Protein AF-A0A0C4EZS3-F1 (afdb_monomer)

Solvent-accessible surface area (backbone atoms only — not comparable to full-atom values): 22812 Å² total; per-residue (Å²): 138,73,68,72,58,53,54,52,51,53,50,49,60,58,70,67,61,84,64,64,63,65,57,46,49,52,70,70,72,74,57,88,88,54,78,82,79,63,98,76,75,67,80,77,69,84,78,72,74,72,96,56,85,76,74,86,77,70,78,59,98,77,62,60,69,77,100,71,51,76,66,55,53,47,54,46,74,70,48,76,88,74,82,74,66,72,47,83,59,44,89,37,64,78,58,45,43,64,45,23,31,15,49,47,50,76,25,48,42,44,48,70,70,47,42,46,58,45,50,53,51,53,49,56,33,56,75,71,67,50,54,69,66,58,53,52,23,52,78,58,75,54,71,60,84,75,64,70,94,70,60,65,69,54,65,34,46,90,35,54,84,34,65,87,45,24,46,77,45,71,40,93,63,44,57,47,60,25,75,49,51,46,47,31,33,39,37,30,52,56,70,78,72,42,78,58,35,69,56,85,54,94,83,51,73,78,73,62,92,56,49,73,59,45,68,75,46,41,70,41,52,51,55,42,50,73,68,40,68,53,54,42,57,65,60,90,62,56,69,70,54,47,73,69,31,52,49,64,58,56,69,84,50,96,59,42,73,56,46,52,51,65,50,41,87,50,72,70,45,49,47,38,48,52,53,35,53,52,30,49,50,58,16,60,67,25,52,82,79,36,59,72,62,11,54,54,29,45,54,56,28,71,66,54,73,51,67,43,54,57,52,46,46,52,49,43,54,53,35,48,48,34,55,44,44,24,44,47,68,68,39,69,100,45,48,36,34,30,33,37,71,63,83,76,61,74,50,42,59,47,41,60,34,44,33,40,31,47,46,57,75,80,50,39,66,57,54,60,51,56,61,63,52,58,78,70,58,90,82,81,78,94,80,84,134

Nearest PDB structures (foldseek):
  5kci-assembly1_A  TM=5.342E-01  e=3.272E-02  Saccharomyces cerevisiae S288C
  4blw-assembly2_B  TM=2.872E-01  e=8.651E+00  Escherichia coli K-12

Mean predicted aligned error: 12.59 Å

Organism: Puccinia triticina (isolate 1-1 / race 1 (BBBD)) (NCBI:txid630390)

Sequence (385 aa):
MGFKLLSAFVALLFISNRSPEVQAAIAAADRADLGPLSPGARAVGHMRPPESPRPLRMFSDKLVVHDVSDDQIKQIRDAGFKQLHSIPPPENFDGLALPVIRGNGVYYQRHPDMQELWNDFQTLQADKKEPLEDYFAKDLEWDGDYPKNEEPKMTDEKYVNNKKWVQFKEAKYPIELPPGTKHVHCFIRGPVITPTCFDLLRADEPKPAEFDIWQKNLPAYIKFINAHDYFGTTVELTESARSKNFAADLREVNGSLDLQQDLTINDEEVQAANEYRKAIQVYLEKMQTYPNAAKKALAAAKAIKRPHLERAKRAMQWATRHINRLAEAKFPDQKVNWFTASPDIRSYHLAVVHMLVEENAEGVEAGLHAFDDADAGEHAILAVP

Structure (mmCIF, N/CA/C/O backbone):
data_AF-A0A0C4EZS3-F1
#
_entry.id   AF-A0A0C4EZS3-F1
#
loop_
_atom_site.group_PDB
_atom_site.id
_atom_site.type_symbol
_atom_site.label_atom_id
_atom_site.label_alt_id
_atom_site.label_comp_id
_atom_site.label_asym_id
_atom_site.label_entity_id
_atom_site.label_seq_id
_atom_site.pdbx_PDB_ins_code
_atom_site.Cartn_x
_atom_site.Cartn_y
_atom_site.Cartn_z
_atom_site.occupancy
_atom_site.B_iso_or_equiv
_atom_site.auth_seq_id
_atom_site.auth_comp_id
_atom_site.auth_asym_id
_atom_site.auth_atom_id
_atom_site.pdbx_PDB_model_num
ATOM 1 N N . MET A 1 1 ? 27.427 46.256 -15.685 1.00 43.00 1 MET A N 1
ATOM 2 C CA . MET A 1 1 ? 26.230 45.800 -14.936 1.00 43.00 1 MET A CA 1
ATOM 3 C C . MET A 1 1 ? 25.960 44.296 -15.161 1.00 43.00 1 MET A C 1
ATOM 5 O O . MET A 1 1 ? 24.842 43.927 -15.475 1.00 43.00 1 MET A O 1
ATOM 9 N N . GLY A 1 2 ? 26.959 43.408 -15.016 1.00 40.97 2 GLY A N 1
ATOM 10 C CA . GLY A 1 2 ? 26.831 42.001 -15.461 1.00 40.97 2 GLY A CA 1
ATOM 11 C C . GLY A 1 2 ? 26.403 40.971 -14.402 1.00 40.97 2 GLY A C 1
ATOM 12 O O . GLY A 1 2 ? 25.793 39.968 -14.742 1.00 40.97 2 GLY A O 1
ATOM 13 N N . PHE A 1 3 ? 26.683 41.209 -13.116 1.00 37.06 3 PHE A N 1
ATOM 14 C CA . PHE A 1 3 ? 26.554 40.167 -12.081 1.00 37.06 3 PHE A CA 1
ATOM 15 C C . PHE A 1 3 ? 25.192 40.086 -11.371 1.00 37.06 3 PHE A C 1
ATOM 17 O O . PHE A 1 3 ? 24.907 39.072 -10.746 1.00 37.06 3 PHE A O 1
ATOM 24 N N . LYS A 1 4 ? 24.329 41.109 -11.478 1.00 36.88 4 LYS A N 1
ATOM 25 C CA . LYS A 1 4 ? 22.992 41.101 -10.840 1.00 36.88 4 LYS A CA 1
ATOM 26 C C . LYS A 1 4 ? 21.924 40.337 -11.638 1.00 36.88 4 LYS A C 1
ATOM 28 O O . LYS A 1 4 ? 20.932 39.914 -11.060 1.00 36.88 4 LYS A O 1
ATOM 33 N N . LEU A 1 5 ? 22.127 40.143 -12.944 1.00 34.72 5 LEU A N 1
ATOM 34 C CA . LEU A 1 5 ? 21.243 39.325 -13.786 1.00 34.72 5 LEU A CA 1
ATOM 35 C C . LEU A 1 5 ? 21.558 37.828 -13.673 1.00 34.72 5 LEU A C 1
ATOM 37 O O . LEU A 1 5 ? 20.637 37.018 -13.696 1.00 34.72 5 LEU A O 1
ATOM 41 N N . LEU A 1 6 ? 22.829 37.456 -13.480 1.00 33.16 6 LEU A N 1
ATOM 42 C CA . LEU A 1 6 ? 23.221 36.055 -13.313 1.00 33.16 6 LEU A CA 1
ATOM 43 C C . LEU A 1 6 ? 22.685 35.464 -11.999 1.00 33.16 6 LEU A C 1
ATOM 45 O O . LEU A 1 6 ? 22.176 34.349 -11.996 1.00 33.16 6 LEU A O 1
ATOM 49 N N . SER A 1 7 ? 22.721 36.224 -10.899 1.00 34.19 7 SER A N 1
ATOM 50 C CA . SER A 1 7 ? 22.128 35.798 -9.625 1.00 34.19 7 SER A CA 1
ATOM 51 C C . SER A 1 7 ? 20.598 35.722 -9.671 1.00 34.19 7 SER A C 1
ATOM 53 O O . SER A 1 7 ? 20.033 34.815 -9.068 1.00 34.19 7 SER A O 1
ATOM 55 N N . ALA A 1 8 ? 19.925 36.589 -10.437 1.00 32.69 8 ALA A N 1
ATOM 56 C CA . ALA A 1 8 ? 18.487 36.466 -10.694 1.00 32.69 8 ALA A CA 1
ATOM 57 C C . ALA A 1 8 ? 18.145 35.220 -11.538 1.00 32.69 8 ALA A C 1
ATOM 59 O O . ALA A 1 8 ? 17.168 34.537 -11.245 1.00 32.69 8 ALA A O 1
ATOM 60 N N . PHE A 1 9 ? 18.970 34.874 -12.534 1.00 36.84 9 PHE A N 1
ATOM 61 C CA . PHE A 1 9 ? 18.796 33.650 -13.326 1.00 36.84 9 PHE A CA 1
ATOM 62 C C . PHE A 1 9 ? 19.064 32.374 -12.519 1.00 36.84 9 PHE A C 1
ATOM 64 O O . PHE A 1 9 ? 18.308 31.416 -12.637 1.00 36.84 9 PHE A O 1
ATOM 71 N N . VAL A 1 10 ? 20.088 32.358 -11.658 1.00 35.16 10 VAL A N 1
ATOM 72 C CA . VAL A 1 10 ? 20.350 31.223 -10.753 1.00 35.16 10 VAL A CA 1
ATOM 73 C C . VAL A 1 10 ? 19.246 31.092 -9.696 1.00 35.16 10 VAL A C 1
ATOM 75 O O . VAL A 1 10 ? 18.826 29.977 -9.403 1.00 35.16 10 VAL A O 1
ATOM 78 N N . ALA A 1 11 ? 18.704 32.202 -9.181 1.00 29.30 11 ALA A N 1
ATOM 79 C CA . ALA A 1 11 ? 17.542 32.171 -8.291 1.00 29.30 11 ALA A CA 1
ATOM 80 C C . ALA A 1 11 ? 16.283 31.633 -8.997 1.00 29.30 11 ALA A C 1
ATOM 82 O O . ALA A 1 11 ? 15.589 30.791 -8.435 1.00 29.30 11 ALA A O 1
ATOM 83 N N . LEU A 1 12 ? 16.018 32.041 -10.244 1.00 29.36 12 LEU A N 1
ATOM 84 C CA . LEU A 1 12 ? 14.909 31.498 -11.039 1.00 29.36 12 LEU A CA 1
ATOM 85 C C . LEU A 1 12 ? 15.098 30.008 -11.362 1.00 29.36 12 LEU A C 1
ATOM 87 O O . LEU A 1 12 ? 14.144 29.249 -11.244 1.00 29.36 12 LEU A O 1
ATOM 91 N N . LEU A 1 13 ? 16.323 29.555 -11.650 1.00 28.75 13 LEU A N 1
ATOM 92 C CA . LEU A 1 13 ? 16.638 28.129 -11.822 1.00 28.75 13 LEU A CA 1
ATOM 93 C C . LEU A 1 13 ? 16.443 27.302 -10.535 1.00 28.75 13 LEU A C 1
ATOM 95 O O . LEU A 1 13 ? 16.158 26.109 -10.624 1.00 28.75 13 LEU A O 1
ATOM 99 N N . PHE A 1 14 ? 16.541 27.918 -9.352 1.00 28.55 14 PHE A N 1
ATOM 100 C CA . PHE A 1 14 ? 16.179 27.279 -8.080 1.00 28.55 14 PHE A CA 1
ATOM 101 C C . PHE A 1 14 ? 14.670 27.326 -7.783 1.00 28.55 14 PHE A C 1
ATOM 103 O O . PHE A 1 14 ? 14.142 26.364 -7.233 1.00 28.55 14 PHE A O 1
ATOM 110 N N . ILE A 1 15 ? 13.963 28.385 -8.191 1.00 28.12 15 ILE A N 1
ATOM 111 C CA . ILE A 1 15 ? 12.494 28.493 -8.075 1.00 28.12 15 ILE A CA 1
ATOM 112 C C . ILE A 1 15 ? 11.781 27.522 -9.037 1.00 28.12 15 ILE A C 1
ATOM 114 O O . ILE A 1 15 ? 10.703 27.028 -8.724 1.00 28.12 15 ILE A O 1
ATOM 118 N N . SER A 1 16 ? 12.381 27.194 -10.185 1.00 24.58 16 SER A N 1
ATOM 119 C CA . SER A 1 16 ? 11.818 26.255 -11.171 1.00 24.58 16 SER A CA 1
ATOM 120 C C . SER A 1 16 ? 12.048 24.767 -10.859 1.00 24.58 16 SER A C 1
ATOM 122 O O . SER A 1 16 ? 11.683 23.916 -11.674 1.00 24.58 16 SER A O 1
ATOM 124 N N . ASN A 1 17 ? 12.656 24.412 -9.721 1.00 26.66 17 ASN A N 1
ATOM 125 C CA . ASN A 1 17 ? 12.946 23.015 -9.405 1.00 26.66 17 ASN A CA 1
ATOM 126 C C . ASN A 1 17 ? 11.833 22.382 -8.550 1.00 26.66 17 ASN A C 1
ATOM 128 O O . ASN A 1 17 ? 11.636 22.758 -7.399 1.00 26.66 17 ASN A O 1
ATOM 132 N N . ARG A 1 18 ? 11.182 21.351 -9.113 1.00 29.88 18 ARG A N 1
ATOM 133 C CA . ARG A 1 18 ? 10.042 20.575 -8.572 1.00 29.88 18 ARG A CA 1
ATOM 134 C C . ARG A 1 18 ? 8.684 21.291 -8.606 1.00 29.88 18 ARG A C 1
ATOM 136 O O . ARG A 1 18 ? 8.196 21.773 -7.593 1.00 29.88 18 ARG A O 1
ATOM 143 N N . SER A 1 19 ? 8.000 21.187 -9.746 1.00 29.44 19 SER A N 1
ATOM 144 C CA . SER A 1 19 ? 6.533 21.246 -9.790 1.00 29.44 19 SER A CA 1
ATOM 145 C C . SER A 1 19 ? 5.945 19.822 -9.743 1.00 29.44 19 SER A C 1
ATOM 147 O O . SER A 1 19 ? 6.167 19.038 -10.668 1.00 29.44 19 SER A O 1
ATOM 149 N N . PRO A 1 20 ? 5.183 19.456 -8.695 1.00 37.72 20 PRO A N 1
ATOM 150 C CA . PRO A 1 20 ? 4.306 18.284 -8.693 1.00 37.72 20 PRO A CA 1
ATOM 151 C C . PRO A 1 20 ? 3.045 18.456 -9.556 1.00 37.72 20 PRO A C 1
ATOM 153 O O . PRO A 1 20 ? 2.385 17.464 -9.850 1.00 37.72 20 PRO A O 1
ATOM 156 N N . GLU A 1 21 ? 2.717 19.673 -10.001 1.00 32.81 21 GLU A N 1
ATOM 157 C CA . GLU A 1 21 ? 1.599 19.945 -10.926 1.00 32.81 21 GLU A CA 1
ATOM 158 C C . GLU A 1 21 ? 1.839 19.217 -12.254 1.00 32.81 21 GLU A C 1
ATOM 160 O O . GLU A 1 21 ? 0.924 18.684 -12.873 1.00 32.81 21 GLU A O 1
ATOM 165 N N . VAL A 1 22 ? 3.114 19.101 -12.625 1.00 33.62 22 VAL A N 1
ATOM 166 C CA . VAL A 1 22 ? 3.608 18.301 -13.739 1.00 33.62 22 VAL A CA 1
ATOM 167 C C . VAL A 1 22 ? 3.363 16.793 -13.530 1.00 33.62 22 VAL A C 1
ATOM 169 O O . VAL A 1 22 ? 3.134 16.099 -14.513 1.00 33.62 22 VAL A O 1
ATOM 172 N N . GLN A 1 23 ? 3.325 16.283 -12.285 1.00 36.06 23 GLN A N 1
ATOM 173 C CA . GLN A 1 23 ? 2.893 14.906 -11.965 1.00 36.06 23 GLN A CA 1
ATOM 174 C C . GLN A 1 23 ? 1.358 14.748 -11.924 1.00 36.06 23 GLN A C 1
ATOM 176 O O . GLN A 1 23 ? 0.835 13.735 -12.388 1.00 36.06 23 GLN A O 1
ATOM 181 N N . ALA A 1 24 ? 0.621 15.750 -11.436 1.00 36.38 24 ALA A N 1
ATOM 182 C CA . ALA A 1 24 ? -0.846 15.753 -11.455 1.00 36.38 24 ALA A CA 1
ATOM 183 C C . ALA A 1 24 ? -1.405 15.836 -12.892 1.00 36.38 24 ALA A C 1
ATOM 185 O O . ALA A 1 24 ? -2.362 15.142 -13.240 1.00 36.38 24 ALA A O 1
ATOM 186 N N . ALA A 1 25 ? -0.747 16.604 -13.765 1.00 33.06 25 ALA A N 1
ATOM 187 C CA . ALA A 1 25 ? -1.060 16.684 -15.188 1.00 33.06 25 ALA A CA 1
ATOM 188 C C . ALA A 1 25 ? -0.881 15.341 -15.918 1.00 33.06 25 ALA A C 1
ATOM 190 O O . ALA A 1 25 ? -1.590 15.094 -16.890 1.00 33.06 25 ALA A O 1
ATOM 191 N N . ILE A 1 26 ? 0.007 14.448 -15.455 1.00 36.94 26 ILE A N 1
ATOM 192 C CA . ILE A 1 26 ? 0.135 13.086 -16.012 1.00 36.94 26 ILE A CA 1
ATOM 193 C C . ILE A 1 26 ? -1.168 12.323 -15.818 1.00 36.94 26 ILE A C 1
ATOM 195 O O . ILE A 1 26 ? -1.698 11.742 -16.760 1.00 36.94 26 ILE A O 1
ATOM 199 N N . ALA A 1 27 ? -1.685 12.340 -14.591 1.00 40.41 27 ALA A N 1
ATOM 200 C CA . ALA A 1 27 ? -2.848 11.555 -14.223 1.00 40.41 27 ALA A CA 1
ATOM 201 C C . ALA A 1 27 ? -4.146 12.118 -14.821 1.00 40.41 27 ALA A C 1
ATOM 203 O O . ALA A 1 27 ? -5.011 11.352 -15.246 1.00 40.41 27 ALA A O 1
ATOM 204 N N . ALA A 1 28 ? -4.248 13.446 -14.931 1.00 37.16 28 ALA A N 1
ATOM 205 C CA . ALA A 1 28 ? -5.383 14.119 -15.558 1.00 37.16 28 ALA A CA 1
ATOM 206 C C . ALA A 1 28 ? -5.412 13.988 -17.096 1.00 37.16 28 ALA A C 1
ATOM 208 O O . ALA A 1 28 ? -6.481 14.064 -17.695 1.00 37.16 28 ALA A O 1
ATOM 209 N N . ALA A 1 29 ? -4.263 13.812 -17.761 1.00 36.25 29 ALA A N 1
ATOM 210 C CA . ALA A 1 29 ? -4.171 13.934 -19.220 1.00 36.25 29 ALA A CA 1
ATOM 211 C C . ALA A 1 29 ? -4.161 12.602 -20.002 1.00 36.25 29 ALA A C 1
ATOM 213 O O . ALA A 1 29 ? -4.016 12.648 -21.229 1.00 36.25 29 ALA A O 1
ATOM 214 N N . ASP A 1 30 ? -4.290 11.450 -19.334 1.00 41.03 30 ASP A N 1
ATOM 215 C CA . ASP A 1 30 ? -4.092 10.103 -19.919 1.00 41.03 30 ASP A CA 1
ATOM 216 C C . ASP A 1 30 ? -5.368 9.225 -19.908 1.00 41.03 30 ASP A C 1
ATOM 218 O O . ASP A 1 30 ? -5.289 8.017 -20.112 1.00 41.03 30 ASP A O 1
ATOM 222 N N . ARG A 1 31 ? -6.554 9.798 -19.632 1.00 45.84 31 ARG A N 1
ATOM 223 C CA . ARG A 1 31 ? -7.802 9.038 -19.395 1.00 45.84 31 ARG A CA 1
ATOM 224 C C . ARG A 1 31 ? -8.967 9.504 -20.273 1.00 45.84 31 ARG A C 1
ATOM 226 O O . ARG A 1 31 ? -9.779 10.319 -19.860 1.00 45.84 31 ARG A O 1
ATOM 233 N N . ALA A 1 32 ? -9.041 8.938 -21.479 1.00 36.22 32 ALA A N 1
ATOM 234 C CA . ALA A 1 32 ? -10.243 8.965 -22.323 1.00 36.22 32 ALA A CA 1
ATOM 235 C C . ALA A 1 32 ? -11.236 7.826 -21.989 1.00 36.22 32 ALA A C 1
ATOM 237 O O . ALA A 1 32 ? -12.391 7.894 -22.395 1.00 36.22 32 ALA A O 1
ATOM 238 N N . ASP A 1 33 ? -10.786 6.811 -21.237 1.00 35.69 33 ASP A N 1
ATOM 239 C CA . ASP A 1 33 ? -11.557 5.603 -20.892 1.00 35.69 33 ASP A CA 1
ATOM 240 C C . ASP A 1 33 ? -12.188 5.639 -19.485 1.00 35.69 33 ASP A C 1
ATOM 242 O O . ASP A 1 33 ? -12.870 4.695 -19.092 1.00 35.69 33 ASP A O 1
ATOM 246 N N . LEU A 1 34 ? -11.962 6.704 -18.705 1.00 37.00 34 LEU A N 1
ATOM 247 C CA . LEU A 1 34 ? -12.769 6.994 -17.516 1.00 37.00 34 LEU A CA 1
ATOM 248 C C . LEU A 1 34 ? -13.751 8.110 -17.877 1.00 37.00 34 LEU A C 1
ATOM 250 O O . LEU A 1 34 ? -13.381 9.039 -18.593 1.00 37.00 34 LEU A O 1
ATOM 254 N N . GLY A 1 35 ? -14.996 7.982 -17.411 1.00 34.44 35 GLY A N 1
ATOM 255 C CA . GLY A 1 35 ? -16.113 8.852 -17.788 1.00 34.44 35 GLY A CA 1
ATOM 256 C C . GLY A 1 35 ? -15.902 10.344 -17.483 1.00 34.44 35 GLY A C 1
ATOM 257 O O . GLY A 1 35 ? -14.920 10.724 -16.841 1.00 34.44 35 GLY A O 1
ATOM 258 N N . PRO A 1 36 ? -16.823 11.210 -17.950 1.00 32.78 36 PRO A N 1
ATOM 259 C CA . PRO A 1 36 ? -16.684 12.656 -17.818 1.00 32.78 36 PRO A CA 1
ATOM 260 C C . PRO A 1 36 ? -16.439 13.079 -16.365 1.00 32.78 36 PRO A C 1
ATOM 262 O O . PRO A 1 36 ? -17.090 12.589 -15.444 1.00 32.78 36 PRO A O 1
ATOM 265 N N . LEU A 1 37 ? -15.512 14.026 -16.182 1.00 36.91 37 LEU A N 1
ATOM 266 C CA . LEU A 1 37 ? -15.279 14.693 -14.901 1.00 36.91 37 LEU A CA 1
ATOM 267 C C . LEU A 1 37 ? -16.614 15.203 -14.346 1.00 36.91 37 LEU A C 1
ATOM 269 O O . LEU A 1 37 ? -17.358 15.872 -15.066 1.00 36.91 37 LEU A O 1
ATOM 273 N N . SER A 1 38 ? -16.905 14.886 -13.080 1.00 34.81 38 SER A N 1
ATOM 274 C CA . SER A 1 38 ? -18.203 15.192 -12.472 1.00 34.81 38 SER A CA 1
ATOM 275 C C . SER A 1 38 ? -18.539 16.692 -12.601 1.00 34.81 38 SER A C 1
ATOM 277 O O . SER A 1 38 ? -17.694 17.523 -12.232 1.00 34.81 38 SER A O 1
ATOM 279 N N . PRO A 1 39 ? -19.738 17.072 -13.101 1.00 25.92 39 PRO A N 1
ATOM 280 C CA . PRO A 1 39 ? -20.175 18.464 -13.190 1.00 25.92 39 PRO A CA 1
ATOM 281 C C . PRO A 1 39 ? -20.477 19.011 -11.785 1.00 25.92 39 PRO A C 1
ATOM 283 O O . PRO A 1 39 ? -21.617 19.100 -11.344 1.00 25.92 39 PRO A O 1
ATOM 286 N N . GLY A 1 40 ? -19.411 19.346 -11.066 1.00 31.12 40 GLY A N 1
ATOM 287 C CA . GLY A 1 40 ? -19.431 19.637 -9.633 1.00 31.12 40 GLY A CA 1
ATOM 288 C C . GLY A 1 40 ? -18.039 19.656 -8.996 1.00 31.12 40 GLY A C 1
ATOM 289 O O . GLY A 1 40 ? -17.884 20.208 -7.909 1.00 31.12 40 GLY A O 1
ATOM 290 N N . ALA A 1 41 ? -17.012 19.140 -9.687 1.00 31.23 41 ALA A N 1
ATOM 291 C CA . ALA A 1 41 ? -15.613 19.193 -9.266 1.00 31.23 41 ALA A CA 1
ATOM 292 C C . ALA A 1 41 ? -15.079 20.640 -9.170 1.00 31.23 41 ALA A C 1
ATOM 294 O O . ALA A 1 41 ? -14.380 21.141 -10.055 1.00 31.23 41 ALA A O 1
ATOM 295 N N . ARG A 1 42 ? -15.391 21.324 -8.064 1.00 29.22 42 ARG A N 1
ATOM 296 C CA . ARG A 1 42 ? -14.689 22.541 -7.653 1.00 29.22 42 ARG A CA 1
ATOM 297 C C . ARG A 1 42 ? -13.235 22.176 -7.370 1.00 29.22 42 ARG A C 1
ATOM 299 O O . ARG A 1 42 ? -12.959 21.197 -6.680 1.00 29.22 42 ARG A O 1
ATOM 306 N N . ALA A 1 43 ? -12.310 23.006 -7.842 1.00 31.00 43 ALA A N 1
ATOM 307 C CA . ALA A 1 43 ? -10.952 23.001 -7.320 1.00 31.00 43 ALA A CA 1
ATOM 308 C C . ALA A 1 43 ? -11.019 23.445 -5.850 1.00 31.00 43 ALA A C 1
ATOM 310 O O . ALA A 1 43 ? -11.055 24.642 -5.562 1.00 31.00 43 ALA A O 1
ATOM 311 N N . VAL A 1 44 ? -11.114 22.476 -4.931 1.00 31.17 44 VAL A N 1
ATOM 312 C CA . VAL A 1 44 ? -11.037 22.726 -3.488 1.00 31.17 44 VAL A CA 1
ATOM 313 C C . VAL A 1 44 ? -9.713 23.444 -3.246 1.00 31.17 44 VAL A C 1
ATOM 315 O O . VAL A 1 44 ? -8.671 22.980 -3.713 1.00 31.17 44 VAL A O 1
ATOM 318 N N . GLY A 1 45 ? -9.800 24.636 -2.651 1.00 27.16 45 GLY A N 1
ATOM 319 C CA . GLY A 1 45 ? -8.791 25.680 -2.815 1.00 27.16 45 GLY A CA 1
ATOM 320 C C . GLY A 1 45 ? -7.380 25.252 -2.420 1.00 27.16 45 GLY A C 1
ATOM 321 O O . GLY A 1 45 ? -7.193 24.412 -1.542 1.00 27.16 45 GLY A O 1
ATOM 322 N N . HIS A 1 46 ? -6.379 25.877 -3.048 1.00 28.05 46 HIS A N 1
ATOM 323 C CA . HIS A 1 46 ? -4.978 25.680 -2.686 1.00 28.05 46 HIS A CA 1
ATOM 324 C C . HIS A 1 46 ? -4.790 25.805 -1.167 1.00 28.05 46 HIS A C 1
ATOM 326 O O . HIS A 1 46 ? -4.925 26.903 -0.619 1.00 28.05 46 HIS A O 1
ATOM 332 N N . MET A 1 47 ? -4.382 24.718 -0.500 1.00 30.06 47 MET A N 1
ATOM 333 C CA . MET A 1 47 ? -3.685 24.863 0.775 1.00 30.06 47 MET A CA 1
ATOM 334 C C . MET A 1 47 ? -2.472 25.750 0.507 1.00 30.06 47 MET A C 1
ATOM 336 O O . MET A 1 47 ? -1.546 25.339 -0.199 1.00 30.06 47 MET A O 1
ATOM 340 N N . ARG A 1 48 ? -2.463 26.968 1.059 1.00 27.73 48 ARG A N 1
ATOM 341 C CA . ARG A 1 48 ? -1.226 27.745 1.106 1.00 27.73 48 ARG A CA 1
ATOM 342 C C . ARG A 1 48 ? -0.190 26.894 1.845 1.00 27.73 48 ARG A C 1
ATOM 344 O O . ARG A 1 48 ? -0.488 26.445 2.956 1.00 27.73 48 ARG A O 1
ATOM 351 N N . PRO A 1 49 ? 1.012 26.667 1.285 1.00 31.75 49 PRO A N 1
ATOM 352 C CA . PRO A 1 49 ? 2.095 26.139 2.096 1.00 31.75 49 PRO A CA 1
ATOM 353 C C . PRO A 1 49 ? 2.305 27.112 3.269 1.00 31.75 49 PRO A C 1
ATOM 355 O O . PRO A 1 49 ? 2.256 28.326 3.049 1.00 31.75 49 PRO A O 1
ATOM 358 N N . PRO A 1 50 ? 2.489 26.625 4.509 1.00 32.72 50 PRO A N 1
ATOM 359 C CA . PRO A 1 50 ? 2.722 27.512 5.640 1.00 32.72 50 PRO A CA 1
ATOM 360 C C . PRO A 1 50 ? 3.957 28.375 5.357 1.00 32.72 50 PRO A C 1
ATOM 362 O O . PRO A 1 50 ? 5.016 27.854 5.014 1.00 32.72 50 PRO A O 1
ATOM 365 N N . GLU A 1 51 ? 3.811 29.695 5.495 1.00 32.31 51 GLU A N 1
ATOM 366 C CA . GLU A 1 51 ? 4.855 30.687 5.175 1.00 32.31 51 GLU A CA 1
ATOM 367 C C . GLU A 1 51 ? 6.072 30.611 6.122 1.00 32.31 51 GLU A C 1
ATOM 369 O O . GLU A 1 51 ? 7.078 31.290 5.922 1.00 32.31 51 GLU A O 1
ATOM 374 N N . SER A 1 52 ? 5.996 29.764 7.148 1.00 31.77 52 SER A N 1
ATOM 375 C CA . SER A 1 52 ? 7.055 29.469 8.103 1.00 31.77 52 SER A CA 1
ATOM 376 C C . SER A 1 52 ? 7.472 27.993 8.025 1.00 31.77 52 SER A C 1
ATOM 378 O O . SER A 1 52 ? 6.616 27.111 7.888 1.00 31.77 52 SER A O 1
ATOM 380 N N . PRO A 1 53 ? 8.781 27.681 8.148 1.00 36.84 53 PRO A N 1
ATOM 381 C CA . PRO A 1 53 ? 9.218 26.301 8.314 1.00 36.84 53 PRO A CA 1
ATOM 382 C C . PRO A 1 53 ? 8.536 25.734 9.559 1.00 36.84 53 PRO A C 1
ATOM 384 O O . PRO A 1 53 ? 8.638 26.313 10.646 1.00 36.84 53 PRO A O 1
ATOM 387 N N . ARG A 1 54 ? 7.818 24.614 9.400 1.00 38.69 54 ARG A N 1
ATOM 388 C CA . ARG A 1 54 ? 7.168 23.939 10.529 1.00 38.69 54 ARG A CA 1
ATOM 389 C C . ARG A 1 54 ? 8.243 23.682 11.595 1.00 38.69 54 ARG A C 1
ATOM 391 O O . ARG A 1 54 ? 9.300 23.155 11.238 1.00 38.69 54 ARG A O 1
ATOM 398 N N . PRO A 1 55 ? 8.023 24.058 12.870 1.00 35.72 55 PRO A N 1
ATOM 399 C CA . PRO A 1 55 ? 9.006 23.801 13.915 1.00 35.72 55 PRO A CA 1
ATOM 400 C C . PRO A 1 55 ? 9.319 22.306 13.948 1.00 35.72 55 PRO A C 1
ATOM 402 O O . PRO A 1 55 ? 8.430 21.495 13.682 1.00 35.72 55 PRO A O 1
ATOM 405 N N . LEU A 1 56 ? 10.574 21.961 14.260 1.00 34.47 56 LEU A N 1
ATOM 406 C CA . LEU A 1 56 ? 11.067 20.585 14.345 1.00 34.47 56 LEU A CA 1
ATOM 407 C C . LEU A 1 56 ? 10.101 19.707 15.154 1.00 34.47 56 LEU A C 1
ATOM 409 O O . LEU A 1 56 ? 10.182 19.641 16.379 1.00 34.47 56 LEU A O 1
ATOM 413 N N . ARG A 1 57 ? 9.216 18.989 14.452 1.00 42.66 57 ARG A N 1
ATOM 414 C CA . ARG A 1 57 ? 8.575 17.790 14.980 1.00 42.66 57 ARG A CA 1
ATOM 415 C C . ARG A 1 57 ? 9.678 16.745 15.048 1.00 42.66 57 ARG A C 1
ATOM 417 O O . ARG A 1 57 ? 9.963 16.067 14.061 1.00 42.66 57 ARG A O 1
ATOM 424 N N . MET A 1 58 ? 10.359 16.697 16.190 1.00 36.31 58 MET A N 1
ATOM 425 C CA . MET A 1 58 ? 11.040 15.476 16.584 1.00 36.31 58 MET A CA 1
ATOM 426 C C . MET A 1 58 ? 9.942 14.428 16.751 1.00 36.31 58 MET A C 1
ATOM 428 O O . MET A 1 58 ? 8.964 14.667 17.462 1.00 36.31 58 MET A O 1
ATOM 432 N N . PHE A 1 59 ? 10.082 13.297 16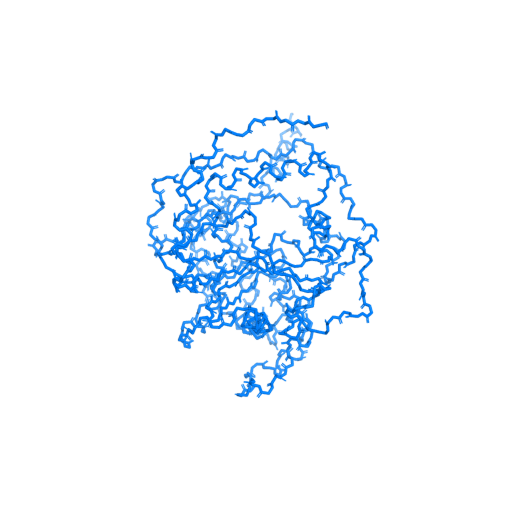.067 1.00 41.88 59 PHE A N 1
ATOM 433 C CA . PHE A 1 59 ? 9.397 12.083 16.488 1.00 41.88 59 PHE A CA 1
ATOM 434 C C . PHE A 1 59 ? 9.802 11.837 17.944 1.00 41.88 59 PHE A C 1
ATOM 436 O O . PHE A 1 59 ? 10.974 12.024 18.274 1.00 41.88 59 PHE A O 1
ATOM 443 N N . SER A 1 60 ? 8.848 11.530 18.827 1.00 40.88 60 SER A N 1
ATOM 444 C CA . SER A 1 60 ? 9.190 11.349 20.240 1.00 40.88 60 SER A CA 1
ATOM 445 C C . SER A 1 60 ? 10.189 10.200 20.400 1.00 40.88 60 SER A C 1
ATOM 447 O O . SER A 1 60 ? 10.144 9.234 19.637 1.00 40.88 60 SER A O 1
ATOM 449 N N . ASP A 1 61 ? 11.045 10.265 21.425 1.00 42.47 61 ASP A N 1
ATOM 450 C CA . ASP A 1 61 ? 12.087 9.258 21.716 1.00 42.47 61 ASP A CA 1
ATOM 451 C C . ASP A 1 61 ? 11.541 7.826 21.939 1.00 42.47 61 ASP A C 1
ATOM 453 O O . ASP A 1 61 ? 12.298 6.881 22.148 1.00 42.47 61 ASP A O 1
ATOM 457 N N . LYS A 1 62 ? 10.213 7.664 21.924 1.00 42.41 62 LYS A N 1
ATOM 458 C CA . LYS A 1 62 ? 9.480 6.405 22.075 1.00 42.41 62 LYS A CA 1
ATOM 459 C C . LYS A 1 62 ? 9.225 5.676 20.755 1.00 42.41 62 LYS A C 1
ATOM 461 O O . LYS A 1 62 ? 8.799 4.528 20.790 1.00 42.41 62 LYS A O 1
ATOM 466 N N . LEU A 1 63 ? 9.409 6.337 19.615 1.00 42.75 63 LEU A N 1
ATOM 467 C CA . LEU A 1 63 ? 9.040 5.839 18.294 1.00 42.75 63 LEU A CA 1
ATOM 468 C C . LEU A 1 63 ? 10.209 5.049 17.666 1.00 42.75 63 LEU A C 1
ATOM 470 O O . LEU A 1 63 ? 11.299 5.590 17.496 1.00 42.75 63 LEU A O 1
ATOM 474 N N . VAL A 1 64 ? 9.999 3.782 17.271 1.00 48.75 64 VAL A N 1
ATOM 475 C CA . VAL A 1 64 ? 11.027 2.928 16.618 1.00 48.75 64 VAL A CA 1
ATOM 476 C C . VAL A 1 64 ? 10.592 2.466 15.214 1.00 48.75 64 VAL A C 1
ATOM 478 O O . VAL A 1 64 ? 9.708 1.633 15.103 1.00 48.75 64 VAL A O 1
ATOM 481 N N . VAL A 1 65 ? 11.205 2.988 14.139 1.00 46.47 65 VAL A N 1
ATOM 482 C CA . VAL A 1 65 ? 10.847 2.666 12.736 1.00 46.47 65 VAL A CA 1
ATOM 483 C C . VAL A 1 65 ? 11.424 1.321 12.271 1.00 46.47 65 VAL A C 1
ATOM 485 O O . VAL A 1 65 ? 12.427 0.840 12.804 1.00 46.47 65 VAL A O 1
ATOM 488 N N . HIS A 1 66 ? 10.851 0.781 11.190 1.00 48.75 66 HIS A N 1
ATOM 489 C CA . HIS A 1 66 ? 11.415 -0.318 10.406 1.00 48.75 66 HIS A CA 1
ATOM 490 C C . HIS A 1 66 ? 11.740 0.170 8.980 1.00 48.75 66 HIS A C 1
ATOM 492 O O . HIS A 1 66 ? 10.946 0.885 8.372 1.00 48.75 66 HIS A O 1
ATOM 498 N N . ASP A 1 67 ? 12.898 -0.231 8.451 1.00 49.91 67 ASP A N 1
ATOM 499 C CA . ASP A 1 67 ? 13.303 -0.137 7.033 1.00 49.91 67 ASP A CA 1
ATOM 500 C C . ASP A 1 67 ? 13.532 1.260 6.406 1.00 49.91 67 ASP A C 1
ATOM 502 O O . ASP A 1 67 ? 13.691 1.358 5.187 1.00 49.91 67 ASP A O 1
ATOM 506 N N . VAL A 1 68 ? 13.609 2.338 7.197 1.00 51.16 68 VAL A N 1
ATOM 507 C CA . VAL A 1 68 ? 13.818 3.715 6.697 1.00 51.16 68 VAL A CA 1
ATOM 508 C C . VAL A 1 68 ? 14.896 4.435 7.519 1.00 51.16 68 VAL A C 1
ATOM 510 O O . VAL A 1 68 ? 14.931 4.299 8.739 1.00 51.16 68 VAL A O 1
ATOM 513 N N . SER A 1 69 ? 15.791 5.198 6.879 1.00 56.34 69 SER A N 1
ATOM 514 C CA . SER A 1 69 ? 16.809 5.990 7.594 1.00 56.34 69 SER A CA 1
ATOM 515 C C . SER A 1 69 ? 16.264 7.324 8.121 1.00 56.34 69 SER A C 1
ATOM 517 O O . SER A 1 69 ? 15.347 7.902 7.535 1.00 56.34 69 SER A O 1
ATOM 519 N N . ASP A 1 70 ? 16.890 7.882 9.164 1.00 60.19 70 ASP A N 1
ATOM 520 C CA . ASP A 1 70 ? 16.558 9.217 9.697 1.00 60.19 70 ASP A CA 1
ATOM 521 C C . ASP A 1 70 ? 16.545 10.311 8.617 1.00 60.19 70 ASP A C 1
ATOM 523 O O . ASP A 1 70 ? 15.767 11.262 8.687 1.00 60.19 70 ASP A O 1
ATOM 527 N N . ASP A 1 71 ? 17.413 10.200 7.608 1.00 62.22 71 ASP A N 1
ATOM 528 C CA . ASP A 1 71 ? 17.494 11.169 6.514 1.00 62.22 71 ASP A CA 1
ATOM 529 C C . ASP A 1 71 ? 16.379 10.989 5.484 1.00 62.22 71 ASP A C 1
ATOM 531 O O . ASP A 1 71 ? 15.866 11.985 4.973 1.00 62.22 71 ASP A O 1
ATOM 535 N N . GLN A 1 72 ? 15.943 9.754 5.219 1.00 58.66 72 GLN A N 1
ATOM 536 C CA . GLN A 1 72 ? 14.719 9.516 4.454 1.00 58.66 72 GLN A CA 1
ATOM 537 C C . GLN A 1 72 ? 13.507 10.063 5.220 1.00 58.66 72 GLN A C 1
ATOM 539 O O . GLN A 1 72 ? 12.733 10.826 4.656 1.00 58.66 72 GLN A O 1
ATOM 544 N N . ILE A 1 73 ? 13.395 9.797 6.524 1.00 56.38 73 ILE A N 1
ATOM 545 C CA . ILE A 1 73 ? 12.315 10.324 7.374 1.00 56.38 73 ILE A CA 1
ATOM 546 C C . ILE A 1 73 ? 12.260 11.862 7.341 1.00 56.38 73 ILE A C 1
ATOM 548 O O . ILE A 1 73 ? 11.177 12.437 7.215 1.00 56.38 73 ILE A O 1
ATOM 552 N N . LYS A 1 74 ? 13.413 12.548 7.372 1.00 60.16 74 LYS A N 1
ATOM 553 C CA . LYS A 1 74 ? 13.489 14.009 7.166 1.00 60.16 74 LYS A CA 1
ATOM 554 C C . LYS A 1 74 ? 13.003 14.417 5.772 1.00 60.16 74 LYS A C 1
ATOM 556 O O . LYS A 1 74 ? 12.143 15.286 5.681 1.00 60.16 74 LYS A O 1
ATOM 561 N N . GLN A 1 75 ? 13.500 13.787 4.701 1.00 59.66 75 GLN A N 1
ATOM 562 C CA . GLN A 1 75 ? 13.084 14.092 3.318 1.00 59.66 75 GLN A CA 1
ATOM 563 C C . GLN A 1 75 ? 11.573 13.957 3.113 1.00 59.66 75 GLN A C 1
ATOM 565 O O . GLN A 1 75 ? 10.977 14.729 2.368 1.00 59.66 75 GLN A O 1
ATOM 570 N N . ILE A 1 76 ? 10.978 12.975 3.783 1.00 55.19 76 ILE A N 1
ATOM 571 C CA . ILE A 1 76 ? 9.562 12.638 3.730 1.00 55.19 76 ILE A CA 1
ATOM 572 C C . ILE A 1 76 ? 8.729 13.668 4.501 1.00 55.19 76 ILE A C 1
ATOM 574 O O . ILE A 1 76 ? 7.786 14.234 3.955 1.00 55.19 76 ILE A O 1
ATOM 578 N N . ARG A 1 77 ? 9.126 13.992 5.739 1.00 55.38 77 ARG A N 1
ATOM 579 C CA . ARG A 1 77 ? 8.534 15.076 6.544 1.00 55.38 77 ARG A CA 1
ATOM 580 C C . ARG A 1 77 ? 8.579 16.427 5.818 1.00 55.38 77 ARG A C 1
ATOM 582 O O . ARG A 1 77 ? 7.650 17.224 5.941 1.00 55.38 77 ARG A O 1
ATOM 589 N N . ASP A 1 78 ? 9.667 16.679 5.095 1.00 52.91 78 ASP A N 1
ATOM 590 C CA . ASP A 1 78 ? 9.925 17.933 4.384 1.00 52.91 78 ASP A CA 1
ATOM 591 C C . ASP A 1 78 ? 9.349 17.930 2.950 1.00 52.91 78 ASP A C 1
ATOM 593 O O . ASP A 1 78 ? 9.436 18.935 2.238 1.00 52.91 78 ASP A O 1
ATOM 597 N N . ALA A 1 79 ? 8.720 16.831 2.515 1.00 51.09 79 ALA A N 1
ATOM 598 C CA . ALA A 1 79 ? 7.978 16.780 1.264 1.00 51.09 79 ALA A CA 1
ATOM 599 C C . ALA A 1 79 ? 6.646 17.537 1.401 1.00 51.09 79 ALA A C 1
ATOM 601 O O . ALA A 1 79 ? 5.824 17.261 2.272 1.00 51.09 79 ALA A O 1
ATOM 602 N N . GLY A 1 80 ? 6.406 18.497 0.504 1.00 45.00 80 GLY A N 1
ATOM 603 C CA . GLY A 1 80 ? 5.133 19.214 0.456 1.00 45.00 80 GLY A CA 1
ATOM 604 C C . GLY A 1 80 ? 3.957 18.272 0.172 1.00 45.00 80 GLY A C 1
ATOM 605 O O . GLY A 1 80 ? 4.054 17.397 -0.692 1.00 45.00 80 GLY A O 1
ATOM 606 N N . PHE A 1 81 ? 2.836 18.483 0.869 1.00 45.41 81 PHE A N 1
ATOM 607 C CA . PHE A 1 81 ? 1.592 17.742 0.649 1.00 45.41 81 PHE A CA 1
ATOM 608 C C . PHE A 1 81 ? 1.154 17.878 -0.814 1.00 45.41 81 PHE A C 1
ATOM 610 O O . PHE A 1 81 ? 0.901 18.980 -1.301 1.00 45.41 81 PHE A O 1
ATOM 617 N N . LYS A 1 82 ? 1.075 16.748 -1.521 1.00 53.22 82 LYS A N 1
ATOM 618 C CA . LYS A 1 82 ? 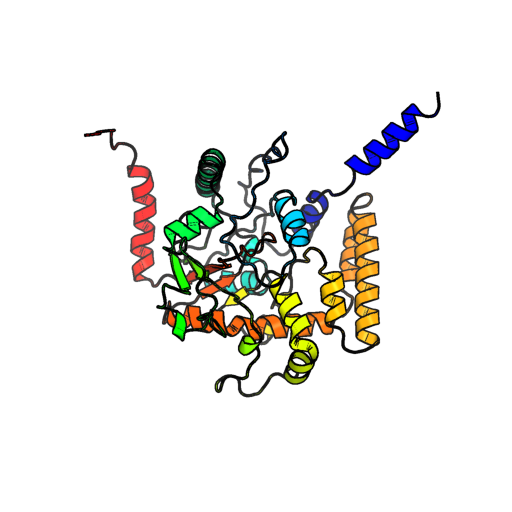0.628 16.688 -2.916 1.00 53.22 82 LYS A CA 1
ATOM 619 C C . LYS A 1 82 ? -0.867 16.390 -2.936 1.00 53.22 82 LYS A C 1
ATOM 621 O O . LYS A 1 82 ? -1.265 15.293 -2.553 1.00 53.22 82 LYS A O 1
ATOM 626 N N . GLN A 1 83 ? -1.680 17.330 -3.414 1.00 53.66 83 GLN A N 1
ATOM 627 C CA . GLN A 1 83 ? -3.070 17.035 -3.754 1.00 53.66 83 GLN A CA 1
ATOM 628 C C . GLN A 1 83 ? -3.077 16.041 -4.922 1.00 53.66 83 GLN A C 1
ATOM 630 O O . GLN A 1 83 ? -2.477 16.299 -5.968 1.00 53.66 83 GLN A O 1
ATOM 635 N N . LEU A 1 84 ? -3.702 14.883 -4.722 1.00 61.94 84 LEU A N 1
ATOM 636 C CA . LEU A 1 84 ? -3.950 13.921 -5.792 1.00 61.94 84 LEU A CA 1
ATOM 637 C C . LEU A 1 84 ? -5.226 14.320 -6.539 1.00 61.94 84 LEU A C 1
ATOM 639 O O . LEU A 1 84 ? -6.105 14.974 -5.976 1.00 61.94 84 LEU A O 1
ATOM 643 N N . HIS A 1 85 ? -5.334 13.928 -7.808 1.00 66.50 85 HIS A N 1
ATOM 644 C CA . HIS A 1 85 ? -6.606 14.022 -8.517 1.00 66.50 85 HIS A CA 1
ATOM 645 C C . HIS A 1 85 ? -7.598 13.015 -7.919 1.00 66.50 85 HIS A C 1
ATOM 647 O O . HIS A 1 85 ? -7.203 11.939 -7.462 1.00 66.50 85 HIS A O 1
ATOM 653 N N . SER A 1 86 ? -8.884 13.354 -7.943 1.00 75.69 86 SER A N 1
ATOM 654 C CA . SER A 1 86 ? -9.946 12.408 -7.616 1.00 75.69 86 SER A CA 1
ATOM 655 C C . SER A 1 86 ? -10.306 11.541 -8.822 1.00 75.69 86 SER A C 1
ATOM 657 O O . SER A 1 86 ? -10.200 11.963 -9.978 1.00 75.69 86 SER A O 1
ATOM 659 N N . ILE A 1 87 ? -10.777 10.329 -8.547 1.00 80.69 87 ILE A N 1
ATOM 660 C CA . ILE A 1 87 ? -11.648 9.576 -9.454 1.00 80.69 87 ILE A CA 1
ATOM 661 C C . ILE A 1 87 ? -13.001 9.377 -8.760 1.00 80.69 87 ILE A C 1
ATOM 663 O O . ILE A 1 87 ? -13.012 9.219 -7.536 1.00 80.69 87 ILE A O 1
ATOM 667 N N . PRO A 1 88 ? -14.127 9.389 -9.495 1.00 85.06 88 PRO A N 1
ATOM 668 C CA . PRO A 1 88 ? -15.415 9.062 -8.901 1.00 85.06 88 PRO A CA 1
ATOM 669 C C . PRO A 1 88 ? -15.421 7.601 -8.417 1.00 85.06 88 PRO A C 1
ATOM 671 O O . PRO A 1 88 ? -14.756 6.753 -9.034 1.00 85.06 88 PRO A O 1
ATOM 674 N N . PRO A 1 89 ? -16.162 7.280 -7.343 1.00 87.25 89 PRO A N 1
ATOM 675 C CA . PRO A 1 89 ? -16.453 5.895 -7.011 1.00 87.25 89 PRO A CA 1
ATOM 676 C C . PRO A 1 89 ? -17.234 5.215 -8.159 1.00 87.25 89 PRO A C 1
ATOM 678 O O . PRO A 1 89 ? -17.953 5.882 -8.907 1.00 87.25 89 PRO A O 1
ATOM 681 N N . PRO A 1 90 ? -17.102 3.889 -8.331 1.00 90.88 90 PRO A N 1
ATOM 682 C CA . PRO A 1 90 ? -17.986 3.098 -9.186 1.00 90.88 90 PRO A CA 1
ATOM 683 C C . PRO A 1 90 ? -19.428 3.107 -8.659 1.00 90.88 90 PRO A C 1
ATOM 685 O O . PRO A 1 90 ? -19.662 3.422 -7.499 1.00 90.88 90 PRO A O 1
ATOM 688 N N . GLU A 1 91 ? -20.388 2.683 -9.484 1.00 90.56 91 GLU A N 1
ATOM 689 C CA . GLU A 1 91 ? -21.816 2.631 -9.112 1.00 90.56 91 GLU A CA 1
ATOM 690 C C . GLU A 1 91 ? -22.147 1.578 -8.035 1.00 90.56 91 GLU A C 1
ATOM 692 O O . GLU A 1 91 ? -23.175 1.675 -7.372 1.00 90.56 91 GLU A O 1
ATOM 697 N N . ASN A 1 92 ? -21.304 0.553 -7.872 1.00 92.88 92 ASN A N 1
ATOM 698 C CA . ASN A 1 92 ? -21.515 -0.558 -6.944 1.00 92.88 92 ASN A CA 1
ATOM 699 C C . ASN A 1 92 ? -20.188 -1.108 -6.396 1.00 92.88 92 ASN A C 1
ATOM 701 O O . ASN A 1 92 ? -19.109 -0.812 -6.919 1.00 92.88 92 ASN A O 1
ATOM 705 N N . PHE A 1 93 ? -20.289 -1.938 -5.354 1.00 94.00 93 PHE A N 1
ATOM 706 C CA . PHE A 1 93 ? -19.145 -2.515 -4.652 1.00 94.00 93 PHE A CA 1
ATOM 707 C C . PHE A 1 93 ? -18.187 -3.303 -5.564 1.00 94.00 93 PHE A C 1
ATOM 709 O O . PHE A 1 93 ? -16.975 -3.087 -5.518 1.00 94.00 93 PHE A O 1
ATOM 716 N N . ASP A 1 94 ? -18.699 -4.194 -6.420 1.00 91.25 94 ASP A N 1
ATOM 717 C CA . ASP A 1 94 ? -17.860 -5.044 -7.282 1.00 91.25 94 ASP A CA 1
ATOM 718 C C . ASP A 1 94 ? -17.020 -4.214 -8.270 1.00 91.25 94 ASP 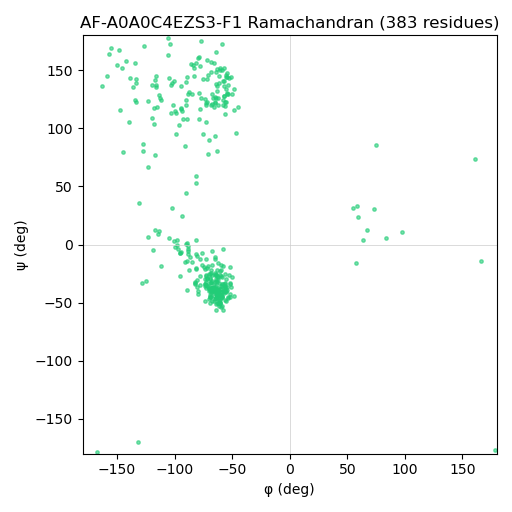A C 1
ATOM 720 O O . ASP A 1 94 ? -15.883 -4.571 -8.598 1.00 91.25 94 ASP A O 1
ATOM 724 N N . GLY A 1 95 ? -17.526 -3.042 -8.669 1.00 92.38 95 GLY A N 1
ATOM 725 C CA . GLY A 1 95 ? -16.791 -2.062 -9.463 1.00 92.38 95 GLY A CA 1
ATOM 726 C C . GLY A 1 95 ? -15.511 -1.529 -8.802 1.00 92.38 95 GLY A C 1
ATOM 727 O O . GLY A 1 95 ? -14.621 -1.072 -9.522 1.00 92.38 95 GLY A O 1
ATOM 728 N N . LEU A 1 96 ? -15.373 -1.595 -7.468 1.00 93.25 96 LEU A N 1
ATOM 729 C CA . LEU A 1 96 ? -14.184 -1.126 -6.731 1.00 93.25 96 LEU A CA 1
ATOM 730 C C . LEU A 1 96 ? -12.966 -2.036 -6.934 1.00 93.25 96 LEU A C 1
ATOM 732 O O . LEU A 1 96 ? -11.828 -1.562 -6.871 1.00 93.25 96 LEU A O 1
ATOM 736 N N . ALA A 1 97 ? -13.178 -3.330 -7.191 1.00 93.44 97 ALA A N 1
ATOM 737 C CA . ALA A 1 97 ? -12.101 -4.316 -7.170 1.00 93.44 97 ALA A CA 1
ATOM 738 C C . ALA A 1 97 ? -11.025 -4.039 -8.225 1.00 93.44 97 ALA A C 1
ATOM 740 O O . ALA A 1 97 ? -9.831 -4.039 -7.918 1.00 93.44 97 ALA A O 1
ATOM 741 N N . LEU A 1 98 ? -11.431 -3.748 -9.466 1.00 91.50 98 LEU A N 1
ATOM 742 C CA . LEU A 1 98 ? -10.495 -3.529 -10.569 1.00 91.50 98 LEU A CA 1
ATOM 743 C C . LEU A 1 98 ? -9.671 -2.228 -10.424 1.00 91.50 98 LEU A C 1
ATOM 745 O O . LEU A 1 98 ? -8.454 -2.294 -10.611 1.00 91.50 98 LEU A O 1
ATOM 749 N N . PRO A 1 99 ? -10.244 -1.059 -10.070 1.00 91.25 99 PRO A N 1
ATOM 750 C CA . PRO A 1 99 ? -9.459 0.121 -9.715 1.00 91.25 99 PRO A CA 1
ATOM 751 C C . PRO A 1 99 ? -8.513 -0.117 -8.533 1.00 91.25 99 PRO A C 1
ATOM 753 O O . PRO A 1 99 ? -7.340 0.250 -8.633 1.00 91.25 99 PRO A O 1
ATOM 756 N N . VAL A 1 100 ? -8.975 -0.762 -7.454 1.00 91.56 100 VAL A N 1
ATOM 757 C CA . VAL A 1 100 ? -8.144 -1.032 -6.268 1.00 91.56 100 VAL A CA 1
ATOM 758 C C . VAL A 1 100 ? -6.948 -1.911 -6.629 1.00 91.56 100 VAL A C 1
ATOM 760 O O . VAL A 1 100 ? -5.818 -1.484 -6.400 1.00 91.56 100 VAL A O 1
ATOM 763 N N . ILE A 1 101 ? -7.145 -3.057 -7.299 1.00 92.25 101 ILE A N 1
ATOM 764 C CA . ILE A 1 101 ? -6.012 -3.922 -7.678 1.00 92.25 101 ILE A CA 1
ATOM 765 C C . ILE A 1 101 ? -5.081 -3.304 -8.729 1.00 92.25 101 ILE A C 1
ATOM 767 O O . ILE A 1 101 ? -3.946 -3.753 -8.858 1.00 92.25 101 ILE A O 1
ATOM 771 N N . ARG A 1 102 ? -5.508 -2.271 -9.468 1.00 91.19 102 ARG A N 1
ATOM 772 C CA . ARG A 1 102 ? -4.615 -1.498 -10.352 1.00 91.19 102 ARG A CA 1
ATOM 773 C C . ARG A 1 102 ? -3.676 -0.561 -9.594 1.00 91.19 102 ARG A C 1
ATOM 775 O O . ARG A 1 102 ? -2.672 -0.161 -10.176 1.00 91.19 102 ARG A O 1
ATOM 782 N N . GLY A 1 103 ? -3.985 -0.230 -8.339 1.00 87.25 103 GLY A N 1
ATOM 783 C CA . GLY A 1 103 ? -3.326 0.821 -7.560 1.00 87.25 103 GLY A CA 1
ATOM 784 C C . GLY A 1 103 ? -4.069 2.161 -7.555 1.00 87.25 103 GLY A C 1
ATOM 785 O O . GLY A 1 103 ? -3.530 3.153 -7.081 1.00 87.25 103 GLY A O 1
ATOM 786 N N . ASN A 1 104 ? -5.313 2.215 -8.050 1.00 87.31 104 ASN A N 1
ATOM 787 C CA . ASN A 1 104 ? -6.092 3.456 -8.116 1.00 87.31 104 ASN A CA 1
ATOM 788 C C . ASN A 1 104 ? -6.928 3.759 -6.862 1.00 87.31 104 ASN A C 1
ATOM 790 O O . ASN A 1 104 ? -7.532 4.827 -6.807 1.00 87.31 104 ASN A O 1
ATOM 794 N N . GLY A 1 105 ? -6.964 2.868 -5.862 1.00 83.88 105 GLY A N 1
ATOM 795 C CA . GLY A 1 105 ? -7.754 3.074 -4.637 1.00 83.88 105 GLY A CA 1
ATOM 796 C C . GLY A 1 105 ? -7.417 4.381 -3.905 1.00 83.88 105 GLY A C 1
ATOM 797 O O . GLY A 1 105 ? -8.309 5.066 -3.416 1.00 83.88 105 GLY A O 1
ATOM 798 N N . VAL A 1 106 ? -6.147 4.798 -3.948 1.00 82.19 106 VAL A N 1
ATOM 799 C CA . VAL A 1 106 ? -5.649 6.061 -3.367 1.00 82.19 106 VAL A CA 1
ATOM 800 C C . VAL A 1 106 ? -6.216 7.336 -4.014 1.00 82.19 106 VAL A C 1
ATOM 802 O O . VAL A 1 106 ? -6.004 8.430 -3.491 1.00 82.19 106 VAL A O 1
ATOM 805 N N . TYR A 1 107 ? -6.914 7.224 -5.151 1.00 83.94 107 TYR A N 1
ATOM 806 C CA . TYR A 1 107 ? -7.548 8.352 -5.844 1.00 83.94 107 TYR A CA 1
ATOM 807 C C . TYR A 1 107 ? -9.025 8.541 -5.487 1.00 83.94 107 TYR A C 1
ATOM 809 O O . TYR A 1 107 ? -9.604 9.559 -5.867 1.00 83.94 107 TYR A O 1
ATOM 817 N N . TYR A 1 108 ? -9.635 7.623 -4.735 1.00 85.56 108 TYR A N 1
ATOM 818 C CA . TYR A 1 108 ? -10.928 7.888 -4.112 1.00 85.56 108 TYR A CA 1
ATOM 819 C C . TYR A 1 108 ? -10.746 8.964 -3.036 1.00 85.56 108 TYR A C 1
ATOM 821 O O . TYR A 1 108 ? -9.928 8.824 -2.127 1.00 85.56 108 TYR A O 1
ATOM 829 N N . GLN A 1 109 ? -11.465 10.075 -3.183 1.00 84.31 109 GLN A N 1
ATOM 830 C CA . GLN A 1 109 ? -11.426 11.201 -2.249 1.00 84.31 109 GLN A CA 1
ATOM 831 C C . GLN A 1 109 ? -12.680 11.207 -1.377 1.00 84.31 109 GLN A C 1
ATOM 833 O O . GLN A 1 109 ? -13.595 10.418 -1.581 1.00 84.31 109 GLN A O 1
ATOM 838 N N . ARG A 1 110 ? -12.712 12.082 -0.374 1.00 83.56 110 ARG A N 1
ATOM 839 C CA . ARG A 1 110 ? -13.911 12.325 0.436 1.00 83.56 110 ARG A CA 1
ATOM 840 C C . ARG A 1 110 ? -14.887 13.218 -0.326 1.00 83.56 110 ARG A C 1
ATOM 842 O O . ARG A 1 110 ? -14.444 14.063 -1.107 1.00 83.56 110 ARG A O 1
ATOM 849 N N . HIS A 1 111 ? -16.178 13.103 -0.013 1.00 86.12 111 HIS A N 1
ATOM 850 C CA . HIS A 1 111 ? -17.147 14.144 -0.362 1.00 86.12 111 HIS A CA 1
ATOM 851 C C . HIS A 1 111 ? -16.663 15.503 0.197 1.00 86.12 111 HIS A C 1
ATOM 853 O O . HIS A 1 111 ? -16.073 15.500 1.284 1.00 86.12 111 HIS A O 1
ATOM 859 N N . PRO A 1 112 ? -16.869 16.648 -0.488 1.00 83.19 112 PRO A N 1
ATOM 860 C CA . PRO A 1 112 ? -16.343 17.946 -0.058 1.00 83.19 112 PRO A CA 1
ATOM 861 C C . PRO A 1 112 ? -16.588 18.293 1.417 1.00 83.19 112 PRO A C 1
ATOM 863 O O . PRO A 1 112 ? -15.644 18.685 2.097 1.00 83.19 112 PRO A O 1
ATOM 866 N N . ASP A 1 113 ? -17.790 18.054 1.940 1.00 83.88 113 ASP A N 1
ATOM 867 C CA . ASP A 1 113 ? -18.137 18.379 3.335 1.00 83.88 113 ASP A CA 1
ATOM 868 C C . ASP A 1 113 ? -17.368 17.488 4.330 1.00 83.88 113 ASP A C 1
ATOM 870 O O . ASP A 1 113 ? -16.851 17.941 5.351 1.00 83.88 113 ASP A O 1
ATOM 874 N N . MET A 1 114 ? -17.177 16.209 3.990 1.00 86.00 114 MET A N 1
ATOM 875 C CA . MET A 1 114 ? -16.360 15.286 4.784 1.00 86.00 114 MET A CA 1
ATOM 876 C C . MET A 1 114 ? -14.854 15.586 4.660 1.00 86.00 114 MET A C 1
ATOM 878 O O . MET A 1 114 ? -14.073 15.295 5.571 1.00 86.00 114 MET A O 1
ATOM 882 N N . GLN A 1 115 ? -14.425 16.197 3.550 1.00 83.38 115 GLN A N 1
ATOM 883 C CA . GLN A 1 115 ? -13.074 16.735 3.400 1.00 83.38 115 GLN A CA 1
ATOM 884 C C . GLN A 1 115 ? -12.868 17.992 4.260 1.00 83.38 115 GLN A C 1
ATOM 886 O O . GLN A 1 115 ? -11.778 18.159 4.806 1.00 83.38 115 GLN A O 1
ATOM 891 N N . GLU A 1 116 ? -13.885 18.842 4.419 1.00 80.94 116 GLU A N 1
ATOM 892 C CA . GLU A 1 116 ? -13.863 20.003 5.319 1.00 80.94 116 GLU A CA 1
ATOM 893 C C . GLU A 1 116 ? -13.728 19.563 6.784 1.00 80.94 116 GLU A C 1
ATOM 895 O O . GLU A 1 116 ? -12.749 19.930 7.435 1.00 80.94 116 GLU A O 1
ATOM 900 N N . LEU A 1 117 ? -14.575 18.636 7.251 1.00 85.56 117 LEU A N 1
ATOM 901 C CA . LEU A 1 117 ? -14.472 18.043 8.596 1.00 85.56 117 LEU A CA 1
ATOM 902 C C . LEU A 1 117 ? -13.101 17.397 8.877 1.00 85.56 117 LEU A C 1
ATOM 904 O O . LEU A 1 117 ? -12.590 17.449 10.002 1.00 85.56 117 LEU A O 1
ATOM 908 N N . TRP A 1 118 ? -12.486 16.784 7.862 1.00 84.50 118 TRP A N 1
ATOM 909 C CA . TRP A 1 118 ? -11.122 16.261 7.959 1.00 84.50 118 TRP A CA 1
ATOM 910 C C . TRP A 1 118 ? -10.072 17.380 8.057 1.00 84.50 118 TRP A C 1
ATOM 912 O O . TRP A 1 118 ? -9.161 17.282 8.880 1.00 84.50 118 TRP A O 1
ATOM 922 N N . ASN A 1 119 ? -10.191 18.445 7.258 1.00 80.56 119 ASN A N 1
ATOM 923 C CA . ASN A 1 119 ? -9.275 19.589 7.293 1.00 80.56 119 ASN A CA 1
ATOM 924 C C . ASN A 1 119 ? -9.338 20.324 8.648 1.00 80.56 119 ASN A C 1
ATOM 926 O O . ASN A 1 119 ? -8.293 20.673 9.207 1.00 80.56 119 ASN A O 1
ATOM 930 N N . ASP A 1 120 ? -10.535 20.500 9.211 1.00 85.62 120 ASP A N 1
ATOM 931 C CA . ASP A 1 120 ? -10.747 21.095 10.536 1.00 85.62 120 ASP A CA 1
ATOM 932 C C . ASP A 1 120 ? -10.111 20.247 11.636 1.00 85.62 120 ASP A C 1
ATOM 934 O O . ASP A 1 120 ? -9.389 20.754 12.498 1.00 85.62 120 ASP A O 1
ATOM 938 N N . PHE A 1 121 ? -10.292 18.926 11.566 1.00 84.50 121 PHE A N 1
ATOM 939 C CA . PHE A 1 121 ? -9.612 17.994 12.456 1.00 84.50 121 PHE A CA 1
ATOM 940 C C . PHE A 1 121 ? -8.084 18.090 12.333 1.00 84.50 121 PHE A C 1
ATOM 942 O O . PHE A 1 121 ? -7.399 18.180 13.353 1.00 84.50 121 PHE A O 1
ATOM 949 N N . GLN A 1 122 ? -7.528 18.125 11.116 1.00 79.38 122 GLN A N 1
ATOM 950 C CA . GLN A 1 122 ? -6.084 18.298 10.921 1.00 79.38 122 GLN A CA 1
ATOM 951 C C . GLN A 1 122 ? -5.575 19.627 11.501 1.00 79.38 122 GLN A C 1
ATOM 953 O O . GLN A 1 122 ? -4.494 19.656 12.095 1.00 79.38 122 GLN A O 1
ATOM 958 N N . THR A 1 123 ? -6.356 20.700 11.369 1.00 79.94 123 THR A N 1
ATOM 959 C CA . THR A 1 123 ? -6.041 22.030 11.913 1.00 79.94 123 THR A CA 1
ATOM 960 C C . THR A 1 123 ? -6.040 22.008 13.441 1.00 79.94 123 THR A C 1
ATOM 962 O O . THR A 1 123 ? -5.039 22.369 14.059 1.00 79.94 123 THR A O 1
ATOM 965 N N . LEU A 1 124 ? -7.081 21.444 14.061 1.00 84.81 124 LEU A N 1
ATOM 966 C CA . LEU A 1 124 ? -7.181 21.282 15.514 1.00 84.81 124 LEU A CA 1
ATOM 967 C C . LEU A 1 124 ? -5.999 20.488 16.106 1.00 84.81 124 LEU A C 1
ATOM 969 O O . LEU A 1 124 ? -5.505 20.824 17.184 1.00 84.81 124 LEU A O 1
ATOM 973 N N . GLN A 1 125 ? -5.525 19.443 15.418 1.00 80.06 125 GLN A N 1
ATOM 974 C CA . GLN A 1 125 ? -4.349 18.681 15.864 1.00 80.06 125 GLN A CA 1
ATOM 975 C C . GLN A 1 125 ? -3.035 19.449 15.656 1.00 80.06 125 GLN A C 1
ATOM 977 O O . GLN A 1 125 ? -2.121 19.357 16.481 1.00 80.06 125 GLN A O 1
ATOM 982 N N . ALA A 1 126 ? -2.934 20.255 14.593 1.00 75.06 126 ALA A N 1
ATOM 983 C CA . ALA A 1 126 ? -1.797 21.146 14.384 1.00 75.06 126 ALA A CA 1
ATOM 984 C C . ALA A 1 126 ? -1.691 22.210 15.494 1.00 75.06 126 ALA A C 1
ATOM 986 O O . ALA A 1 126 ? -0.591 22.416 16.014 1.00 75.06 126 ALA A O 1
ATOM 987 N N . ASP A 1 127 ? -2.816 22.796 15.915 1.00 82.50 127 ASP A N 1
ATOM 988 C CA . ASP A 1 127 ? -2.889 23.798 16.989 1.00 82.50 127 ASP A CA 1
ATOM 989 C C . ASP A 1 127 ? -2.531 23.217 18.364 1.00 82.50 127 ASP A C 1
ATOM 991 O O . ASP A 1 127 ? -1.766 23.820 19.123 1.00 82.50 127 ASP A O 1
ATOM 995 N N . LYS A 1 128 ? -2.987 21.989 18.653 1.00 85.31 128 LYS A N 1
ATOM 996 C CA . LYS A 1 128 ? -2.546 21.203 19.823 1.00 85.31 128 LYS A CA 1
ATOM 997 C C . LYS A 1 128 ? -1.066 20.813 19.778 1.00 85.31 128 LYS A C 1
ATOM 999 O O . LYS A 1 128 ? -0.525 20.369 20.788 1.00 85.31 128 LYS A O 1
ATOM 1004 N N . LYS A 1 129 ? -0.410 20.975 18.621 1.00 82.44 129 LYS A N 1
ATOM 1005 C CA . LYS A 1 129 ? 0.960 20.523 18.317 1.00 82.44 129 LYS A CA 1
ATOM 1006 C C . LYS A 1 129 ? 1.143 19.007 18.457 1.00 82.44 129 LYS A C 1
ATOM 1008 O O . LYS A 1 129 ? 2.267 18.536 18.604 1.00 82.44 129 LYS A O 1
ATOM 1013 N N . GLU A 1 130 ? 0.053 18.254 18.347 1.00 77.12 130 GLU A N 1
ATOM 1014 C CA . GLU A 1 130 ? 0.033 16.798 18.441 1.00 77.12 130 GLU A CA 1
ATOM 1015 C C . GLU A 1 130 ? 0.302 16.176 17.048 1.00 77.12 130 GLU A C 1
ATOM 1017 O O . GLU A 1 130 ? -0.266 16.615 16.036 1.00 77.12 130 GLU A O 1
ATOM 1022 N N . PRO A 1 131 ? 1.218 15.198 16.932 1.00 73.56 131 PRO A N 1
ATOM 1023 C CA . PRO A 1 131 ? 1.314 14.328 15.762 1.00 73.56 131 PRO A CA 1
ATOM 1024 C C . PRO A 1 131 ? 0.024 13.521 15.559 1.00 73.56 131 PRO A C 1
ATOM 1026 O O . PRO A 1 131 ? -0.610 13.103 16.527 1.00 73.56 131 PRO A O 1
ATOM 1029 N N . LEU A 1 132 ? -0.363 13.262 14.305 1.00 75.31 132 LEU A N 1
ATOM 1030 C CA . LEU A 1 132 ? -1.535 12.413 14.032 1.00 75.31 132 LEU A CA 1
ATOM 1031 C C . LEU A 1 132 ? -1.275 10.977 14.505 1.00 75.31 132 LEU A C 1
ATOM 1033 O O . LEU A 1 132 ? -2.178 10.299 14.979 1.00 75.31 132 LEU A O 1
ATOM 1037 N N . GLU A 1 133 ? -0.017 10.562 14.419 1.00 73.94 133 GLU A N 1
ATOM 1038 C CA . GLU A 1 133 ? 0.551 9.329 14.935 1.00 73.94 133 GLU A CA 1
ATOM 1039 C C . GLU A 1 133 ? 0.293 9.164 16.439 1.00 73.94 133 GLU A C 1
ATOM 1041 O O . GLU A 1 133 ? -0.206 8.122 16.852 1.00 73.94 133 GLU A O 1
ATOM 1046 N N . ASP A 1 134 ? 0.571 10.198 17.240 1.00 76.31 134 ASP A N 1
ATOM 1047 C CA . ASP A 1 134 ? 0.377 10.180 18.695 1.00 76.31 134 ASP A CA 1
ATOM 1048 C C . ASP A 1 134 ? -1.117 10.183 19.054 1.00 76.31 134 ASP A C 1
ATOM 1050 O O . ASP A 1 134 ? -1.536 9.473 19.970 1.00 76.31 134 ASP A O 1
ATOM 1054 N N . TYR A 1 135 ? -1.937 10.929 18.300 1.00 83.75 135 TYR A N 1
ATOM 1055 C CA . TYR A 1 135 ? -3.394 10.899 18.443 1.00 83.75 135 TYR A CA 1
ATOM 1056 C C . TYR A 1 135 ? -3.962 9.496 18.178 1.00 83.75 135 TYR A C 1
ATOM 1058 O O . TYR A 1 135 ? -4.714 8.976 19.003 1.00 83.75 135 TYR A O 1
ATOM 1066 N N . PHE A 1 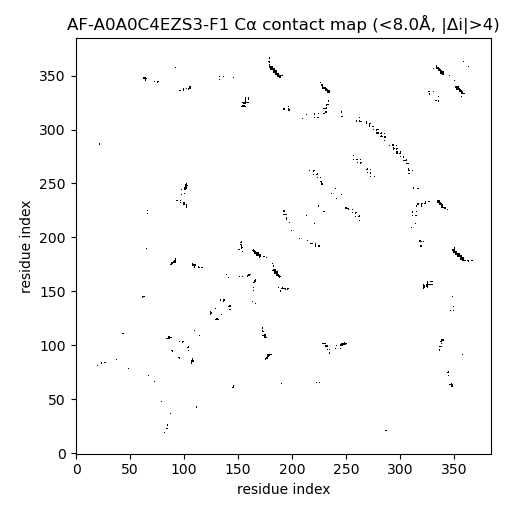136 ? -3.583 8.861 17.061 1.00 84.25 136 PHE A N 1
ATOM 1067 C CA . PHE A 1 136 ? -4.025 7.501 16.751 1.00 84.25 136 PHE A CA 1
ATOM 1068 C C . PHE A 1 136 ? -3.453 6.479 17.735 1.00 84.25 136 PHE A C 1
ATOM 1070 O O . PHE A 1 136 ? -4.174 5.572 18.132 1.00 84.25 136 PHE A O 1
ATOM 1077 N N . ALA A 1 137 ? -2.205 6.632 18.188 1.00 83.19 137 ALA A N 1
ATOM 1078 C CA . ALA A 1 137 ? -1.636 5.759 19.210 1.00 83.19 137 ALA A CA 1
ATOM 1079 C C . ALA A 1 137 ? -2.461 5.803 20.506 1.00 83.19 137 ALA A C 1
ATOM 1081 O O . ALA A 1 137 ? -2.802 4.748 21.027 1.00 83.19 137 ALA A O 1
ATOM 1082 N N . LYS A 1 138 ? -2.862 6.987 20.985 1.00 88.25 138 LYS A N 1
ATOM 1083 C CA . LYS A 1 138 ? -3.739 7.123 22.165 1.00 88.25 138 LYS A CA 1
ATOM 1084 C C . LYS A 1 138 ? -5.132 6.545 21.932 1.00 88.25 138 LYS A C 1
ATOM 1086 O O . LYS A 1 138 ? -5.622 5.789 22.763 1.00 88.25 138 LYS A O 1
ATOM 1091 N N . ASP A 1 139 ? -5.753 6.861 20.796 1.00 88.69 139 ASP A N 1
ATOM 1092 C CA . ASP A 1 139 ? -7.066 6.327 20.407 1.00 88.69 139 ASP A CA 1
ATOM 1093 C C . ASP A 1 139 ? -7.063 4.784 20.292 1.00 88.69 139 ASP A C 1
ATOM 1095 O O . ASP A 1 139 ? -8.091 4.138 20.498 1.00 88.69 139 ASP A O 1
ATOM 1099 N N . LEU A 1 140 ? -5.909 4.178 20.003 1.00 90.19 140 LEU A N 1
ATOM 1100 C CA . LEU A 1 140 ? -5.708 2.730 19.906 1.00 90.19 140 LEU A CA 1
ATOM 1101 C C . LEU A 1 140 ? -5.127 2.090 21.185 1.00 90.19 140 LEU A C 1
ATOM 1103 O O . LEU A 1 140 ? -4.861 0.892 21.167 1.00 90.19 140 LEU A O 1
ATOM 1107 N N . GLU A 1 141 ? -4.932 2.830 22.284 1.00 92.81 141 GLU A N 1
ATOM 1108 C CA . GLU A 1 141 ? -4.280 2.332 23.519 1.00 92.81 141 GLU A CA 1
ATOM 1109 C C . GLU A 1 141 ? -2.837 1.803 23.273 1.00 92.81 141 GLU A C 1
ATOM 1111 O O . GLU A 1 141 ? -2.358 0.846 23.889 1.00 92.81 141 GLU A O 1
ATOM 1116 N N . TRP A 1 142 ? -2.134 2.417 22.315 1.00 89.50 142 TRP A N 1
ATOM 1117 C CA . TRP A 1 142 ? -0.802 2.067 21.796 1.00 89.50 142 TRP A CA 1
ATOM 1118 C C . TRP A 1 142 ? 0.283 3.121 22.102 1.00 89.50 142 TRP A C 1
ATOM 1120 O O . TRP A 1 142 ? 1.389 3.036 21.561 1.00 89.50 142 TRP A O 1
ATOM 1130 N N . ASP A 1 143 ? -0.003 4.091 22.973 1.00 85.56 143 ASP A N 1
ATOM 1131 C CA . ASP A 1 143 ? 0.890 5.185 23.395 1.00 85.56 143 ASP A CA 1
ATOM 1132 C C . ASP A 1 143 ? 1.917 4.795 24.486 1.00 85.56 143 ASP A C 1
ATOM 1134 O O . ASP A 1 143 ? 2.841 5.559 24.793 1.00 85.56 143 ASP A O 1
ATOM 1138 N N . GLY A 1 144 ? 1.789 3.586 25.042 1.00 84.38 144 GLY A N 1
ATOM 1139 C CA . GLY A 1 144 ? 2.822 2.922 25.844 1.00 84.38 144 GLY A CA 1
ATOM 1140 C C . GLY A 1 144 ? 3.961 2.318 25.007 1.00 84.38 144 GLY A C 1
ATOM 1141 O O . GLY A 1 144 ? 3.908 2.294 23.776 1.00 84.38 144 GLY A O 1
ATOM 1142 N N . ASP A 1 145 ? 4.982 1.787 25.685 1.00 83.38 145 ASP A N 1
ATOM 1143 C CA . ASP A 1 145 ? 6.204 1.258 25.059 1.00 83.38 145 ASP A CA 1
ATOM 1144 C C . ASP A 1 145 ? 5.929 0.221 23.953 1.00 83.38 145 ASP A C 1
ATOM 1146 O O . ASP A 1 145 ? 5.012 -0.606 24.048 1.00 83.38 145 ASP A O 1
ATOM 1150 N N . TYR A 1 146 ? 6.746 0.248 22.894 1.00 81.75 146 TYR A N 1
ATOM 1151 C CA . TYR A 1 146 ? 6.630 -0.701 21.788 1.00 81.75 146 TYR A CA 1
ATOM 1152 C C . TYR A 1 146 ? 7.119 -2.101 22.208 1.00 81.75 146 TYR A C 1
ATOM 1154 O O . TYR A 1 146 ? 8.284 -2.259 22.592 1.00 81.75 146 TYR A O 1
ATOM 1162 N N . PRO A 1 147 ? 6.278 -3.147 22.116 1.00 85.06 147 PRO A N 1
ATOM 1163 C CA . PRO A 1 147 ? 6.583 -4.485 22.625 1.00 85.06 147 PRO A CA 1
ATOM 1164 C C . PRO A 1 147 ? 7.464 -5.296 21.653 1.00 85.06 147 PRO A C 1
ATOM 1166 O O . PRO A 1 147 ? 7.100 -6.385 21.215 1.00 85.06 147 PRO A O 1
ATOM 1169 N N . LYS A 1 148 ? 8.656 -4.773 21.333 1.00 84.00 148 LYS A N 1
ATOM 1170 C CA . LYS A 1 148 ? 9.583 -5.286 20.303 1.00 84.00 148 LYS A CA 1
ATOM 1171 C C . LYS A 1 148 ? 9.906 -6.782 20.411 1.00 84.00 148 LYS A C 1
ATOM 1173 O O . LYS A 1 148 ? 10.055 -7.458 19.401 1.00 84.00 148 LYS A O 1
ATOM 1178 N N . ASN A 1 149 ? 10.012 -7.310 21.630 1.00 86.56 149 ASN A N 1
ATOM 1179 C CA . ASN A 1 149 ? 10.351 -8.720 21.867 1.00 86.56 149 ASN A CA 1
ATOM 1180 C C . ASN A 1 149 ? 9.177 -9.688 21.613 1.00 86.56 149 ASN A C 1
ATOM 1182 O O . ASN A 1 149 ? 9.366 -10.901 21.659 1.00 86.56 149 ASN A O 1
ATOM 1186 N N . GLU A 1 150 ? 7.977 -9.164 21.362 1.00 90.25 150 GLU A N 1
ATOM 1187 C CA . GLU A 1 150 ? 6.753 -9.924 21.084 1.00 90.25 150 GLU A CA 1
ATOM 1188 C C . GLU A 1 150 ? 6.243 -9.706 19.647 1.00 90.25 150 GLU A C 1
ATOM 1190 O O . GLU A 1 150 ? 5.127 -10.115 19.324 1.00 90.25 150 GLU A O 1
ATOM 1195 N N . GLU A 1 151 ? 7.039 -9.038 18.803 1.00 87.94 151 GLU A N 1
ATOM 1196 C CA . GLU A 1 151 ? 6.670 -8.646 17.442 1.00 87.94 151 GLU A CA 1
ATOM 1197 C C . GLU A 1 151 ? 6.200 -9.848 16.601 1.00 87.94 151 GLU A C 1
ATOM 1199 O O . GLU A 1 151 ? 6.874 -10.888 16.563 1.00 87.94 151 GLU A O 1
ATOM 1204 N N . PRO A 1 152 ? 5.040 -9.748 15.924 1.00 89.50 152 PRO A N 1
ATOM 1205 C CA . PRO A 1 152 ? 4.554 -10.813 15.071 1.00 89.50 152 PRO A CA 1
ATOM 1206 C C . PRO A 1 152 ? 5.528 -11.015 13.912 1.00 89.50 152 PRO A C 1
ATOM 1208 O O . PRO A 1 152 ? 5.792 -10.101 13.137 1.00 89.50 152 PRO A O 1
ATOM 1211 N N . LYS A 1 153 ? 5.993 -12.256 13.721 1.00 89.19 153 LYS A N 1
ATOM 1212 C CA . LYS A 1 153 ? 6.765 -12.621 12.518 1.00 89.19 153 LYS A CA 1
ATOM 1213 C C . LYS A 1 153 ? 6.004 -12.315 11.226 1.00 89.19 153 LYS A C 1
ATOM 1215 O O . LYS A 1 153 ? 6.625 -12.150 10.184 1.00 89.19 153 LYS A O 1
ATOM 1220 N N . MET A 1 154 ? 4.676 -12.289 11.296 1.00 89.94 154 MET A N 1
ATOM 1221 C CA . MET A 1 154 ? 3.750 -11.981 10.216 1.00 89.94 154 MET A CA 1
ATOM 1222 C C . MET A 1 154 ? 2.391 -11.648 10.829 1.00 89.94 154 MET A C 1
ATOM 1224 O O . MET A 1 154 ? 1.939 -12.363 11.726 1.00 89.94 154 MET A O 1
ATOM 1228 N N . THR A 1 155 ? 1.732 -10.604 10.333 1.00 89.81 155 THR A N 1
ATOM 1229 C CA . THR A 1 155 ? 0.357 -10.275 10.730 1.00 89.81 155 THR A CA 1
ATOM 1230 C C . THR A 1 155 ? -0.614 -11.006 9.799 1.00 89.81 155 THR A C 1
ATOM 1232 O O . THR A 1 155 ? -0.712 -10.669 8.622 1.00 89.81 155 THR A O 1
ATOM 1235 N N . ASP A 1 156 ? -1.293 -12.033 10.313 1.00 91.56 156 ASP A N 1
ATOM 1236 C CA . ASP A 1 156 ? -2.306 -12.835 9.606 1.00 91.56 156 ASP A CA 1
ATOM 1237 C C . ASP A 1 156 ? -3.588 -12.997 10.452 1.00 91.56 156 ASP A C 1
ATOM 1239 O O . ASP A 1 156 ? -3.740 -12.335 11.483 1.00 91.56 156 ASP A O 1
ATOM 1243 N N . GLU A 1 157 ? -4.520 -13.870 10.046 1.00 94.56 157 GLU A N 1
ATOM 1244 C CA . GLU A 1 157 ? -5.816 -14.070 10.715 1.00 94.56 157 GLU A CA 1
ATOM 1245 C C . GLU A 1 157 ? -5.717 -14.348 12.221 1.00 94.56 157 GLU A C 1
ATOM 1247 O O . GLU A 1 157 ? -6.626 -14.002 12.975 1.00 94.56 157 GLU A O 1
ATOM 1252 N N . LYS A 1 158 ? -4.598 -14.908 12.700 1.00 94.62 158 LYS A N 1
ATOM 1253 C CA . LYS A 1 158 ? -4.388 -15.199 14.129 1.00 94.62 158 LYS A CA 1
ATOM 1254 C C . LYS A 1 158 ? -4.369 -13.933 14.986 1.00 94.62 158 LYS A C 1
ATOM 1256 O O . LYS A 1 158 ? -4.609 -14.000 16.191 1.00 94.62 158 LYS A O 1
ATOM 1261 N N . TYR A 1 159 ? -4.087 -12.786 14.372 1.00 95.12 159 TYR A N 1
ATOM 1262 C CA . TYR A 1 159 ? -4.015 -11.489 15.031 1.00 95.12 159 TYR A CA 1
ATOM 1263 C C . TYR A 1 159 ? -5.303 -10.666 14.897 1.00 95.12 159 TYR A C 1
ATOM 1265 O O . TYR A 1 159 ? -5.374 -9.598 15.495 1.00 95.12 159 TYR A O 1
ATOM 1273 N N . VAL A 1 160 ? -6.348 -11.162 14.217 1.00 95.62 160 VAL A N 1
ATOM 1274 C CA . VAL A 1 160 ? -7.588 -10.405 13.936 1.00 95.62 160 VAL A CA 1
ATOM 1275 C C . VAL A 1 160 ? -8.289 -9.849 15.186 1.00 95.62 160 VAL A C 1
ATOM 1277 O O . VAL A 1 160 ? -8.849 -8.756 15.155 1.00 95.62 160 VAL A O 1
ATOM 1280 N N . ASN A 1 161 ? -8.207 -10.571 16.307 1.00 95.25 161 ASN A N 1
ATOM 1281 C CA . ASN A 1 161 ? -8.760 -10.168 17.606 1.00 95.25 161 ASN A CA 1
ATOM 1282 C C . ASN A 1 161 ? -7.682 -9.687 18.598 1.00 95.25 161 ASN A C 1
ATOM 1284 O O . ASN A 1 161 ? -7.972 -9.426 19.766 1.00 95.25 161 ASN A O 1
ATOM 1288 N N . ASN A 1 162 ? -6.424 -9.582 18.163 1.00 96.25 162 ASN A N 1
ATOM 1289 C CA . ASN A 1 162 ? -5.302 -9.223 19.018 1.00 96.25 162 ASN A CA 1
ATOM 1290 C C . ASN A 1 162 ? -5.082 -7.705 19.019 1.00 96.25 162 ASN A C 1
ATOM 1292 O O . ASN A 1 162 ? -4.220 -7.191 18.305 1.00 96.25 162 ASN A O 1
ATOM 1296 N N . LYS A 1 163 ? -5.823 -7.003 19.889 1.00 95.12 163 LYS A N 1
ATOM 1297 C CA . LYS A 1 163 ? -5.772 -5.537 20.051 1.00 95.12 163 LYS A CA 1
ATOM 1298 C C . LYS A 1 163 ? -4.371 -4.948 20.263 1.00 95.12 163 LYS A C 1
ATOM 1300 O O . LYS A 1 163 ? -4.197 -3.755 20.052 1.00 95.12 163 LYS A O 1
ATOM 1305 N N . LYS A 1 164 ? -3.372 -5.742 20.671 1.00 92.81 164 LYS A N 1
ATOM 1306 C CA . LYS A 1 164 ? -1.972 -5.300 20.807 1.00 92.81 164 LYS A CA 1
ATOM 1307 C C . LYS A 1 164 ? -1.302 -5.013 19.458 1.00 92.81 164 LYS A C 1
ATOM 1309 O O . LYS A 1 164 ? -0.399 -4.183 19.410 1.00 92.81 164 LYS A O 1
ATOM 1314 N N . TRP A 1 165 ? -1.741 -5.704 18.403 1.00 92.94 165 T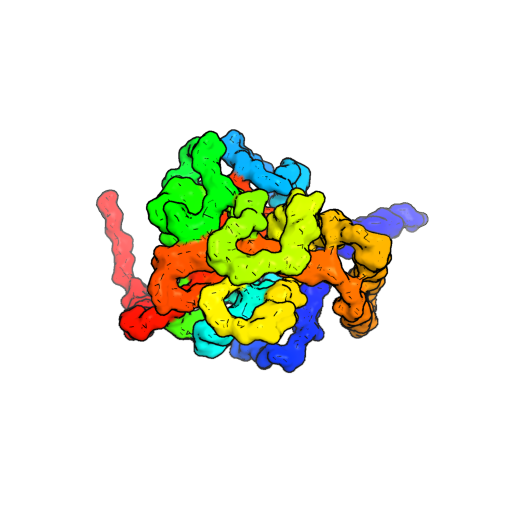RP A N 1
ATOM 1315 C CA . TRP A 1 165 ? -1.099 -5.730 17.086 1.00 92.94 165 TRP A CA 1
ATOM 1316 C C . TRP A 1 165 ? -2.027 -5.334 15.938 1.00 92.94 165 TRP A C 1
ATOM 1318 O O . TRP A 1 165 ? -1.546 -4.760 14.967 1.00 92.94 165 TRP A O 1
ATOM 1328 N N . VAL A 1 166 ? -3.330 -5.614 16.034 1.00 95.31 166 VAL A N 1
ATOM 1329 C CA . VAL A 1 166 ? -4.323 -5.254 15.014 1.00 95.31 166 VAL A CA 1
ATOM 1330 C C . VAL A 1 166 ? -5.575 -4.694 15.670 1.00 95.31 166 VAL A C 1
ATOM 1332 O O . VAL A 1 166 ? -6.094 -5.264 16.632 1.00 95.31 166 VAL A O 1
ATOM 1335 N N . GLN A 1 167 ? -6.094 -3.598 15.120 1.00 95.94 167 GLN A N 1
ATOM 1336 C CA . GLN A 1 167 ? -7.412 -3.069 15.461 1.00 95.94 167 GLN A CA 1
ATOM 1337 C C . GLN A 1 167 ? -8.148 -2.600 14.209 1.00 95.94 167 GLN A C 1
ATOM 1339 O O . GLN A 1 167 ? -7.557 -2.032 13.297 1.00 95.94 167 GLN A O 1
ATOM 1344 N N . PHE A 1 168 ? -9.461 -2.809 14.190 1.00 96.38 168 PHE A N 1
ATOM 1345 C CA . PHE A 1 168 ? -10.345 -2.347 13.125 1.00 96.38 168 PHE A CA 1
ATOM 1346 C C . PHE A 1 168 ? -11.270 -1.283 13.698 1.00 96.38 168 PHE A C 1
ATOM 1348 O O . PHE A 1 168 ? -11.959 -1.549 14.685 1.00 96.38 168 PHE A O 1
ATOM 1355 N N . LYS A 1 169 ? -11.304 -0.105 13.076 1.00 95.19 169 LYS A N 1
ATOM 1356 C CA . LYS A 1 169 ? -12.257 0.959 13.402 1.00 95.19 169 LYS A CA 1
ATOM 1357 C C . LYS A 1 169 ? -12.850 1.520 12.122 1.00 95.19 169 LYS A C 1
ATOM 1359 O O . LYS A 1 169 ? -12.147 1.664 11.126 1.00 95.19 169 LYS A O 1
ATOM 1364 N N . GLU A 1 170 ? -14.131 1.849 12.157 1.00 95.69 170 GLU A N 1
ATOM 1365 C CA . GLU A 1 170 ? -14.772 2.586 11.072 1.00 95.69 170 GLU A CA 1
ATOM 1366 C C . GLU A 1 170 ? -14.062 3.929 10.851 1.00 95.69 170 GLU A C 1
ATOM 1368 O O . GLU A 1 170 ? -13.587 4.575 11.793 1.00 95.69 170 GLU A O 1
ATOM 1373 N N . ALA A 1 171 ? -13.904 4.322 9.590 1.00 90.88 171 ALA A N 1
ATOM 1374 C CA . ALA A 1 171 ? -13.169 5.520 9.238 1.00 90.88 171 ALA A CA 1
ATOM 1375 C C . ALA A 1 171 ? -13.992 6.757 9.615 1.00 90.88 171 ALA A C 1
ATOM 1377 O O . ALA A 1 171 ? -14.918 7.120 8.902 1.00 90.88 171 ALA A O 1
ATOM 1378 N N . LYS A 1 172 ? -13.601 7.451 10.693 1.00 90.12 172 LYS A N 1
ATOM 1379 C CA . LYS A 1 172 ? -14.257 8.686 11.175 1.00 90.12 172 LYS A CA 1
ATOM 1380 C C . LYS A 1 172 ? -14.466 9.760 10.090 1.00 90.12 172 LYS A C 1
ATOM 1382 O O . LYS A 1 172 ? -15.385 10.560 10.191 1.00 90.12 172 LYS A O 1
ATOM 1387 N N . TYR A 1 173 ? -13.600 9.776 9.078 1.00 88.31 173 TYR A N 1
ATOM 1388 C CA . TYR A 1 173 ? -13.697 10.651 7.912 1.00 88.31 173 TYR A CA 1
ATOM 1389 C C . TYR A 1 173 ? -13.622 9.777 6.652 1.00 88.31 173 TYR A C 1
ATOM 1391 O O . TYR A 1 173 ? -12.517 9.604 6.107 1.00 88.31 173 TYR A O 1
ATOM 1399 N N . PRO A 1 174 ? -14.735 9.141 6.239 1.00 90.69 174 PRO A N 1
ATOM 1400 C CA . PRO A 1 174 ? -14.728 8.173 5.154 1.00 90.69 174 PRO A CA 1
ATOM 1401 C C . PRO A 1 174 ? -14.444 8.838 3.801 1.00 90.69 174 PRO A C 1
ATOM 1403 O O . PRO A 1 174 ? -14.637 10.041 3.625 1.00 90.69 174 PRO A O 1
ATOM 1406 N N . ILE A 1 175 ? -13.946 8.043 2.853 1.00 89.12 175 ILE A N 1
ATOM 1407 C CA . ILE A 1 175 ? -13.903 8.425 1.437 1.00 89.12 175 ILE A CA 1
ATOM 1408 C C . ILE A 1 175 ? -15.284 8.201 0.812 1.00 89.12 175 ILE A C 1
ATOM 1410 O O . ILE A 1 175 ? -16.096 7.457 1.357 1.00 89.12 175 ILE A O 1
ATOM 1414 N N . GLU A 1 176 ? -15.547 8.848 -0.317 1.00 89.62 176 GLU A N 1
ATOM 1415 C CA . GLU A 1 176 ? -16.756 8.645 -1.112 1.00 89.62 176 GLU A CA 1
ATOM 1416 C C . GLU A 1 176 ? -16.736 7.238 -1.731 1.00 89.62 176 GLU A C 1
ATOM 1418 O O . GLU A 1 176 ? -15.731 6.818 -2.313 1.00 89.62 176 GLU A O 1
ATOM 1423 N N . LEU A 1 177 ? -17.828 6.489 -1.563 1.00 92.19 177 LEU A N 1
ATOM 1424 C CA . LEU A 1 177 ? -17.944 5.073 -1.916 1.00 92.19 177 LEU A CA 1
ATOM 1425 C C . LEU A 1 177 ? -19.335 4.769 -2.487 1.00 92.19 177 LEU A C 1
ATOM 1427 O O . LEU A 1 177 ? -20.274 5.517 -2.208 1.00 92.19 177 LEU A O 1
ATOM 1431 N N . PRO A 1 178 ? -19.490 3.682 -3.268 1.00 93.69 178 PRO A N 1
ATOM 1432 C CA . PRO A 1 178 ? -20.806 3.241 -3.710 1.00 93.69 178 PRO A CA 1
ATOM 1433 C C . PRO A 1 178 ? -21.733 2.923 -2.523 1.00 93.69 178 PRO A C 1
ATOM 1435 O O . PRO A 1 178 ? -21.246 2.453 -1.488 1.00 93.69 178 PRO A O 1
ATOM 1438 N N . PRO A 1 179 ? -23.061 3.096 -2.679 1.00 91.06 179 PRO A N 1
ATOM 1439 C CA . PRO A 1 179 ? -24.043 2.675 -1.681 1.00 91.06 179 PRO A CA 1
ATOM 1440 C C . PRO A 1 179 ? -23.841 1.215 -1.256 1.00 91.06 179 PRO A C 1
ATOM 1442 O O . PRO A 1 179 ? -23.472 0.372 -2.076 1.00 91.06 179 PRO A O 1
ATOM 1445 N N . GLY A 1 180 ? -24.083 0.914 0.022 1.00 92.44 180 GLY A N 1
ATOM 1446 C CA . GLY A 1 180 ? -23.827 -0.419 0.571 1.00 92.44 180 GLY A CA 1
ATOM 1447 C C . GLY A 1 180 ? -22.340 -0.732 0.771 1.00 92.44 180 GLY A C 1
ATOM 1448 O O . GLY A 1 180 ? -21.939 -1.886 0.628 1.00 92.44 180 GLY A O 1
ATOM 1449 N N . THR A 1 181 ? -21.499 0.273 1.050 1.00 95.38 181 THR A N 1
ATOM 1450 C CA . THR A 1 181 ? -20.059 0.081 1.298 1.00 95.38 181 THR A CA 1
ATOM 1451 C C . THR A 1 181 ? -19.588 0.841 2.535 1.00 95.38 181 THR A C 1
ATOM 1453 O O . THR A 1 181 ? -19.643 2.070 2.573 1.00 95.38 181 THR A O 1
ATOM 1456 N N . LYS A 1 182 ? -19.004 0.132 3.508 1.00 95.69 182 LYS A N 1
ATOM 1457 C CA . LYS A 1 182 ? -18.331 0.747 4.665 1.00 95.69 182 LYS A CA 1
ATOM 1458 C C . LYS A 1 182 ? -16.860 1.010 4.392 1.00 95.69 182 LYS A C 1
ATOM 1460 O O . LYS A 1 182 ? -16.169 0.180 3.802 1.00 95.69 182 LYS A O 1
ATOM 1465 N N . HIS A 1 183 ? -16.350 2.120 4.924 1.00 95.56 183 HIS A N 1
ATOM 1466 C CA . HIS A 1 183 ? -14.916 2.380 5.003 1.00 95.56 183 HIS A CA 1
ATOM 1467 C C . HIS A 1 183 ? -14.397 2.055 6.408 1.00 95.56 183 HIS A C 1
ATOM 1469 O O . HIS A 1 183 ? -14.736 2.724 7.382 1.00 95.56 183 HIS A O 1
ATOM 1475 N N . VAL A 1 184 ? -13.537 1.046 6.517 1.00 96.38 184 VAL A N 1
ATOM 1476 C CA . VAL A 1 1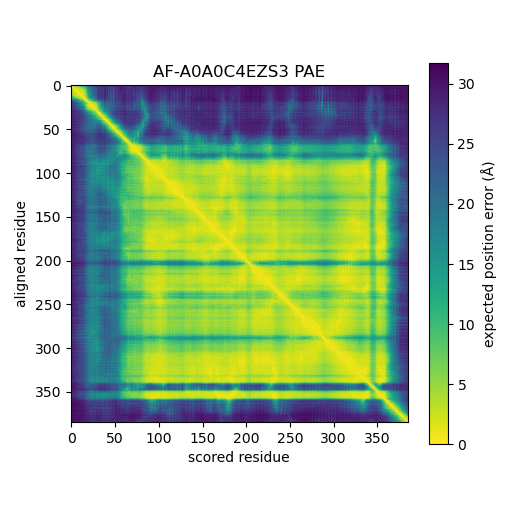84 ? -12.894 0.630 7.767 1.00 96.38 184 VAL A CA 1
ATOM 1477 C C . VAL A 1 184 ? -11.387 0.840 7.659 1.00 96.38 184 VAL A C 1
ATOM 1479 O O . VAL A 1 184 ? -10.760 0.473 6.670 1.00 96.38 184 VAL A O 1
ATOM 1482 N N . HIS A 1 185 ? -10.779 1.398 8.700 1.00 93.81 185 HIS A N 1
ATOM 1483 C CA . HIS A 1 185 ? -9.334 1.386 8.878 1.00 93.81 185 HIS A CA 1
ATOM 1484 C C . HIS A 1 185 ? -8.926 0.138 9.669 1.00 93.81 185 HIS A C 1
ATOM 1486 O O . HIS A 1 185 ? -9.341 -0.052 10.816 1.00 93.81 185 HIS A O 1
ATOM 1492 N N . CYS A 1 186 ? -8.085 -0.700 9.066 1.00 94.62 186 CYS A N 1
ATOM 1493 C CA . CYS A 1 186 ? -7.333 -1.732 9.768 1.00 94.62 186 CYS A CA 1
ATOM 1494 C C . CYS A 1 186 ? -5.966 -1.150 10.150 1.00 94.62 186 CYS A C 1
ATOM 1496 O O . CYS A 1 186 ? -5.111 -0.897 9.300 1.00 94.62 186 CYS A O 1
ATOM 1498 N N . PHE A 1 187 ? -5.792 -0.895 11.441 1.00 92.19 187 PHE A N 1
ATOM 1499 C CA . PHE A 1 187 ? -4.554 -0.424 12.039 1.00 92.19 187 PHE A CA 1
ATOM 1500 C C . PHE A 1 187 ? -3.685 -1.623 12.421 1.00 92.19 187 PHE A C 1
ATOM 1502 O O . PHE A 1 187 ? -4.164 -2.534 13.099 1.00 92.19 187 PHE A O 1
ATOM 1509 N N . ILE A 1 188 ? -2.413 -1.611 12.018 1.00 90.56 188 ILE A N 1
ATOM 1510 C CA . ILE A 1 188 ? -1.434 -2.667 12.312 1.00 90.56 188 ILE A CA 1
ATOM 1511 C C . ILE A 1 188 ? -0.234 -2.048 13.040 1.00 90.56 188 ILE A C 1
ATOM 1513 O O . ILE A 1 188 ? 0.405 -1.131 12.521 1.00 90.56 188 ILE A O 1
ATOM 1517 N N . ARG A 1 189 ? 0.081 -2.561 14.236 1.00 86.62 189 ARG A N 1
ATOM 1518 C CA . ARG A 1 189 ? 1.145 -2.066 15.127 1.00 86.62 189 ARG A CA 1
ATOM 1519 C C . ARG A 1 189 ? 2.499 -2.742 14.881 1.00 86.62 189 ARG A C 1
ATOM 1521 O O . ARG A 1 189 ? 3.133 -3.181 15.828 1.00 86.62 189 ARG A O 1
ATOM 1528 N N . GLY A 1 190 ? 2.929 -2.910 13.635 1.00 81.56 190 GLY A N 1
ATOM 1529 C CA . GLY A 1 190 ? 4.181 -3.618 13.336 1.00 81.56 190 GLY A CA 1
ATOM 1530 C C . GLY A 1 190 ? 4.480 -3.734 11.841 1.00 81.56 190 GLY A C 1
ATOM 1531 O O . GLY A 1 190 ? 3.725 -3.203 11.019 1.00 81.56 190 GLY A O 1
ATOM 1532 N N . PRO A 1 191 ? 5.570 -4.423 11.456 1.00 78.12 191 PRO A N 1
ATOM 1533 C CA . PRO A 1 191 ? 5.943 -4.581 10.055 1.00 78.12 191 PRO A CA 1
ATOM 1534 C C . PRO A 1 191 ? 4.906 -5.426 9.298 1.00 78.12 191 PRO A C 1
ATOM 1536 O O . PRO A 1 191 ? 4.688 -6.601 9.589 1.00 78.12 191 PRO A O 1
ATOM 1539 N N . VAL A 1 192 ? 4.268 -4.820 8.293 1.00 84.94 192 VAL A N 1
ATOM 1540 C CA . VAL A 1 192 ? 3.217 -5.473 7.489 1.00 84.94 192 VAL A CA 1
ATOM 1541 C C . VAL A 1 192 ? 3.791 -6.508 6.514 1.00 84.94 192 VAL A C 1
ATOM 1543 O O . VAL A 1 192 ? 3.166 -7.535 6.260 1.00 84.94 192 VAL A O 1
ATOM 1546 N N . ILE A 1 193 ? 4.991 -6.257 5.983 1.00 89.75 193 ILE A N 1
ATOM 1547 C CA . ILE A 1 193 ? 5.700 -7.160 5.071 1.00 89.75 193 ILE A CA 1
ATOM 1548 C C . ILE A 1 193 ? 7.008 -7.576 5.732 1.00 89.75 193 ILE A C 1
ATOM 1550 O O . ILE A 1 193 ? 7.874 -6.741 5.993 1.00 89.75 193 ILE A O 1
ATOM 1554 N N . THR A 1 194 ? 7.144 -8.872 5.978 1.00 90.75 194 THR A N 1
ATOM 1555 C CA . THR A 1 194 ? 8.310 -9.504 6.602 1.00 90.75 194 THR A CA 1
ATOM 1556 C C . THR A 1 194 ? 8.824 -10.639 5.705 1.00 90.75 194 THR A C 1
ATOM 1558 O O . THR A 1 194 ? 8.136 -11.028 4.755 1.00 90.75 194 THR A O 1
ATOM 1561 N N . PRO A 1 195 ? 9.995 -11.240 5.995 1.00 93.75 195 PRO A N 1
ATOM 1562 C CA . PRO A 1 195 ? 10.435 -12.454 5.307 1.00 93.75 195 PRO A CA 1
ATOM 1563 C C . PRO A 1 195 ? 9.409 -13.597 5.366 1.00 93.75 195 PRO A C 1
ATOM 1565 O O . PRO A 1 195 ? 9.213 -14.290 4.374 1.00 93.75 195 PRO A O 1
ATOM 1568 N N . THR A 1 196 ? 8.695 -13.746 6.486 1.00 93.94 196 THR A N 1
ATOM 1569 C CA . THR A 1 196 ? 7.674 -14.790 6.686 1.00 93.94 196 THR A CA 1
ATOM 1570 C C . THR A 1 196 ? 6.474 -14.637 5.745 1.00 93.94 196 THR A C 1
ATOM 1572 O O . THR A 1 196 ? 5.878 -15.640 5.362 1.00 93.94 196 THR A O 1
ATOM 1575 N N . CYS A 1 197 ? 6.163 -13.422 5.274 1.00 93.50 197 CYS A N 1
ATOM 1576 C CA . CYS A 1 197 ? 5.129 -13.212 4.250 1.00 93.50 197 CYS A CA 1
ATOM 1577 C C . CYS A 1 197 ? 5.457 -13.899 2.906 1.00 93.50 197 CYS A C 1
ATOM 1579 O O . CYS A 1 197 ? 4.585 -14.059 2.051 1.00 93.50 197 CYS A O 1
ATOM 1581 N N . PHE A 1 198 ? 6.713 -14.307 2.698 1.00 94.50 198 PHE A N 1
ATOM 1582 C CA . PHE A 1 198 ? 7.160 -15.028 1.509 1.00 94.50 198 PHE A CA 1
ATOM 1583 C C . PHE A 1 198 ? 7.229 -16.546 1.695 1.00 94.50 198 PHE A C 1
ATOM 1585 O O . PHE A 1 198 ? 7.484 -17.239 0.712 1.00 94.50 198 PHE A O 1
ATOM 1592 N N . ASP A 1 199 ? 6.974 -17.077 2.893 1.00 92.50 199 ASP A N 1
ATOM 1593 C CA . ASP A 1 199 ? 6.924 -18.523 3.128 1.00 92.50 199 ASP A CA 1
ATOM 1594 C C . ASP A 1 199 ? 5.750 -19.169 2.371 1.00 92.50 199 ASP A C 1
ATOM 1596 O O . ASP A 1 199 ? 4.753 -18.513 2.062 1.00 92.50 199 ASP A O 1
ATOM 1600 N N . LEU A 1 200 ? 5.854 -20.470 2.079 1.00 90.31 200 LEU A N 1
ATOM 1601 C CA . LEU A 1 200 ? 4.741 -21.257 1.539 1.00 90.31 200 LEU A CA 1
ATOM 1602 C C . LEU A 1 200 ? 3.746 -21.611 2.646 1.00 90.31 200 LEU A C 1
ATOM 1604 O O . LEU A 1 200 ? 4.109 -22.244 3.641 1.00 90.31 200 LEU A O 1
ATOM 1608 N N . LEU A 1 201 ? 2.474 -21.277 2.445 1.00 84.50 201 LEU A N 1
ATOM 1609 C CA . LEU A 1 201 ? 1.372 -21.833 3.222 1.00 84.50 201 LEU A CA 1
ATOM 1610 C C . LEU A 1 201 ? 0.929 -23.151 2.586 1.00 84.50 201 LEU A C 1
ATOM 1612 O O . LEU A 1 201 ? 1.034 -23.340 1.378 1.00 84.50 201 LEU A O 1
ATOM 1616 N N . ARG A 1 202 ? 0.323 -24.037 3.383 1.00 73.88 202 ARG A N 1
ATOM 1617 C CA . ARG A 1 202 ? -0.257 -25.300 2.880 1.00 73.88 202 ARG A CA 1
ATOM 1618 C C . ARG A 1 202 ? -1.354 -25.108 1.825 1.00 73.88 202 ARG A C 1
ATOM 1620 O O . ARG A 1 202 ? -1.647 -26.044 1.098 1.00 73.88 202 ARG A O 1
ATOM 1627 N N . ALA A 1 203 ? -1.979 -23.932 1.786 1.00 74.81 203 ALA A N 1
ATOM 1628 C CA . ALA A 1 203 ? -2.999 -23.581 0.803 1.00 74.81 203 ALA A CA 1
ATOM 1629 C C . ALA A 1 203 ? -2.414 -23.007 -0.502 1.00 74.81 203 ALA A C 1
ATOM 1631 O O . ALA A 1 203 ? -3.150 -22.874 -1.472 1.00 74.81 203 ALA A O 1
ATOM 1632 N N . ASP A 1 204 ? -1.115 -22.680 -0.547 1.00 71.69 204 ASP A N 1
ATOM 1633 C CA . ASP A 1 204 ? -0.488 -22.030 -1.704 1.00 71.69 204 ASP A CA 1
ATOM 1634 C C . ASP A 1 204 ? 0.150 -23.028 -2.700 1.00 71.69 204 ASP A C 1
ATOM 1636 O O . ASP A 1 204 ? 1.103 -22.685 -3.407 1.00 71.69 204 ASP A O 1
ATOM 1640 N N . GLU A 1 205 ? -0.308 -24.283 -2.748 1.00 67.69 205 GLU A N 1
ATOM 1641 C CA . GLU A 1 205 ? 0.147 -25.235 -3.768 1.00 67.69 205 GLU A CA 1
ATOM 1642 C C . GLU A 1 205 ? -0.678 -25.081 -5.064 1.00 67.69 205 GLU A C 1
ATOM 1644 O O . GLU A 1 205 ? -1.908 -25.117 -5.007 1.00 67.69 205 GLU A O 1
ATOM 1649 N N . PRO A 1 206 ? -0.043 -24.948 -6.249 1.00 78.62 206 PRO A N 1
ATOM 1650 C CA . PRO A 1 206 ? 1.396 -25.027 -6.504 1.00 78.62 206 PRO A CA 1
ATOM 1651 C C . PRO A 1 206 ? 2.162 -23.719 -6.230 1.00 78.62 206 PRO A C 1
ATOM 1653 O O . PRO A 1 206 ? 1.713 -22.621 -6.554 1.00 78.62 206 PRO A O 1
ATOM 1656 N N . LYS A 1 207 ? 3.401 -23.875 -5.743 1.00 85.81 207 LYS A N 1
ATOM 1657 C CA . LYS A 1 207 ? 4.392 -22.800 -5.564 1.00 85.81 207 LYS A CA 1
ATOM 1658 C C . LYS A 1 207 ? 4.525 -21.925 -6.832 1.00 85.81 207 LYS A C 1
ATOM 1660 O O . LYS A 1 207 ? 4.718 -22.488 -7.912 1.00 85.81 207 LYS A O 1
ATOM 1665 N N . PRO A 1 208 ? 4.542 -20.580 -6.721 1.00 88.75 208 PRO A N 1
ATOM 1666 C CA . PRO A 1 208 ? 4.795 -19.683 -7.850 1.00 88.75 208 PRO A CA 1
ATOM 1667 C C . PRO A 1 208 ? 6.113 -19.979 -8.571 1.00 88.75 208 PRO A C 1
ATOM 1669 O O . PRO A 1 208 ? 7.126 -20.294 -7.939 1.00 88.75 208 PRO A O 1
ATOM 1672 N N . ALA A 1 209 ? 6.126 -19.806 -9.894 1.00 91.31 209 ALA A N 1
ATOM 1673 C CA . ALA A 1 209 ? 7.301 -20.074 -10.725 1.00 91.31 209 ALA A CA 1
ATOM 1674 C C . ALA A 1 209 ? 8.524 -19.229 -10.315 1.00 91.31 209 ALA A C 1
ATOM 1676 O O . ALA A 1 209 ? 9.659 -19.700 -10.370 1.00 91.31 209 ALA A O 1
ATOM 1677 N N . GLU A 1 210 ? 8.303 -17.994 -9.862 1.00 93.50 210 GLU A N 1
ATOM 1678 C CA . GLU A 1 210 ? 9.358 -17.067 -9.448 1.00 93.50 210 GLU A CA 1
ATOM 1679 C C . GLU A 1 210 ? 9.746 -17.169 -7.968 1.00 93.50 210 GLU A C 1
ATOM 1681 O O . GLU A 1 210 ? 10.634 -16.437 -7.534 1.00 93.50 210 GLU A O 1
ATOM 1686 N N . PHE A 1 211 ? 9.146 -18.078 -7.191 1.00 94.06 211 PHE A N 1
ATOM 1687 C CA . PHE A 1 211 ? 9.390 -18.190 -5.748 1.00 94.06 211 PHE A CA 1
ATOM 1688 C C . PHE A 1 211 ? 10.883 -18.320 -5.405 1.00 94.06 211 PHE A C 1
ATOM 1690 O O . PHE A 1 211 ? 11.395 -17.604 -4.547 1.00 94.06 211 PHE A O 1
ATOM 1697 N N . ASP A 1 212 ? 11.618 -19.170 -6.129 1.00 95.25 212 ASP A N 1
ATOM 1698 C CA . ASP A 1 212 ? 13.055 -19.377 -5.892 1.00 95.25 212 ASP A CA 1
ATOM 1699 C C . ASP A 1 212 ? 13.908 -18.167 -6.313 1.00 95.25 212 ASP A C 1
ATOM 1701 O O . ASP A 1 212 ? 15.056 -18.036 -5.888 1.00 95.25 212 ASP A O 1
ATOM 1705 N N . ILE A 1 213 ? 13.363 -17.275 -7.148 1.00 96.00 213 ILE A N 1
ATOM 1706 C CA . ILE A 1 213 ? 13.979 -15.993 -7.512 1.00 96.00 213 ILE A CA 1
ATOM 1707 C C . ILE A 1 213 ? 13.734 -14.973 -6.396 1.00 96.00 213 ILE A C 1
ATOM 1709 O O . ILE A 1 213 ? 14.658 -14.253 -6.017 1.00 96.00 213 ILE A O 1
ATOM 1713 N N . TRP A 1 214 ? 12.518 -14.934 -5.839 1.00 96.19 214 TRP A N 1
ATOM 1714 C CA . TRP A 1 214 ? 12.185 -14.078 -4.699 1.00 96.19 214 TRP A CA 1
ATOM 1715 C C . TRP A 1 214 ? 13.045 -14.419 -3.485 1.00 96.19 214 TRP A C 1
ATOM 1717 O O . TRP A 1 214 ? 13.702 -13.536 -2.948 1.00 96.19 214 TRP A O 1
ATOM 1727 N N . GLN A 1 215 ? 13.130 -15.701 -3.115 1.00 95.31 215 GLN A N 1
ATOM 1728 C CA . GLN A 1 215 ? 13.902 -16.158 -1.953 1.00 95.31 215 GLN A CA 1
ATOM 1729 C C . GLN A 1 215 ? 15.402 -15.820 -2.051 1.00 95.31 215 GLN A C 1
ATOM 1731 O O . GLN A 1 215 ? 16.019 -15.449 -1.055 1.00 95.31 215 GLN A O 1
ATOM 1736 N N . LYS A 1 216 ? 15.996 -15.869 -3.254 1.00 95.50 216 LYS A N 1
ATOM 1737 C CA . LYS A 1 216 ? 17.416 -15.521 -3.472 1.00 95.50 216 LYS A CA 1
ATOM 1738 C C . LYS A 1 216 ? 17.738 -14.034 -3.301 1.00 95.50 216 LYS A C 1
ATOM 1740 O O . LYS A 1 216 ? 18.886 -13.713 -3.015 1.00 95.50 216 LYS A O 1
ATOM 1745 N N . ASN A 1 217 ? 16.765 -13.141 -3.490 1.00 94.75 217 ASN A N 1
ATOM 1746 C CA . ASN A 1 217 ? 16.947 -11.688 -3.379 1.00 94.75 217 ASN A CA 1
ATOM 1747 C C . ASN A 1 217 ? 15.860 -11.047 -2.491 1.00 94.75 217 ASN A C 1
ATOM 1749 O O . ASN A 1 217 ? 15.374 -9.944 -2.745 1.00 94.75 217 ASN A O 1
ATOM 1753 N N . LEU A 1 218 ? 15.442 -11.773 -1.450 1.00 95.12 218 LEU A N 1
ATOM 1754 C CA . LEU A 1 218 ? 14.288 -11.432 -0.618 1.00 95.12 218 LEU A CA 1
ATOM 1755 C C . LEU A 1 218 ? 14.350 -10.016 -0.001 1.00 95.12 218 LEU A C 1
ATOM 1757 O O . LEU A 1 218 ? 13.331 -9.322 -0.048 1.00 95.12 218 LEU A O 1
ATOM 1761 N N . PRO A 1 219 ? 15.507 -9.515 0.491 1.00 93.00 219 PRO A N 1
ATOM 1762 C CA . PRO A 1 219 ? 15.604 -8.149 1.008 1.00 93.00 219 PRO A CA 1
ATOM 1763 C C . PRO A 1 219 ? 15.245 -7.067 -0.021 1.00 93.00 219 PRO A C 1
ATOM 1765 O O . PRO A 1 219 ? 14.613 -6.079 0.348 1.00 93.00 219 PRO A O 1
ATOM 1768 N N . ALA A 1 220 ? 15.584 -7.249 -1.305 1.00 93.31 220 ALA A N 1
ATOM 1769 C CA . ALA A 1 220 ? 15.242 -6.283 -2.350 1.00 93.31 220 ALA A CA 1
ATOM 1770 C C . ALA A 1 220 ? 13.732 -6.249 -2.627 1.00 93.31 220 ALA A C 1
ATOM 1772 O O . ALA A 1 220 ? 13.167 -5.167 -2.777 1.00 93.31 220 ALA A O 1
ATOM 1773 N N . TYR A 1 221 ? 13.053 -7.405 -2.625 1.00 95.19 221 TYR A N 1
ATOM 1774 C CA . TYR A 1 221 ? 11.591 -7.454 -2.766 1.00 95.19 221 TYR A CA 1
ATOM 1775 C C . TYR A 1 221 ? 10.879 -6.823 -1.568 1.00 95.19 221 TYR A C 1
ATOM 1777 O O . TYR A 1 221 ? 9.969 -6.026 -1.773 1.00 95.19 221 TYR A O 1
ATOM 1785 N N . ILE A 1 222 ? 11.311 -7.110 -0.333 1.00 91.75 222 ILE A N 1
ATOM 1786 C CA . ILE A 1 222 ? 10.737 -6.484 0.871 1.00 91.75 222 ILE A CA 1
ATOM 1787 C C . ILE A 1 222 ? 10.932 -4.964 0.822 1.00 91.75 222 ILE A C 1
ATOM 1789 O O . ILE A 1 222 ? 9.962 -4.230 0.978 1.00 91.75 222 ILE A O 1
ATOM 1793 N N . LYS A 1 223 ? 12.147 -4.484 0.518 1.00 87.56 223 LYS A N 1
ATOM 1794 C CA . LYS A 1 223 ? 12.463 -3.053 0.362 1.00 87.56 223 LYS A CA 1
ATOM 1795 C C . LYS A 1 223 ? 11.617 -2.390 -0.734 1.00 87.56 223 LYS A C 1
ATOM 1797 O O . LYS A 1 223 ? 11.081 -1.307 -0.516 1.00 87.56 223 LYS A O 1
ATOM 1802 N N . PHE A 1 224 ? 11.457 -3.042 -1.890 1.00 89.88 224 PHE A N 1
ATOM 1803 C CA . PHE A 1 224 ? 10.606 -2.552 -2.977 1.00 89.88 224 PHE A CA 1
ATOM 1804 C C . PHE A 1 224 ? 9.144 -2.438 -2.534 1.00 89.88 224 PHE A C 1
ATOM 1806 O O . PHE A 1 224 ? 8.562 -1.365 -2.659 1.00 89.88 224 PHE A O 1
ATOM 1813 N N . ILE A 1 225 ? 8.556 -3.504 -1.982 1.00 90.50 225 ILE A N 1
ATOM 1814 C CA . ILE A 1 225 ? 7.153 -3.499 -1.541 1.00 90.50 225 ILE A CA 1
ATOM 1815 C C . ILE A 1 225 ? 6.956 -2.488 -0.407 1.00 90.50 225 ILE A C 1
ATOM 1817 O O . ILE A 1 225 ? 5.958 -1.775 -0.398 1.00 90.50 225 ILE A O 1
ATOM 1821 N N . ASN A 1 226 ? 7.914 -2.373 0.520 1.00 84.62 226 ASN A N 1
ATOM 1822 C CA . ASN A 1 226 ? 7.787 -1.469 1.658 1.00 84.62 226 ASN A CA 1
ATOM 1823 C C . ASN A 1 226 ? 7.804 0.014 1.280 1.00 84.62 226 ASN A C 1
ATOM 1825 O O . ASN A 1 226 ? 7.179 0.807 1.984 1.00 84.62 226 ASN A O 1
ATOM 1829 N N . ALA A 1 227 ? 8.437 0.362 0.158 1.00 79.25 227 ALA A N 1
ATOM 1830 C CA . ALA A 1 227 ? 8.458 1.715 -0.381 1.00 79.25 227 ALA A CA 1
ATOM 1831 C C . ALA A 1 227 ? 7.203 2.101 -1.193 1.00 79.25 227 ALA A C 1
ATOM 1833 O O . ALA A 1 227 ? 6.959 3.290 -1.372 1.00 79.25 227 ALA A O 1
ATOM 1834 N N . HIS A 1 228 ? 6.418 1.143 -1.697 1.00 83.56 228 HIS A N 1
ATOM 1835 C CA . HIS A 1 228 ? 5.280 1.417 -2.588 1.00 83.56 228 HIS A CA 1
ATOM 1836 C C . HIS A 1 228 ? 3.924 1.251 -1.887 1.00 83.56 228 HIS A C 1
ATOM 1838 O O . HIS A 1 228 ? 3.808 0.594 -0.853 1.00 83.56 228 HIS A O 1
ATOM 1844 N N . ASP A 1 229 ? 2.878 1.813 -2.498 1.00 83.62 229 ASP A N 1
ATOM 1845 C CA . ASP A 1 229 ? 1.491 1.452 -2.203 1.00 83.62 229 ASP A CA 1
ATOM 1846 C C . ASP A 1 229 ? 1.233 -0.015 -2.583 1.00 83.62 229 ASP A C 1
ATOM 1848 O O . ASP A 1 229 ? 1.651 -0.469 -3.652 1.00 83.62 229 ASP A O 1
ATOM 1852 N N . TYR A 1 230 ? 0.512 -0.746 -1.733 1.00 88.56 230 TYR A N 1
ATOM 1853 C CA . TYR A 1 230 ? 0.065 -2.110 -2.003 1.00 88.56 230 TYR A CA 1
ATOM 1854 C C . TYR A 1 230 ? -1.409 -2.295 -1.634 1.00 88.56 230 TYR A C 1
ATOM 1856 O O . TYR A 1 230 ? -1.997 -1.536 -0.863 1.00 88.56 230 TYR A O 1
ATOM 1864 N N . PHE A 1 231 ? -2.032 -3.283 -2.264 1.00 92.50 231 PHE A N 1
ATOM 1865 C CA . PHE A 1 231 ? -3.484 -3.423 -2.348 1.00 92.50 231 PHE A CA 1
ATOM 1866 C C . PHE A 1 231 ? -3.869 -4.873 -2.622 1.00 92.50 231 PHE A C 1
ATOM 1868 O O . PHE A 1 231 ? -3.048 -5.692 -3.050 1.00 92.50 231 PHE A O 1
ATOM 1875 N N . GLY A 1 232 ? -5.140 -5.175 -2.395 1.00 94.19 232 GLY A N 1
ATOM 1876 C CA . GLY A 1 232 ? -5.713 -6.491 -2.599 1.00 94.19 232 GLY A CA 1
ATOM 1877 C C . GLY A 1 232 ? -7.233 -6.461 -2.557 1.00 94.19 232 GLY A C 1
ATOM 1878 O O . GLY A 1 232 ? -7.872 -5.415 -2.444 1.00 94.19 232 GLY A O 1
ATOM 1879 N N . THR A 1 233 ? -7.812 -7.641 -2.712 1.00 95.44 233 THR A N 1
ATOM 1880 C CA . THR A 1 233 ? -9.257 -7.841 -2.704 1.00 95.44 233 THR A CA 1
ATOM 1881 C C . THR A 1 233 ? -9.572 -9.296 -2.384 1.00 95.44 233 THR A C 1
ATOM 1883 O O . THR A 1 233 ? -8.818 -10.185 -2.796 1.00 95.44 233 THR A O 1
ATOM 1886 N N . THR A 1 234 ? -10.668 -9.534 -1.668 1.00 94.81 234 THR A N 1
ATOM 1887 C CA . THR A 1 234 ? -11.278 -10.863 -1.501 1.00 94.81 234 THR A CA 1
ATOM 1888 C C . THR A 1 234 ? -12.292 -11.171 -2.611 1.00 94.81 234 THR A C 1
ATOM 1890 O O . THR A 1 234 ? -12.736 -12.308 -2.734 1.00 94.81 234 THR A O 1
ATOM 1893 N N . VAL A 1 235 ? -12.620 -10.192 -3.469 1.00 92.38 235 VAL A N 1
ATOM 1894 C CA . VAL A 1 235 ? -13.487 -10.383 -4.640 1.00 92.38 235 VAL A CA 1
ATOM 1895 C C . VAL A 1 235 ? -12.829 -11.359 -5.618 1.00 92.38 235 VAL A C 1
ATOM 1897 O O . VAL A 1 235 ? -11.655 -11.214 -5.986 1.00 92.38 235 VAL A O 1
ATOM 1900 N N . GLU A 1 236 ? -13.590 -12.350 -6.083 1.00 89.25 236 GLU A N 1
ATOM 1901 C CA . GLU A 1 236 ? -13.122 -13.243 -7.137 1.00 89.25 236 GLU A CA 1
ATOM 1902 C C . GLU A 1 236 ? -12.924 -12.474 -8.448 1.00 89.25 236 GLU A C 1
ATOM 1904 O O . GLU A 1 236 ? -13.827 -11.844 -8.994 1.00 89.25 236 GLU A O 1
ATOM 1909 N N . LEU A 1 237 ? -11.702 -12.542 -8.974 1.00 87.00 237 LEU A N 1
ATOM 1910 C CA . LEU A 1 237 ? -11.316 -11.921 -10.233 1.00 87.00 237 LEU A CA 1
ATOM 1911 C C . LEU A 1 237 ? -10.851 -13.006 -11.190 1.00 87.00 237 LEU A C 1
ATOM 1913 O O . LEU A 1 237 ? -10.054 -13.866 -10.810 1.00 87.00 237 LEU A O 1
ATOM 1917 N N . THR A 1 238 ? -11.272 -12.914 -12.454 1.00 86.88 238 THR A N 1
ATOM 1918 C CA . THR A 1 238 ? -10.759 -13.799 -13.508 1.00 86.88 238 THR A CA 1
ATOM 1919 C C . THR A 1 238 ? -9.232 -13.737 -13.564 1.00 86.88 238 THR A C 1
ATOM 1921 O O . THR A 1 238 ? -8.631 -12.682 -13.335 1.00 86.88 238 THR A O 1
ATOM 1924 N N . GLU A 1 239 ? -8.582 -14.844 -13.925 1.00 82.25 239 GLU A N 1
ATOM 1925 C CA . GLU A 1 239 ? -7.118 -14.906 -14.019 1.00 82.25 239 GLU A CA 1
ATOM 1926 C C . GLU A 1 239 ? -6.558 -13.807 -14.938 1.00 82.25 239 GLU A C 1
ATOM 1928 O O . GLU A 1 239 ? -5.568 -13.156 -14.605 1.00 82.25 239 GLU A O 1
ATOM 1933 N N . SER A 1 240 ? -7.236 -13.513 -16.056 1.00 81.94 240 SER A N 1
ATOM 1934 C CA . SER A 1 240 ? -6.861 -12.410 -16.949 1.00 81.94 240 SER A CA 1
ATOM 1935 C C . SER A 1 240 ? -7.077 -11.024 -16.331 1.00 81.94 240 SER A C 1
ATOM 1937 O O . SER A 1 240 ? -6.337 -10.106 -16.685 1.00 81.94 240 SER A O 1
ATOM 1939 N N . ALA A 1 241 ? -8.078 -10.824 -15.468 1.00 80.62 241 ALA A N 1
ATOM 1940 C CA . ALA A 1 241 ? -8.240 -9.558 -14.754 1.00 80.62 241 ALA A CA 1
ATOM 1941 C C . ALA A 1 241 ? -7.110 -9.393 -13.730 1.00 80.62 241 ALA A C 1
ATOM 1943 O O . ALA A 1 241 ? -6.395 -8.393 -13.769 1.00 80.62 241 ALA A O 1
ATOM 1944 N N . ARG A 1 242 ? -6.883 -10.417 -12.902 1.00 79.44 242 ARG A N 1
ATOM 1945 C CA . ARG A 1 242 ? -5.846 -10.460 -11.866 1.00 79.44 242 ARG A CA 1
ATOM 1946 C C . ARG A 1 242 ? -4.441 -10.254 -12.455 1.00 79.44 242 ARG A C 1
ATOM 1948 O O . ARG A 1 242 ? -3.767 -9.299 -12.090 1.00 79.44 242 ARG A O 1
ATOM 1955 N N . SER A 1 243 ? -4.030 -11.076 -13.422 1.00 76.81 243 SER A N 1
ATOM 1956 C CA . SER A 1 243 ? -2.670 -11.054 -13.996 1.00 76.81 243 SER A CA 1
ATOM 1957 C C . SER A 1 243 ? -2.328 -9.797 -14.802 1.00 76.81 243 SER A C 1
ATOM 1959 O O . SER A 1 243 ? -1.192 -9.338 -14.739 1.00 76.81 243 SER A O 1
ATOM 1961 N N . LYS A 1 244 ? -3.277 -9.228 -15.562 1.00 82.19 244 LYS A N 1
ATOM 1962 C CA . LYS A 1 244 ? -3.007 -8.063 -16.431 1.00 82.19 244 LYS A CA 1
ATOM 1963 C C . LYS A 1 244 ? -3.169 -6.719 -15.732 1.00 82.19 244 LYS A C 1
ATOM 1965 O O . LYS A 1 244 ? -2.656 -5.725 -16.236 1.00 82.19 244 LYS A O 1
ATOM 1970 N N . ASN A 1 245 ? -3.929 -6.666 -14.637 1.00 86.12 245 ASN A N 1
ATOM 1971 C CA . ASN A 1 245 ? -4.284 -5.405 -13.989 1.00 86.12 245 ASN A CA 1
ATOM 1972 C C . ASN A 1 245 ? -3.638 -5.219 -12.618 1.00 86.12 245 ASN A C 1
ATOM 1974 O O . ASN A 1 245 ? -3.578 -4.074 -12.180 1.00 86.12 245 ASN A O 1
ATOM 1978 N N . PHE A 1 246 ? -3.150 -6.277 -11.954 1.00 89.19 246 PHE A N 1
ATOM 1979 C CA . PHE A 1 246 ? -2.507 -6.114 -10.651 1.00 89.19 246 PHE A CA 1
ATOM 1980 C C . PHE A 1 246 ? -1.321 -5.147 -10.755 1.00 89.19 246 PHE A C 1
ATOM 1982 O O . PHE A 1 246 ? -0.382 -5.374 -11.521 1.00 89.19 246 PHE A O 1
ATOM 1989 N N . ALA A 1 247 ? -1.384 -4.053 -9.996 1.00 87.38 247 ALA A N 1
ATOM 1990 C CA . ALA A 1 247 ? -0.380 -2.998 -9.975 1.00 87.38 247 ALA A CA 1
ATOM 1991 C C . ALA A 1 247 ? -0.072 -2.398 -11.369 1.00 87.38 247 ALA A C 1
ATOM 1993 O O . ALA A 1 247 ? 1.057 -1.987 -11.647 1.00 87.38 247 ALA A O 1
ATOM 1994 N N . ALA A 1 248 ? -1.055 -2.356 -12.279 1.00 86.81 248 ALA A N 1
ATOM 1995 C CA . ALA A 1 248 ? -0.882 -1.756 -13.607 1.00 86.81 248 ALA A CA 1
ATOM 1996 C C . ALA A 1 248 ? -0.558 -0.251 -13.540 1.00 86.81 248 ALA A C 1
ATOM 1998 O O . ALA A 1 248 ? 0.318 0.210 -14.271 1.00 86.81 248 ALA A O 1
ATOM 1999 N N . ASP A 1 249 ? -1.199 0.469 -12.615 1.00 84.12 249 ASP A N 1
ATOM 2000 C CA . ASP A 1 249 ? -0.995 1.895 -12.340 1.00 84.12 249 ASP A CA 1
ATOM 2001 C C . ASP A 1 249 ? -0.136 2.104 -11.071 1.00 84.12 249 ASP A C 1
ATOM 2003 O O . ASP A 1 249 ? -0.324 3.076 -10.340 1.00 84.12 249 ASP A O 1
ATOM 2007 N N . LEU A 1 250 ? 0.803 1.186 -10.780 1.00 84.38 250 LEU A N 1
ATOM 2008 C CA . LEU A 1 250 ? 1.683 1.290 -9.609 1.00 84.38 250 LEU A CA 1
ATOM 2009 C C . LEU A 1 250 ? 2.430 2.629 -9.603 1.00 84.38 250 LEU A C 1
ATOM 2011 O O . LEU A 1 250 ? 3.169 2.958 -10.534 1.00 84.38 250 LEU A O 1
ATOM 2015 N N . ARG A 1 251 ? 2.245 3.385 -8.524 1.00 78.44 251 ARG A N 1
ATOM 2016 C CA . ARG A 1 251 ? 2.799 4.723 -8.360 1.00 78.44 251 ARG A CA 1
ATOM 2017 C C . ARG A 1 251 ? 4.312 4.672 -8.142 1.00 78.44 251 ARG A C 1
ATOM 2019 O O . ARG A 1 251 ? 4.779 4.078 -7.179 1.00 78.44 251 ARG A O 1
ATOM 2026 N N . GLU A 1 252 ? 5.069 5.350 -9.001 1.00 76.75 252 GLU A N 1
ATOM 2027 C CA . GLU A 1 252 ? 6.504 5.582 -8.791 1.00 76.75 252 GLU A CA 1
ATOM 2028 C C . GLU A 1 252 ? 6.701 6.515 -7.570 1.00 76.75 252 GLU A C 1
ATOM 2030 O O . GLU A 1 252 ? 6.128 7.610 -7.510 1.00 76.75 252 GLU A O 1
ATOM 2035 N N . VAL A 1 253 ? 7.516 6.082 -6.604 1.00 72.38 253 VAL A N 1
ATOM 2036 C CA . VAL A 1 253 ? 7.908 6.815 -5.389 1.00 72.38 253 VAL A CA 1
ATOM 2037 C C . VAL A 1 253 ? 9.350 7.333 -5.492 1.00 72.38 253 VAL A C 1
ATOM 2039 O O . VAL A 1 253 ? 10.057 7.110 -6.482 1.00 72.38 253 VAL A O 1
ATOM 2042 N N . ASN A 1 254 ? 9.817 8.060 -4.473 1.0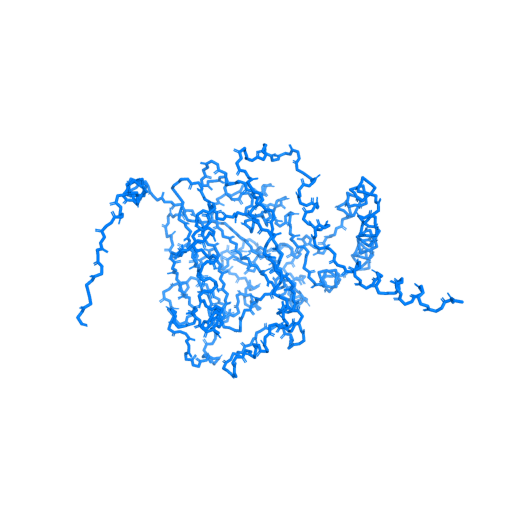0 67.12 254 ASN A N 1
ATOM 2043 C CA . ASN A 1 254 ? 11.198 8.540 -4.433 1.00 67.12 254 ASN A CA 1
ATOM 2044 C C . ASN A 1 254 ? 12.171 7.344 -4.418 1.00 67.12 254 ASN A C 1
ATOM 2046 O O . ASN A 1 254 ? 12.135 6.513 -3.517 1.00 67.12 254 ASN A O 1
ATOM 2050 N N . GLY A 1 255 ? 13.045 7.254 -5.425 1.00 77.25 255 GLY A N 1
ATOM 2051 C CA . GLY A 1 255 ? 13.994 6.144 -5.568 1.00 77.25 255 GLY A CA 1
ATOM 2052 C C . GLY A 1 255 ? 13.444 4.882 -6.249 1.00 77.25 255 GLY A C 1
ATOM 2053 O O . GLY A 1 255 ? 14.189 3.911 -6.362 1.00 77.25 255 GLY A O 1
ATOM 2054 N N . SER A 1 256 ? 12.205 4.863 -6.769 1.00 80.81 256 SER A N 1
ATOM 2055 C CA . SER A 1 256 ? 11.647 3.668 -7.438 1.00 80.81 256 SER A CA 1
ATOM 2056 C C . SER A 1 256 ? 12.492 3.128 -8.593 1.00 80.81 256 SER A C 1
ATOM 2058 O O . SER A 1 256 ? 12.495 1.921 -8.812 1.00 80.81 256 SER A O 1
ATOM 2060 N N . LEU A 1 257 ? 13.247 3.972 -9.304 1.00 86.12 257 LEU A N 1
ATOM 2061 C CA . LEU A 1 257 ? 14.159 3.525 -10.368 1.00 86.12 257 LEU A CA 1
ATOM 2062 C C . LEU A 1 257 ? 15.364 2.741 -9.823 1.00 86.12 257 LEU A C 1
ATOM 2064 O O . LEU A 1 257 ? 15.838 1.813 -10.474 1.00 86.12 257 LEU A O 1
ATOM 2068 N N . ASP A 1 258 ? 15.836 3.090 -8.628 1.00 88.00 258 ASP A N 1
ATOM 2069 C CA . ASP A 1 258 ? 16.952 2.412 -7.967 1.00 88.00 258 ASP A CA 1
ATOM 2070 C C . ASP A 1 258 ? 16.452 1.116 -7.310 1.00 88.00 258 ASP A C 1
ATOM 2072 O O . ASP A 1 258 ? 17.056 0.060 -7.479 1.00 88.00 258 ASP A O 1
ATOM 2076 N N . LEU A 1 259 ? 15.262 1.157 -6.696 1.00 87.69 259 LEU A N 1
ATOM 2077 C CA . LEU A 1 259 ? 14.553 -0.033 -6.214 1.00 87.69 259 LEU A CA 1
ATOM 2078 C C . LEU A 1 259 ? 14.237 -1.027 -7.347 1.00 87.69 259 LEU A C 1
ATOM 2080 O O . LEU A 1 259 ? 14.341 -2.231 -7.144 1.00 87.69 259 LEU A O 1
ATOM 2084 N N . GLN A 1 260 ? 13.875 -0.553 -8.546 1.00 90.50 260 GLN A N 1
ATOM 2085 C CA . GLN A 1 260 ? 13.693 -1.404 -9.732 1.00 90.50 260 GLN A CA 1
ATOM 2086 C C . GLN A 1 260 ? 15.012 -2.047 -10.184 1.00 90.50 260 GLN A C 1
ATOM 2088 O O . GLN A 1 260 ? 15.005 -3.197 -10.624 1.00 90.50 260 GLN A O 1
ATOM 2093 N N . GLN A 1 261 ? 16.142 -1.345 -10.048 1.00 90.56 261 GLN A N 1
ATOM 2094 C CA . GLN A 1 261 ? 17.460 -1.877 -10.396 1.00 90.56 261 GLN A CA 1
ATOM 2095 C C . GLN A 1 261 ? 17.921 -2.977 -9.421 1.00 90.56 261 GLN A C 1
ATOM 2097 O O . GLN A 1 261 ? 18.420 -4.006 -9.881 1.00 90.56 261 GLN A O 1
ATOM 2102 N N . ASP A 1 262 ? 17.669 -2.818 -8.114 1.00 93.06 262 ASP A N 1
ATOM 2103 C CA . ASP A 1 262 ? 17.958 -3.822 -7.066 1.00 93.06 262 ASP A CA 1
ATOM 2104 C C . ASP A 1 262 ? 17.251 -5.184 -7.304 1.00 93.06 262 ASP A C 1
ATOM 2106 O O . ASP A 1 262 ? 17.638 -6.202 -6.728 1.00 93.06 262 ASP A O 1
ATOM 2110 N N . LEU A 1 263 ? 16.209 -5.220 -8.148 1.00 95.94 263 LEU A N 1
ATOM 2111 C CA . LEU A 1 263 ? 15.383 -6.401 -8.451 1.00 95.94 263 LEU A CA 1
ATOM 2112 C C . LEU A 1 263 ? 15.807 -7.176 -9.711 1.00 95.94 263 LEU A C 1
ATOM 2114 O O . LEU A 1 263 ? 15.231 -8.233 -10.010 1.00 95.94 263 LEU A O 1
ATOM 2118 N N . THR A 1 264 ? 16.759 -6.641 -10.476 1.00 96.25 264 THR A N 1
ATOM 2119 C CA . THR A 1 264 ? 17.238 -7.239 -11.732 1.00 96.25 264 THR A CA 1
ATOM 2120 C C . THR A 1 264 ? 18.083 -8.491 -11.466 1.00 96.25 264 THR A C 1
ATOM 2122 O O . THR A 1 264 ? 18.820 -8.549 -10.484 1.00 96.25 264 THR A O 1
ATOM 2125 N N . ILE A 1 265 ? 17.955 -9.525 -12.311 1.00 95.75 265 ILE A N 1
ATOM 2126 C CA . ILE A 1 265 ? 18.666 -10.813 -12.123 1.00 95.75 265 ILE A CA 1
ATOM 2127 C C . ILE A 1 265 ? 19.620 -11.193 -13.264 1.00 95.75 265 ILE A C 1
ATOM 2129 O O . ILE A 1 265 ? 20.299 -12.215 -13.172 1.00 95.75 265 ILE A O 1
ATOM 2133 N N . ASN A 1 266 ? 19.658 -10.412 -14.345 1.00 95.25 266 ASN A N 1
ATOM 2134 C CA . ASN A 1 266 ? 20.539 -10.619 -15.495 1.00 95.25 266 ASN A CA 1
ATOM 2135 C C . ASN A 1 266 ? 20.799 -9.297 -16.245 1.00 95.25 266 ASN A C 1
ATOM 2137 O O . ASN A 1 266 ? 20.126 -8.290 -16.009 1.00 95.25 266 ASN A O 1
ATOM 2141 N N . ASP A 1 267 ? 21.760 -9.312 -17.171 1.00 96.75 267 ASP A N 1
ATOM 2142 C CA . ASP A 1 267 ? 22.175 -8.121 -17.924 1.00 96.75 267 ASP A CA 1
ATOM 2143 C C . ASP A 1 267 ? 21.052 -7.539 -18.802 1.00 96.75 267 ASP A C 1
ATOM 2145 O O . ASP A 1 267 ? 20.958 -6.322 -18.955 1.00 96.75 267 ASP A O 1
ATOM 2149 N N . GLU A 1 268 ? 20.154 -8.381 -19.329 1.00 96.25 268 GLU A N 1
ATOM 2150 C CA . GLU A 1 268 ? 18.985 -7.947 -20.110 1.00 96.25 268 GLU A CA 1
ATOM 2151 C C . GLU A 1 268 ? 18.023 -7.095 -19.265 1.00 96.25 268 GLU A C 1
ATOM 2153 O O . GLU A 1 268 ? 17.538 -6.051 -19.708 1.00 96.25 268 GLU A O 1
ATOM 2158 N N . GLU A 1 269 ? 17.772 -7.496 -18.016 1.00 96.62 269 GLU A N 1
ATOM 2159 C CA . GLU A 1 269 ? 16.946 -6.737 -17.079 1.00 96.62 269 GLU A CA 1
ATOM 2160 C C . GLU A 1 269 ? 17.622 -5.448 -16.609 1.00 96.62 269 GLU A C 1
ATOM 2162 O O . GLU A 1 269 ? 16.940 -4.428 -16.478 1.00 96.62 269 GLU A O 1
ATOM 2167 N N . VAL A 1 270 ? 18.944 -5.472 -16.407 1.00 96.06 270 VAL A N 1
ATOM 2168 C CA . VAL A 1 270 ? 19.747 -4.273 -16.116 1.00 96.06 270 VAL A CA 1
ATOM 2169 C C . VAL A 1 270 ? 19.692 -3.291 -17.290 1.00 96.06 270 VAL A C 1
ATOM 2171 O O . VAL A 1 270 ? 19.530 -2.085 -17.079 1.00 96.06 270 VAL A O 1
ATOM 2174 N N . GLN A 1 271 ? 19.783 -3.776 -18.532 1.00 95.31 271 GLN A N 1
ATOM 2175 C CA . GLN A 1 271 ? 19.632 -2.943 -19.723 1.00 95.31 271 GLN A CA 1
ATOM 2176 C C . GLN A 1 271 ? 18.224 -2.336 -19.790 1.00 95.31 271 GLN A C 1
ATOM 2178 O O . GLN A 1 271 ? 18.105 -1.116 -19.902 1.00 95.31 271 GLN A O 1
ATOM 2183 N N . ALA A 1 272 ? 17.170 -3.144 -19.635 1.00 94.31 272 ALA A N 1
ATOM 2184 C CA . ALA A 1 272 ? 15.785 -2.672 -19.671 1.00 94.31 272 ALA A CA 1
ATOM 2185 C C . ALA A 1 272 ? 15.479 -1.619 -18.585 1.00 94.31 272 ALA A C 1
ATOM 2187 O O . ALA A 1 272 ? 14.820 -0.613 -18.862 1.00 94.31 272 ALA A O 1
ATOM 2188 N N . ALA A 1 273 ? 15.996 -1.799 -17.362 1.00 93.19 273 ALA A N 1
ATOM 2189 C CA . ALA A 1 273 ? 15.874 -0.811 -16.286 1.00 93.19 273 ALA A CA 1
ATOM 2190 C C . ALA A 1 273 ? 16.573 0.516 -16.642 1.00 93.19 273 ALA A C 1
ATOM 2192 O O . ALA A 1 273 ? 16.022 1.599 -16.430 1.00 93.19 273 ALA A O 1
ATOM 2193 N N . ASN A 1 274 ? 17.767 0.451 -17.242 1.00 93.94 274 ASN A N 1
ATOM 2194 C CA . ASN A 1 274 ? 18.516 1.636 -17.663 1.00 93.94 274 ASN A CA 1
ATOM 2195 C C . ASN A 1 274 ? 17.900 2.346 -18.880 1.00 93.94 274 ASN A C 1
ATOM 2197 O O . ASN A 1 274 ? 17.935 3.577 -18.948 1.00 93.94 274 ASN A O 1
ATOM 2201 N N . GLU A 1 275 ? 17.322 1.610 -19.829 1.00 94.00 275 GLU A N 1
ATOM 2202 C CA . GLU A 1 275 ? 16.545 2.177 -20.936 1.00 94.00 275 GLU A CA 1
ATOM 2203 C C . GLU A 1 275 ? 15.296 2.898 -20.419 1.00 94.00 275 GLU A C 1
ATOM 2205 O O . GLU A 1 275 ? 15.041 4.037 -20.816 1.00 94.00 275 GLU A O 1
ATOM 2210 N N . TYR A 1 276 ? 14.579 2.297 -19.462 1.00 93.19 276 TYR A N 1
ATOM 2211 C CA . TYR A 1 276 ? 13.437 2.933 -18.806 1.00 93.19 276 TYR A CA 1
ATOM 2212 C C . TYR A 1 276 ? 13.836 4.209 -18.053 1.00 93.19 276 TYR A C 1
ATOM 2214 O O . TYR A 1 276 ? 13.235 5.259 -18.282 1.00 93.19 276 TYR A O 1
ATOM 2222 N N . ARG A 1 277 ? 14.904 4.168 -17.239 1.00 91.88 277 ARG A N 1
ATOM 2223 C CA . ARG A 1 277 ? 15.451 5.347 -16.535 1.00 91.88 277 ARG A CA 1
ATOM 2224 C C . ARG A 1 277 ? 15.759 6.495 -17.509 1.00 91.88 277 ARG A C 1
ATOM 2226 O O . ARG A 1 277 ? 15.347 7.627 -17.263 1.00 91.88 277 ARG A O 1
ATOM 2233 N N . LYS A 1 278 ? 16.412 6.208 -18.645 1.00 92.69 278 LYS A N 1
ATOM 2234 C CA . LYS A 1 278 ? 16.690 7.204 -19.702 1.00 92.69 278 LYS A CA 1
ATOM 2235 C C . LYS A 1 278 ? 15.408 7.753 -20.337 1.00 92.69 278 LYS A C 1
ATOM 2237 O O . LYS A 1 278 ? 15.292 8.962 -20.529 1.00 92.69 278 LYS A O 1
ATOM 2242 N N . ALA A 1 279 ? 14.437 6.894 -20.649 1.00 90.81 279 ALA A N 1
ATOM 2243 C CA . ALA A 1 279 ? 13.172 7.311 -21.254 1.00 90.81 279 ALA A CA 1
ATOM 2244 C C . ALA A 1 279 ? 12.335 8.198 -20.310 1.00 90.81 279 ALA A C 1
ATOM 2246 O O . ALA A 1 279 ? 11.768 9.201 -20.750 1.00 90.81 279 ALA A O 1
ATOM 2247 N N . ILE A 1 280 ? 12.320 7.885 -19.008 1.00 88.69 280 ILE A N 1
ATOM 2248 C CA . ILE A 1 280 ? 11.689 8.712 -17.970 1.00 88.69 280 ILE A CA 1
ATOM 2249 C C . ILE A 1 280 ? 12.407 10.056 -17.802 1.00 88.69 280 ILE A C 1
ATOM 2251 O O . ILE A 1 280 ? 11.736 11.078 -17.679 1.00 88.69 280 ILE A O 1
ATOM 2255 N N . GLN A 1 281 ? 13.740 10.105 -17.881 1.00 88.75 281 GLN A N 1
ATOM 2256 C CA . GLN A 1 281 ? 14.464 11.379 -17.857 1.00 88.75 281 GLN A CA 1
ATOM 2257 C C . GLN A 1 281 ? 14.058 12.287 -19.035 1.00 88.75 281 GLN A C 1
ATOM 2259 O O . GLN A 1 281 ? 13.642 13.425 -18.817 1.00 88.75 281 GLN A O 1
ATOM 2264 N N . VAL A 1 282 ? 14.076 11.764 -20.269 1.00 89.00 282 VAL A N 1
ATOM 2265 C CA . VAL A 1 282 ? 13.640 12.500 -21.478 1.00 89.00 282 VAL A CA 1
ATOM 2266 C C . VAL A 1 282 ? 12.187 12.975 -21.363 1.00 89.00 282 VAL A C 1
ATOM 2268 O O . VAL A 1 282 ? 11.816 14.026 -21.887 1.00 89.00 282 VAL A O 1
ATOM 2271 N N . TYR A 1 283 ? 11.341 12.198 -20.692 1.00 87.56 283 TYR A N 1
ATOM 2272 C CA . TYR A 1 283 ? 9.962 12.571 -20.415 1.00 87.56 283 TYR A CA 1
ATOM 2273 C C . TYR A 1 283 ? 9.853 13.753 -19.437 1.00 87.56 283 TYR A C 1
ATOM 2275 O O . TYR A 1 283 ? 9.150 14.721 -19.742 1.00 87.56 283 TYR A O 1
ATOM 2283 N N . LEU A 1 284 ? 10.573 13.710 -18.312 1.00 84.75 284 LEU A N 1
ATOM 2284 C CA . LEU A 1 284 ? 10.593 14.780 -17.308 1.00 84.75 284 LEU A CA 1
ATOM 2285 C C . LEU A 1 284 ? 11.120 16.101 -17.893 1.00 84.75 284 LEU A C 1
ATOM 2287 O O . LEU A 1 284 ? 10.497 17.144 -17.696 1.00 84.75 284 LEU A O 1
ATOM 2291 N N . GLU A 1 285 ? 12.197 16.045 -18.683 1.00 87.81 285 GLU A N 1
ATOM 2292 C CA . GLU A 1 285 ? 12.751 17.195 -19.419 1.00 87.81 285 GLU A CA 1
ATOM 2293 C C . GLU A 1 285 ? 11.712 17.831 -20.363 1.00 87.81 285 GLU A C 1
ATOM 2295 O O . GLU A 1 285 ? 11.592 19.055 -20.459 1.00 87.81 285 GLU A O 1
ATOM 2300 N N . LYS A 1 286 ? 10.911 17.003 -21.046 1.00 86.88 286 LYS A N 1
ATOM 2301 C CA . LYS A 1 286 ? 9.900 17.468 -22.007 1.00 86.88 286 LYS A CA 1
ATOM 2302 C C . LYS A 1 286 ? 8.628 17.999 -21.367 1.00 86.88 286 LYS A C 1
ATOM 2304 O O . LYS A 1 286 ? 7.966 18.824 -21.994 1.00 86.88 286 LYS A O 1
ATOM 2309 N N . MET A 1 287 ? 8.250 17.559 -20.166 1.00 83.25 287 MET A N 1
ATOM 2310 C CA . MET A 1 287 ? 6.994 18.016 -19.559 1.00 83.25 287 MET A CA 1
ATOM 2311 C C . MET A 1 287 ? 6.972 19.515 -19.257 1.00 83.25 287 MET A C 1
ATOM 2313 O O . MET A 1 287 ? 5.914 20.128 -19.358 1.00 83.25 287 MET A O 1
ATOM 2317 N N . GLN A 1 288 ? 8.124 20.112 -18.948 1.00 76.25 288 GLN A N 1
ATOM 2318 C CA . GLN A 1 288 ? 8.226 21.543 -18.645 1.00 76.25 288 GLN A CA 1
ATOM 2319 C C . GLN A 1 288 ? 8.049 22.448 -19.877 1.00 76.25 288 GLN A C 1
ATOM 2321 O O . GLN A 1 288 ? 7.771 23.633 -19.732 1.00 76.25 288 GLN A O 1
ATOM 2326 N N . THR A 1 289 ? 8.241 21.912 -21.087 1.00 82.00 289 THR A N 1
ATOM 2327 C CA . THR A 1 289 ? 8.392 22.710 -22.320 1.00 82.00 289 THR A CA 1
ATOM 2328 C C . THR A 1 289 ? 7.458 22.291 -23.454 1.00 82.00 289 THR A C 1
ATOM 2330 O O . THR A 1 289 ? 7.010 23.141 -24.221 1.00 82.00 289 THR A O 1
ATOM 2333 N N . TYR A 1 290 ? 7.127 21.002 -23.571 1.00 87.31 290 TYR A N 1
ATOM 2334 C CA . TYR A 1 290 ? 6.378 20.443 -24.700 1.00 87.31 290 TYR A CA 1
ATOM 2335 C C . TYR A 1 290 ? 5.433 19.304 -24.259 1.00 87.31 290 TYR A C 1
ATOM 2337 O O . TYR A 1 290 ? 5.737 18.129 -24.499 1.00 87.31 290 TYR A O 1
ATOM 2345 N N . PRO A 1 291 ? 4.249 19.603 -23.683 1.00 80.75 291 PRO A N 1
ATOM 2346 C CA . PRO A 1 291 ? 3.345 18.593 -23.115 1.00 80.75 291 PRO A CA 1
ATOM 2347 C C . PRO A 1 291 ? 3.009 17.425 -24.061 1.00 80.75 291 PRO A C 1
ATOM 2349 O O . PRO A 1 291 ? 3.087 16.262 -23.668 1.00 80.75 291 PRO A O 1
ATOM 2352 N N . ASN A 1 292 ? 2.736 17.700 -25.342 1.00 85.12 292 ASN A N 1
ATOM 2353 C CA . ASN A 1 292 ? 2.453 16.657 -26.340 1.00 85.12 292 ASN A CA 1
ATOM 2354 C C . ASN A 1 292 ? 3.673 15.765 -26.642 1.00 85.12 292 ASN A C 1
ATOM 2356 O O . ASN A 1 292 ? 3.537 14.553 -26.819 1.00 85.12 292 ASN A O 1
ATOM 2360 N N . ALA A 1 293 ? 4.881 16.340 -26.673 1.00 84.81 293 ALA A N 1
ATOM 2361 C CA . ALA A 1 293 ? 6.111 15.570 -26.855 1.00 84.81 293 ALA A CA 1
ATOM 2362 C C . ALA A 1 293 ? 6.457 14.751 -25.602 1.00 84.81 293 ALA A C 1
ATOM 2364 O O . ALA A 1 293 ? 7.038 13.671 -25.720 1.00 84.81 293 ALA A O 1
ATOM 2365 N N . ALA A 1 294 ? 6.064 15.237 -24.422 1.00 84.06 294 ALA A N 1
ATOM 2366 C CA . ALA A 1 294 ? 6.194 14.519 -23.167 1.00 84.06 294 ALA A CA 1
ATOM 2367 C C . ALA A 1 294 ? 5.241 13.316 -23.096 1.00 84.06 294 ALA A C 1
ATOM 2369 O O . ALA A 1 294 ? 5.707 12.217 -22.815 1.00 84.06 294 ALA A O 1
ATOM 2370 N N . LYS A 1 295 ? 3.957 13.458 -23.473 1.00 84.50 295 LYS A N 1
ATOM 2371 C CA . LYS A 1 295 ? 3.034 12.306 -23.593 1.00 84.50 295 LYS A CA 1
ATOM 2372 C C . LYS A 1 295 ? 3.621 11.190 -24.466 1.00 84.50 295 LYS A C 1
ATOM 2374 O O . LYS A 1 295 ? 3.626 10.028 -24.069 1.00 84.50 295 LYS A O 1
ATOM 2379 N N . LYS A 1 296 ? 4.197 11.544 -25.624 1.00 87.81 296 LYS A N 1
ATOM 2380 C CA . LYS A 1 296 ? 4.864 10.575 -26.512 1.00 87.81 296 LYS A CA 1
ATOM 2381 C C . LYS A 1 296 ? 6.095 9.920 -25.865 1.00 87.81 296 LYS A C 1
ATOM 2383 O O . LYS A 1 296 ? 6.322 8.732 -26.080 1.00 87.81 296 LYS A O 1
ATOM 2388 N N . ALA A 1 297 ? 6.876 10.664 -25.079 1.00 88.19 297 ALA A N 1
ATOM 2389 C CA . ALA A 1 297 ? 8.018 10.120 -24.341 1.00 88.19 297 ALA A CA 1
ATOM 2390 C C . ALA A 1 297 ? 7.581 9.161 -23.216 1.00 88.19 297 ALA A C 1
ATOM 2392 O O . ALA A 1 297 ? 8.159 8.085 -23.091 1.00 88.19 297 ALA A O 1
ATOM 2393 N N . LEU A 1 298 ? 6.520 9.490 -22.468 1.00 86.75 298 LEU A N 1
ATOM 2394 C CA . LEU A 1 298 ? 5.944 8.594 -21.461 1.00 86.75 298 LEU A CA 1
ATOM 2395 C C . LEU A 1 298 ? 5.397 7.310 -22.090 1.00 86.75 298 LEU A C 1
ATOM 2397 O O . LEU A 1 298 ? 5.665 6.229 -21.576 1.00 86.75 298 LEU A O 1
ATOM 2401 N N . ALA A 1 299 ? 4.671 7.405 -23.206 1.00 88.31 299 ALA A N 1
ATOM 2402 C CA . ALA A 1 299 ? 4.169 6.231 -23.919 1.00 88.31 299 ALA A CA 1
ATOM 2403 C C . ALA A 1 299 ? 5.315 5.312 -24.386 1.00 88.31 299 ALA A C 1
ATOM 2405 O O . ALA A 1 299 ? 5.233 4.096 -24.229 1.00 88.31 299 ALA A O 1
ATOM 2406 N N . ALA A 1 300 ? 6.417 5.890 -24.882 1.00 89.88 300 ALA A N 1
ATOM 2407 C CA . ALA A 1 300 ? 7.620 5.134 -25.227 1.00 89.88 300 ALA A CA 1
ATOM 2408 C C . ALA A 1 300 ? 8.279 4.483 -23.995 1.00 89.88 300 ALA A C 1
ATOM 2410 O O . ALA A 1 300 ? 8.667 3.322 -24.068 1.00 89.88 300 ALA A O 1
ATOM 2411 N N . ALA A 1 301 ? 8.347 5.180 -22.854 1.00 90.56 301 ALA A N 1
ATOM 2412 C CA . ALA A 1 301 ? 8.854 4.616 -21.602 1.00 90.56 301 ALA A CA 1
ATOM 2413 C C . ALA A 1 301 ? 7.970 3.461 -21.087 1.00 90.56 301 ALA A C 1
ATOM 2415 O O . ALA A 1 301 ? 8.483 2.398 -20.747 1.00 90.56 301 ALA A O 1
ATOM 2416 N N . LYS A 1 302 ? 6.638 3.635 -21.084 1.00 87.88 302 LYS A N 1
ATOM 2417 C CA . LYS A 1 302 ? 5.655 2.604 -20.697 1.00 87.88 302 LYS A CA 1
ATOM 2418 C C . LYS A 1 302 ? 5.728 1.349 -21.588 1.00 87.88 302 LYS A C 1
ATOM 2420 O O . LYS A 1 302 ? 5.388 0.269 -21.119 1.00 87.88 302 LYS A O 1
ATOM 2425 N N . ALA A 1 303 ? 6.187 1.470 -22.838 1.00 91.06 303 ALA A N 1
ATOM 2426 C CA . ALA A 1 303 ? 6.342 0.345 -23.766 1.00 91.06 303 ALA A CA 1
ATOM 2427 C C . ALA A 1 303 ? 7.589 -0.532 -23.509 1.00 91.06 303 ALA A C 1
ATOM 2429 O O . ALA A 1 303 ? 7.687 -1.628 -24.067 1.00 91.06 303 ALA A O 1
ATOM 2430 N N . ILE A 1 304 ? 8.539 -0.084 -22.678 1.00 93.25 304 ILE A N 1
ATOM 2431 C CA . ILE A 1 304 ? 9.742 -0.857 -22.335 1.00 93.25 304 ILE A CA 1
ATOM 2432 C C . ILE A 1 304 ? 9.348 -2.012 -21.406 1.00 93.25 304 ILE A C 1
ATOM 2434 O O . ILE A 1 304 ? 8.826 -1.806 -20.307 1.00 93.25 304 ILE A O 1
ATOM 2438 N N . LYS A 1 305 ? 9.615 -3.249 -21.840 1.00 94.69 305 LYS A N 1
ATOM 2439 C CA . LYS A 1 305 ? 9.333 -4.455 -21.051 1.00 94.69 305 LYS A CA 1
ATOM 2440 C C . LYS A 1 305 ? 10.259 -4.517 -19.836 1.00 94.69 305 LYS A C 1
ATOM 2442 O O . LYS A 1 305 ? 11.471 -4.612 -19.987 1.00 94.69 305 LYS A O 1
ATOM 2447 N N . ARG A 1 306 ? 9.679 -4.530 -18.633 1.00 93.88 306 ARG A N 1
ATOM 2448 C CA . ARG A 1 306 ? 10.393 -4.617 -17.347 1.00 93.88 306 ARG A CA 1
ATOM 2449 C C . ARG A 1 306 ? 10.016 -5.911 -16.606 1.00 93.88 306 ARG A C 1
ATOM 2451 O O . ARG A 1 306 ? 9.202 -5.861 -15.685 1.00 93.88 306 ARG A O 1
ATOM 2458 N N . PRO A 1 307 ? 10.551 -7.088 -16.989 1.00 94.75 307 PRO A N 1
ATOM 2459 C CA . PRO A 1 307 ? 10.154 -8.354 -16.365 1.00 94.75 307 PRO A CA 1
ATOM 2460 C C . PRO A 1 307 ? 10.524 -8.433 -14.872 1.00 94.75 307 PRO A C 1
ATOM 2462 O O . PRO A 1 307 ? 9.788 -9.061 -14.113 1.00 94.75 307 PRO A O 1
ATOM 2465 N N . HIS A 1 308 ? 11.561 -7.711 -14.426 1.00 95.12 308 HIS A N 1
ATOM 2466 C CA . HIS A 1 308 ? 11.870 -7.509 -13.005 1.00 95.12 308 HIS A CA 1
ATOM 2467 C C . HIS A 1 308 ? 10.729 -6.819 -12.242 1.00 95.12 308 HIS A C 1
ATOM 2469 O O . HIS A 1 308 ? 10.362 -7.267 -11.156 1.00 95.12 308 HIS A O 1
ATOM 2475 N N . LEU A 1 309 ? 10.117 -5.780 -12.822 1.00 93.94 309 LEU A N 1
ATOM 2476 C CA . LEU A 1 309 ? 8.993 -5.075 -12.208 1.00 93.94 309 LEU A CA 1
ATOM 2477 C C . LEU A 1 309 ? 7.748 -5.965 -12.169 1.00 93.94 309 LEU A C 1
ATOM 2479 O O . LEU A 1 309 ? 7.107 -6.069 -11.132 1.00 93.94 309 LEU A O 1
ATOM 2483 N N . GLU A 1 310 ? 7.431 -6.664 -13.260 1.00 93.56 310 GLU A N 1
ATOM 2484 C CA . GLU A 1 310 ? 6.289 -7.587 -13.286 1.00 93.56 310 GLU A CA 1
ATOM 2485 C C . GLU A 1 310 ? 6.452 -8.738 -12.275 1.00 93.56 310 GLU A C 1
ATOM 2487 O O . GLU A 1 310 ? 5.499 -9.122 -11.595 1.00 93.56 310 GLU A O 1
ATOM 2492 N N . ARG A 1 311 ? 7.679 -9.244 -12.100 1.00 95.38 311 ARG A N 1
ATOM 2493 C CA . ARG A 1 311 ? 8.025 -10.214 -11.051 1.00 95.38 311 ARG A CA 1
ATOM 2494 C C . ARG A 1 311 ? 7.893 -9.625 -9.641 1.00 95.38 311 ARG A C 1
ATOM 2496 O O . ARG A 1 311 ? 7.455 -10.337 -8.741 1.00 95.38 311 ARG A O 1
ATOM 2503 N N . ALA A 1 312 ? 8.225 -8.349 -9.446 1.00 95.50 312 ALA A N 1
ATOM 2504 C CA . ALA A 1 312 ? 8.060 -7.650 -8.170 1.00 95.50 312 ALA A CA 1
ATOM 2505 C C . ALA A 1 312 ? 6.592 -7.332 -7.838 1.00 95.50 312 ALA A C 1
ATOM 2507 O O . ALA A 1 312 ? 6.201 -7.418 -6.678 1.00 95.50 312 ALA A O 1
ATOM 2508 N N . LYS A 1 313 ? 5.745 -7.070 -8.840 1.00 94.38 313 LYS A N 1
ATOM 2509 C CA . LYS A 1 313 ? 4.285 -6.985 -8.668 1.00 94.38 313 LYS A CA 1
ATOM 2510 C C . LYS A 1 313 ? 3.691 -8.322 -8.211 1.00 94.38 313 LYS A C 1
ATOM 2512 O O . LYS A 1 313 ? 2.880 -8.345 -7.292 1.00 94.38 313 LYS A O 1
ATOM 2517 N N . ARG A 1 314 ? 4.139 -9.449 -8.781 1.00 94.06 314 ARG A N 1
ATOM 2518 C CA . ARG A 1 314 ? 3.735 -10.788 -8.305 1.00 94.06 314 ARG A CA 1
ATOM 2519 C C . ARG A 1 314 ? 4.251 -11.089 -6.893 1.00 94.06 314 ARG A C 1
ATOM 2521 O O . ARG A 1 314 ? 3.501 -11.632 -6.089 1.00 94.06 314 ARG A O 1
ATOM 2528 N N . ALA A 1 315 ? 5.471 -10.664 -6.560 1.00 95.31 315 ALA A N 1
ATOM 2529 C CA . ALA A 1 315 ? 5.998 -10.729 -5.194 1.00 95.31 315 ALA A CA 1
ATOM 2530 C C . ALA A 1 315 ? 5.169 -9.892 -4.198 1.00 95.31 315 ALA A C 1
ATOM 2532 O O . ALA A 1 315 ? 4.887 -10.360 -3.100 1.00 95.31 315 ALA A O 1
ATOM 2533 N N . MET A 1 316 ? 4.738 -8.686 -4.591 1.00 94.75 316 MET A N 1
ATOM 2534 C CA . MET A 1 316 ? 3.826 -7.841 -3.810 1.00 94.75 316 MET A CA 1
ATOM 2535 C C . MET A 1 316 ? 2.502 -8.563 -3.555 1.00 94.75 316 MET A C 1
ATOM 2537 O O . MET A 1 316 ? 2.125 -8.729 -2.401 1.00 94.75 316 MET A O 1
ATOM 2541 N N . GLN A 1 317 ? 1.844 -9.048 -4.612 1.00 93.12 317 GLN A N 1
ATOM 2542 C CA . GLN A 1 317 ? 0.585 -9.791 -4.514 1.00 93.12 317 GLN A CA 1
ATOM 2543 C C . GLN A 1 317 ? 0.697 -11.026 -3.608 1.00 93.12 317 GLN A C 1
ATOM 2545 O O . GLN A 1 317 ? -0.218 -11.328 -2.843 1.00 93.12 317 GLN A O 1
ATOM 2550 N N . TRP A 1 318 ? 1.818 -11.746 -3.693 1.00 93.44 318 TRP A N 1
ATOM 2551 C CA . TRP A 1 318 ? 2.103 -12.883 -2.826 1.00 93.44 318 TRP A CA 1
ATOM 2552 C C . TRP A 1 318 ? 2.233 -12.445 -1.367 1.00 93.44 318 TRP A C 1
ATOM 2554 O O . TRP A 1 318 ? 1.491 -12.926 -0.512 1.00 93.44 318 TRP A O 1
ATOM 2564 N N . ALA A 1 319 ? 3.128 -11.500 -1.079 1.00 93.69 319 ALA A N 1
ATOM 2565 C CA . ALA A 1 319 ? 3.419 -11.056 0.279 1.00 93.69 319 ALA A CA 1
ATOM 2566 C C . ALA A 1 319 ? 2.214 -10.405 0.981 1.00 93.69 319 ALA A C 1
ATOM 2568 O O . ALA A 1 319 ? 2.117 -10.463 2.204 1.00 93.69 319 ALA A O 1
ATOM 2569 N N . THR A 1 320 ? 1.275 -9.814 0.238 1.00 93.19 320 THR A N 1
ATOM 2570 C CA . THR A 1 320 ? 0.095 -9.162 0.823 1.00 93.19 320 THR A CA 1
ATOM 2571 C C . THR A 1 320 ? -1.105 -10.078 1.045 1.00 93.19 320 THR A C 1
ATOM 2573 O O . THR A 1 320 ? -2.064 -9.656 1.693 1.00 93.19 320 THR A O 1
ATOM 2576 N N . ARG A 1 321 ? -1.071 -11.347 0.608 1.00 93.12 321 ARG A N 1
ATOM 2577 C CA . ARG A 1 321 ? -2.193 -12.296 0.794 1.00 93.12 321 ARG A CA 1
ATOM 2578 C C . ARG A 1 321 ? -2.567 -12.547 2.263 1.00 93.12 321 ARG A C 1
ATOM 2580 O O . ARG A 1 321 ? -3.674 -12.986 2.558 1.00 93.12 321 ARG A O 1
ATOM 2587 N N . HIS A 1 322 ? -1.682 -12.222 3.203 1.00 93.44 322 HIS A N 1
ATOM 2588 C CA . HIS A 1 322 ? -1.971 -12.272 4.641 1.00 93.44 322 HIS A CA 1
ATOM 2589 C C . HIS A 1 322 ? -2.950 -11.179 5.096 1.00 93.44 322 HIS A C 1
ATOM 2591 O O . HIS A 1 322 ? -3.694 -11.399 6.047 1.00 93.44 322 HIS A O 1
ATOM 2597 N N . ILE A 1 323 ? -3.027 -10.052 4.378 1.00 94.94 323 ILE A N 1
ATOM 2598 C CA . ILE A 1 323 ? -4.026 -8.998 4.611 1.00 94.94 323 ILE A CA 1
ATOM 2599 C C . ILE A 1 323 ? -5.404 -9.451 4.109 1.00 94.94 323 ILE A C 1
ATOM 2601 O O . ILE A 1 323 ? -6.395 -9.184 4.780 1.00 94.94 323 ILE A O 1
ATOM 2605 N N . ASN A 1 324 ? -5.475 -10.213 3.007 1.00 95.00 324 ASN A N 1
ATOM 2606 C CA . ASN A 1 324 ? -6.713 -10.902 2.614 1.00 95.00 324 ASN A CA 1
ATOM 2607 C C . ASN A 1 324 ? -7.180 -11.856 3.722 1.00 95.00 324 ASN A C 1
ATOM 2609 O O . ASN A 1 324 ? -8.293 -11.698 4.204 1.00 95.00 324 ASN A O 1
ATOM 2613 N N . ARG A 1 325 ? -6.309 -12.7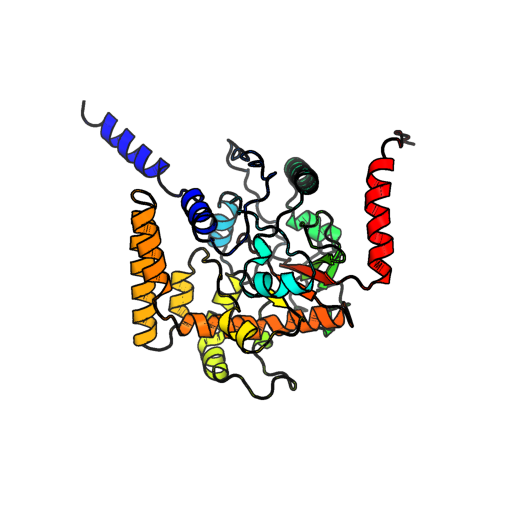57 4.206 1.00 94.81 325 ARG A N 1
ATOM 2614 C CA . ARG A 1 325 ? -6.633 -13.678 5.319 1.00 94.81 325 ARG A CA 1
ATOM 2615 C C . ARG A 1 325 ? -7.107 -12.938 6.577 1.00 94.81 325 ARG A C 1
ATOM 2617 O O . ARG A 1 325 ? -8.041 -13.371 7.245 1.00 94.81 325 ARG A O 1
ATOM 2624 N N . LEU A 1 326 ? -6.479 -11.805 6.893 1.00 95.56 326 LEU A N 1
ATOM 2625 C CA . LEU A 1 326 ? -6.864 -10.938 8.007 1.00 95.56 326 LEU A CA 1
ATOM 2626 C C . LEU A 1 326 ? -8.245 -10.284 7.798 1.00 95.56 326 LEU A C 1
ATOM 2628 O O . LEU A 1 326 ? -9.013 -10.179 8.753 1.00 95.56 326 LEU A O 1
ATOM 2632 N N . ALA A 1 327 ? -8.566 -9.865 6.570 1.00 96.12 327 ALA A N 1
ATOM 2633 C CA . ALA A 1 327 ? -9.865 -9.305 6.203 1.00 96.12 327 ALA A CA 1
ATOM 2634 C C . ALA A 1 327 ? -10.974 -10.373 6.204 1.00 96.12 327 ALA A C 1
ATOM 2636 O O . ALA A 1 327 ? -12.004 -10.160 6.833 1.00 96.12 327 ALA A O 1
ATOM 2637 N N . GLU A 1 328 ? -10.734 -11.537 5.594 1.00 95.56 328 GLU A N 1
ATOM 2638 C CA . GLU A 1 328 ? -11.638 -12.701 5.566 1.00 95.56 328 GLU A CA 1
ATOM 2639 C C . GLU A 1 328 ? -11.989 -13.178 6.984 1.00 95.56 328 GLU A C 1
ATOM 2641 O O . GLU A 1 328 ? -13.141 -13.481 7.283 1.00 95.56 328 GLU A O 1
ATOM 2646 N N . ALA A 1 329 ? -11.012 -13.182 7.897 1.00 96.56 329 ALA A N 1
ATOM 2647 C CA . ALA A 1 329 ? -11.237 -13.532 9.297 1.00 96.56 329 ALA A CA 1
ATOM 2648 C C . ALA A 1 329 ? -11.971 -12.447 10.105 1.00 96.56 329 ALA A C 1
ATOM 2650 O O . ALA A 1 329 ? -12.524 -12.745 11.166 1.00 96.56 329 ALA A O 1
ATOM 2651 N N . LYS A 1 330 ? -11.950 -11.186 9.650 1.00 96.88 330 LYS A N 1
ATOM 2652 C CA . LYS A 1 330 ? -12.636 -10.068 10.314 1.00 96.88 330 LYS A CA 1
ATOM 2653 C C . LYS A 1 330 ? -14.073 -9.896 9.827 1.00 96.88 330 LYS A C 1
ATOM 2655 O O . LYS A 1 330 ? -14.947 -9.572 10.633 1.00 96.88 330 LYS A O 1
ATOM 2660 N N . PHE A 1 331 ? -14.273 -10.080 8.529 1.00 96.00 331 PHE A N 1
ATOM 2661 C CA . PHE A 1 331 ? -15.513 -9.867 7.798 1.00 96.00 331 PHE A CA 1
ATOM 2662 C C . PHE A 1 331 ? -15.895 -11.173 7.084 1.00 96.00 331 PHE A C 1
ATOM 2664 O O . PHE A 1 331 ? -15.819 -11.246 5.856 1.00 96.00 331 PHE A O 1
ATOM 2671 N N . PRO A 1 332 ? -16.242 -12.235 7.841 1.00 93.31 332 PRO A N 1
ATOM 2672 C CA . PRO A 1 332 ? -16.686 -13.485 7.240 1.00 93.31 332 PRO A CA 1
ATOM 2673 C C . PRO A 1 332 ? -17.895 -13.217 6.342 1.00 93.31 332 PRO A C 1
ATOM 2675 O O . PRO A 1 332 ? -18.756 -12.403 6.674 1.00 93.31 332 PRO A O 1
ATOM 2678 N N . ASP A 1 333 ? -17.923 -13.893 5.197 1.00 91.44 333 ASP A N 1
ATOM 2679 C CA . ASP A 1 333 ? -18.976 -13.812 4.178 1.00 91.44 333 ASP A CA 1
ATOM 2680 C C . ASP A 1 333 ? -19.158 -12.436 3.494 1.00 91.44 333 ASP A C 1
ATOM 2682 O O . ASP A 1 333 ? -20.029 -12.303 2.636 1.00 91.44 333 ASP A O 1
ATOM 2686 N N . GLN A 1 334 ? -18.317 -11.433 3.790 1.00 95.25 334 GLN A N 1
ATOM 2687 C CA . GLN A 1 334 ? -18.343 -10.124 3.124 1.00 95.25 334 GLN A CA 1
ATOM 2688 C C . GLN A 1 334 ? -17.189 -9.973 2.127 1.00 95.25 334 GLN A C 1
ATOM 2690 O O . GLN A 1 334 ? -16.049 -10.377 2.384 1.00 95.25 334 GLN A O 1
ATOM 2695 N N . LYS A 1 335 ? -17.445 -9.313 0.994 1.00 96.25 335 LYS A N 1
ATOM 2696 C CA . LYS A 1 335 ? -16.366 -8.903 0.093 1.00 96.25 335 LYS A CA 1
ATOM 2697 C C . LYS A 1 335 ? -15.624 -7.693 0.668 1.00 96.25 335 LYS A C 1
ATOM 2699 O O . LYS A 1 335 ? -16.225 -6.770 1.217 1.00 96.25 335 LYS A O 1
ATOM 2704 N N . VAL A 1 336 ? -14.303 -7.671 0.491 1.00 97.50 336 VAL A N 1
ATOM 2705 C CA . VAL A 1 336 ? -13.422 -6.594 0.954 1.00 97.50 336 VAL A CA 1
ATOM 2706 C C . VAL A 1 336 ? -12.444 -6.218 -0.151 1.00 97.50 336 VAL A C 1
ATOM 2708 O O . VAL A 1 336 ? -11.677 -7.052 -0.629 1.00 97.50 336 VAL A O 1
ATOM 2711 N N . ASN A 1 337 ? -12.424 -4.941 -0.521 1.00 96.94 337 ASN A N 1
ATOM 2712 C CA . ASN A 1 337 ? -11.365 -4.337 -1.328 1.00 96.94 337 ASN A CA 1
ATOM 2713 C C . ASN A 1 337 ? -10.469 -3.522 -0.403 1.00 96.94 337 ASN A C 1
ATOM 2715 O O . ASN A 1 337 ? -10.987 -2.815 0.455 1.00 96.94 337 ASN A O 1
ATOM 2719 N N . TRP A 1 338 ? -9.147 -3.582 -0.541 1.00 96.25 338 TRP A N 1
ATOM 2720 C CA . TRP A 1 338 ? -8.277 -2.838 0.368 1.00 96.25 338 TRP A CA 1
ATOM 2721 C C . TRP A 1 338 ? -7.012 -2.300 -0.293 1.00 96.25 338 TRP A C 1
ATOM 2723 O O . TRP A 1 338 ? -6.492 -2.859 -1.260 1.00 96.25 338 TRP A O 1
ATOM 2733 N N . PHE A 1 339 ? -6.504 -1.197 0.251 1.00 92.69 339 PHE A N 1
ATOM 2734 C CA . PHE A 1 339 ? -5.249 -0.577 -0.162 1.00 92.69 339 PHE A CA 1
ATOM 2735 C C . PHE A 1 339 ? -4.578 0.142 1.009 1.00 92.69 339 PHE A C 1
ATOM 2737 O O . PHE A 1 339 ? -5.231 0.598 1.946 1.00 92.69 339 PHE A O 1
ATOM 2744 N N . THR A 1 340 ? -3.261 0.288 0.948 1.00 85.62 340 THR A N 1
ATOM 2745 C CA . THR A 1 340 ? -2.553 1.303 1.730 1.00 85.62 340 THR A CA 1
ATOM 2746 C C . THR A 1 340 ? -2.461 2.586 0.926 1.00 85.62 340 THR A C 1
ATOM 2748 O O . THR A 1 340 ? -2.161 2.535 -0.265 1.00 85.62 340 THR A O 1
ATOM 2751 N N . ALA A 1 341 ? -2.645 3.726 1.584 1.00 70.56 341 ALA A N 1
ATOM 2752 C CA . ALA A 1 341 ? -2.146 4.995 1.082 1.00 70.56 341 ALA A CA 1
ATOM 2753 C C . ALA A 1 341 ? -0.831 5.299 1.809 1.00 70.56 341 ALA A C 1
ATOM 2755 O O . ALA A 1 341 ? -0.825 5.524 3.017 1.00 70.56 341 ALA A O 1
ATOM 2756 N N . SER A 1 342 ? 0.276 5.292 1.073 1.00 51.88 342 SER A N 1
ATOM 2757 C CA . SER A 1 342 ? 1.610 5.675 1.519 1.00 51.88 342 SER A CA 1
ATOM 2758 C C . SER A 1 342 ? 1.892 7.117 1.080 1.00 51.88 342 SER A C 1
ATOM 2760 O O . SER A 1 342 ? 2.336 7.368 -0.047 1.00 51.88 342 SER A O 1
ATOM 2762 N N . PRO A 1 343 ? 1.656 8.120 1.944 1.00 48.22 343 PRO A N 1
ATOM 2763 C CA . PRO A 1 343 ? 2.224 9.451 1.787 1.00 48.22 343 PRO A CA 1
ATOM 2764 C C . PRO A 1 343 ? 3.665 9.445 2.320 1.00 48.22 343 PRO A C 1
ATOM 2766 O O . PRO A 1 343 ? 3.999 10.218 3.214 1.00 48.22 343 PRO A O 1
ATOM 2769 N N . ASP A 1 344 ? 4.485 8.513 1.825 1.00 37.41 344 ASP A N 1
ATOM 2770 C CA . ASP A 1 344 ? 5.870 8.236 2.229 1.00 37.41 344 ASP A CA 1
ATOM 2771 C C . ASP A 1 344 ? 6.097 7.878 3.735 1.00 37.41 344 ASP A C 1
ATOM 2773 O O . ASP A 1 344 ? 7.131 7.308 4.075 1.00 37.41 344 ASP A O 1
ATOM 2777 N N . ILE A 1 345 ? 5.157 8.129 4.658 1.00 36.81 345 ILE A N 1
ATOM 2778 C CA . ILE A 1 345 ? 5.280 7.802 6.092 1.00 36.81 345 ILE A CA 1
ATOM 2779 C C . ILE A 1 345 ? 4.600 6.465 6.409 1.00 36.81 345 ILE A C 1
ATOM 2781 O O . ILE A 1 345 ? 3.390 6.399 6.622 1.00 36.81 345 ILE A O 1
ATOM 2785 N N . ARG A 1 346 ? 5.407 5.412 6.581 1.00 46.16 346 ARG A N 1
ATOM 2786 C CA . ARG A 1 346 ? 5.130 4.440 7.648 1.00 46.16 346 ARG A CA 1
ATOM 2787 C C . ARG A 1 346 ? 5.622 5.077 8.929 1.00 46.16 346 ARG A C 1
ATOM 2789 O O . ARG A 1 346 ? 6.830 5.241 9.102 1.00 46.16 346 ARG A O 1
ATOM 2796 N N . SER A 1 347 ? 4.702 5.494 9.793 1.00 41.72 347 SER A N 1
ATOM 2797 C CA . SER A 1 347 ? 5.134 5.977 11.090 1.00 41.72 347 SER A CA 1
ATOM 2798 C C . SER A 1 347 ? 5.591 4.790 11.911 1.00 41.72 347 SER A C 1
ATOM 2800 O O . SER A 1 347 ? 5.261 3.631 11.653 1.00 41.72 347 SER A O 1
ATOM 2802 N N . TYR A 1 348 ? 6.391 5.117 12.903 1.00 47.72 348 TYR A N 1
ATOM 2803 C CA . TYR A 1 348 ? 7.262 4.182 13.566 1.00 47.72 348 TYR A CA 1
ATOM 2804 C C . TYR A 1 348 ? 6.487 3.001 14.190 1.00 47.72 348 TYR A C 1
ATOM 2806 O O . TYR A 1 348 ? 7.008 1.898 14.228 1.00 47.72 348 TYR A O 1
ATOM 2814 N N . HIS A 1 349 ? 5.217 3.185 14.576 1.00 54.56 349 HIS A N 1
ATOM 2815 C CA . HIS A 1 349 ? 4.380 2.149 15.201 1.00 54.56 349 HIS A CA 1
ATOM 2816 C C . HIS A 1 349 ? 3.057 1.836 14.480 1.00 54.56 349 HIS A C 1
ATOM 2818 O O . HIS A 1 349 ? 2.232 1.132 15.064 1.00 54.56 349 HIS A O 1
ATOM 2824 N N . LEU A 1 350 ? 2.781 2.386 13.289 1.00 71.19 350 LEU A N 1
ATOM 2825 C CA . LEU A 1 350 ? 1.422 2.345 12.731 1.00 71.19 350 LEU A CA 1
ATOM 2826 C C . LEU A 1 350 ? 1.382 2.260 11.201 1.00 71.19 350 LEU A C 1
ATOM 2828 O O . LEU A 1 350 ? 1.722 3.213 10.500 1.00 71.19 350 LEU A O 1
ATOM 2832 N N . ALA A 1 351 ? 0.857 1.147 10.689 1.00 81.62 351 ALA A N 1
ATOM 2833 C CA . ALA A 1 351 ? 0.338 1.061 9.328 1.00 81.62 351 ALA A CA 1
ATOM 2834 C C . ALA A 1 351 ? -1.194 1.169 9.339 1.00 81.62 351 ALA A C 1
ATOM 2836 O O . ALA A 1 351 ? -1.855 0.602 10.212 1.00 81.62 351 ALA A O 1
ATOM 2837 N N . VAL A 1 352 ? -1.751 1.877 8.353 1.00 86.44 352 VAL A N 1
ATOM 2838 C CA . VAL A 1 352 ? -3.199 1.990 8.127 1.00 86.44 352 VAL A CA 1
ATOM 2839 C C . VAL A 1 352 ? -3.528 1.350 6.785 1.00 86.44 352 VAL A C 1
ATOM 2841 O O . VAL A 1 352 ? -3.047 1.789 5.740 1.00 86.44 352 VAL A O 1
ATOM 2844 N N . VAL A 1 353 ? -4.351 0.307 6.818 1.00 91.75 353 VAL A N 1
ATOM 2845 C CA . VAL A 1 353 ? -4.934 -0.313 5.628 1.00 91.75 353 VAL A CA 1
ATOM 2846 C C . VAL A 1 353 ? -6.374 0.177 5.501 1.00 91.75 353 VAL A C 1
ATOM 2848 O O . VAL A 1 353 ? -7.190 -0.035 6.400 1.00 91.75 353 VAL A O 1
ATOM 2851 N N . HIS A 1 354 ? -6.686 0.830 4.385 1.00 93.81 354 HIS A N 1
ATOM 2852 C CA . HIS A 1 354 ? -8.043 1.220 4.024 1.00 93.81 354 HIS A CA 1
ATOM 2853 C C . HIS A 1 354 ? -8.775 -0.010 3.494 1.00 93.81 354 HIS A C 1
ATOM 2855 O O . HIS A 1 354 ? -8.368 -0.573 2.480 1.00 93.81 354 HIS A O 1
ATOM 2861 N N . MET A 1 355 ? -9.830 -0.437 4.183 1.00 96.75 355 MET A N 1
AT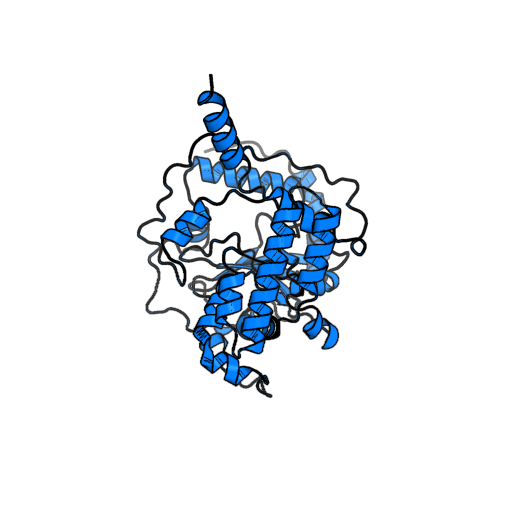OM 2862 C CA . MET A 1 355 ? -10.692 -1.556 3.806 1.00 96.75 355 MET A CA 1
ATOM 2863 C C . MET A 1 355 ? -12.073 -1.025 3.427 1.00 96.75 355 MET A C 1
ATOM 2865 O O . MET A 1 355 ? -12.719 -0.327 4.205 1.00 96.75 355 MET A O 1
ATOM 2869 N N . LEU A 1 356 ? -12.512 -1.353 2.220 1.00 97.19 356 LEU A N 1
ATOM 2870 C CA . LEU A 1 356 ? -13.830 -1.058 1.676 1.00 97.19 356 LEU A CA 1
ATOM 2871 C C . LEU A 1 356 ? -14.614 -2.365 1.761 1.00 97.19 356 LEU A C 1
ATOM 2873 O O . LEU A 1 356 ? -14.233 -3.340 1.108 1.00 97.19 356 LEU A O 1
ATOM 2877 N N . VAL A 1 357 ? -15.641 -2.405 2.603 1.00 97.25 357 VAL A N 1
ATOM 2878 C CA . VAL A 1 357 ? -16.361 -3.630 2.981 1.00 97.25 357 VAL A CA 1
ATOM 2879 C C . VAL A 1 357 ? -17.788 -3.562 2.452 1.00 97.25 357 VAL A C 1
ATOM 2881 O O . VAL A 1 357 ? -18.469 -2.562 2.677 1.00 97.25 357 VAL A O 1
ATOM 2884 N N . GLU A 1 358 ? -18.224 -4.607 1.754 1.00 95.94 358 GLU A N 1
ATOM 2885 C CA . GLU A 1 358 ? -19.595 -4.741 1.253 1.00 95.94 358 GLU A CA 1
ATOM 2886 C C . GLU A 1 358 ? -20.568 -4.850 2.435 1.00 95.94 358 GLU A C 1
ATOM 2888 O O . GLU A 1 358 ? -20.377 -5.668 3.336 1.00 95.94 358 GLU A O 1
ATOM 2893 N N . GLU A 1 359 ? -21.602 -4.013 2.468 1.00 89.75 359 GLU A N 1
ATOM 2894 C CA . GLU A 1 359 ? -22.665 -4.130 3.459 1.00 89.75 359 GLU A CA 1
ATOM 2895 C C . GLU A 1 359 ? -23.634 -5.242 3.071 1.00 89.75 359 GLU A C 1
ATOM 2897 O O . GLU A 1 359 ? -24.170 -5.278 1.963 1.00 89.75 359 GLU A O 1
ATOM 2902 N N . ASN A 1 360 ? -23.923 -6.126 4.024 1.00 76.50 360 ASN A N 1
ATOM 2903 C CA . ASN A 1 360 ? -25.022 -7.073 3.883 1.00 76.50 360 ASN A CA 1
ATOM 2904 C C . ASN A 1 360 ? -26.341 -6.283 3.787 1.00 76.50 360 ASN A C 1
ATOM 2906 O O . ASN A 1 360 ? -26.457 -5.210 4.379 1.00 76.50 360 ASN A O 1
ATOM 2910 N N . ALA A 1 361 ? -27.353 -6.821 3.098 1.00 54.75 361 ALA A N 1
ATOM 2911 C CA . ALA A 1 361 ? -28.605 -6.105 2.809 1.00 54.75 361 ALA A CA 1
ATOM 2912 C C . ALA A 1 361 ? -29.293 -5.485 4.050 1.00 54.75 361 ALA A C 1
ATOM 2914 O O . ALA A 1 361 ? -29.852 -4.398 3.955 1.00 54.75 361 ALA A O 1
ATOM 2915 N N . GLU A 1 362 ? -29.180 -6.125 5.220 1.00 50.81 362 GLU A N 1
ATOM 2916 C CA . GLU A 1 362 ? -29.703 -5.626 6.506 1.00 50.81 362 GLU A CA 1
ATOM 2917 C C . GLU A 1 362 ? -29.027 -4.325 6.995 1.00 50.81 362 GLU A C 1
ATOM 2919 O O . GLU A 1 362 ? -29.618 -3.570 7.762 1.00 50.81 362 GLU A O 1
ATOM 2924 N N . GLY A 1 363 ? -27.793 -4.038 6.563 1.00 48.53 363 GLY A N 1
ATOM 2925 C CA . GLY A 1 363 ? -27.082 -2.794 6.884 1.00 48.53 363 GLY A CA 1
ATOM 2926 C C . GLY A 1 363 ? -27.495 -1.610 6.005 1.00 48.53 363 GLY A C 1
ATOM 2927 O O . GLY A 1 363 ? -27.504 -0.473 6.475 1.00 48.53 363 GLY A O 1
ATOM 2928 N N . VAL A 1 364 ? -27.897 -1.878 4.759 1.00 49.19 364 VAL A N 1
ATOM 2929 C CA . VAL A 1 364 ? -28.234 -0.843 3.766 1.00 49.19 364 VAL A CA 1
ATOM 2930 C C . VAL A 1 364 ? -29.497 -0.069 4.164 1.00 49.19 364 VAL A C 1
ATOM 2932 O O . VAL A 1 364 ? -29.535 1.152 4.018 1.00 49.19 364 VAL A O 1
ATOM 2935 N N . GLU A 1 365 ? -30.503 -0.745 4.733 1.00 41.81 365 GLU A N 1
ATOM 2936 C CA . GLU A 1 365 ? -31.712 -0.083 5.253 1.00 41.81 365 GLU A CA 1
ATOM 2937 C C . GLU A 1 365 ? -31.398 0.854 6.435 1.00 41.81 365 GLU A C 1
ATOM 2939 O O . GLU A 1 365 ? -31.970 1.938 6.531 1.00 41.81 365 GLU A O 1
ATOM 2944 N N . ALA A 1 366 ? -30.442 0.497 7.301 1.00 45.28 366 ALA A N 1
ATOM 2945 C CA . ALA A 1 366 ? -30.020 1.357 8.409 1.00 45.28 366 ALA A CA 1
ATOM 2946 C C . ALA A 1 366 ? -29.182 2.564 7.940 1.00 45.28 366 ALA A C 1
ATOM 2948 O O . ALA A 1 366 ? -29.329 3.663 8.475 1.00 45.28 366 ALA A O 1
ATOM 2949 N N . GLY A 1 367 ? -28.321 2.375 6.932 1.00 39.56 367 GLY A N 1
ATOM 2950 C CA . GLY A 1 367 ? -27.487 3.441 6.367 1.00 39.56 367 GLY A CA 1
ATOM 2951 C C . GLY A 1 367 ? -28.288 4.519 5.630 1.00 39.56 367 GLY A C 1
ATOM 2952 O O . GLY A 1 367 ? -27.971 5.701 5.754 1.00 39.56 367 GLY A O 1
ATOM 2953 N N . LEU A 1 368 ? -29.356 4.134 4.921 1.00 38.50 368 LEU A N 1
ATOM 2954 C CA . LEU A 1 368 ? -30.249 5.076 4.232 1.00 38.50 368 LEU A CA 1
ATOM 2955 C C . LEU A 1 368 ? -30.949 6.041 5.204 1.00 38.50 368 LEU A C 1
ATOM 2957 O O . LEU A 1 368 ? -31.032 7.230 4.916 1.00 38.50 368 LEU A O 1
ATOM 2961 N N . HIS A 1 369 ? -31.373 5.567 6.379 1.00 38.66 369 HIS A N 1
ATOM 2962 C CA . HIS A 1 369 ? -31.988 6.428 7.395 1.00 38.66 369 HIS A CA 1
ATOM 2963 C C . HIS A 1 369 ? -30.986 7.348 8.115 1.00 38.66 369 HIS A C 1
ATOM 2965 O O . HIS A 1 369 ? -31.342 8.459 8.498 1.00 38.66 369 HIS A O 1
ATOM 2971 N N . ALA A 1 370 ? -29.721 6.937 8.256 1.00 40.50 370 ALA A N 1
ATOM 2972 C CA . ALA A 1 370 ? -28.707 7.734 8.952 1.00 40.50 370 ALA A CA 1
ATOM 2973 C C . ALA A 1 370 ? -28.309 9.030 8.214 1.00 40.50 370 ALA A C 1
ATOM 2975 O O . ALA A 1 370 ? -27.848 9.973 8.858 1.00 40.50 370 ALA A O 1
ATOM 2976 N N . PHE A 1 371 ? -28.481 9.091 6.888 1.00 37.53 371 PHE A N 1
ATOM 2977 C CA . PHE A 1 371 ? -28.264 10.320 6.114 1.00 37.53 371 PHE A CA 1
ATOM 2978 C C . PHE A 1 371 ? -29.473 11.269 6.147 1.00 37.53 371 PHE A C 1
ATOM 2980 O O . PHE A 1 371 ? -29.262 12.478 6.174 1.00 37.53 371 PHE A O 1
ATOM 2987 N N . ASP A 1 372 ? -30.704 10.752 6.228 1.00 39.06 372 ASP A N 1
ATOM 2988 C CA . ASP A 1 372 ? -31.908 11.581 6.415 1.00 39.06 372 ASP A CA 1
ATOM 2989 C C . ASP A 1 372 ? -31.941 12.232 7.818 1.00 39.06 372 ASP A C 1
ATOM 2991 O O . ASP A 1 372 ? -32.320 13.395 7.956 1.00 39.06 372 ASP A O 1
ATOM 2995 N N . ASP A 1 373 ? -31.487 11.524 8.861 1.00 36.84 373 ASP A N 1
ATOM 2996 C CA . ASP A 1 373 ? -31.436 12.054 10.236 1.00 36.84 373 ASP A CA 1
ATOM 2997 C C . ASP A 1 373 ? -30.279 13.050 10.477 1.00 36.84 373 ASP A C 1
ATOM 2999 O O . ASP A 1 373 ? -30.316 13.823 11.440 1.00 36.84 373 ASP A O 1
ATOM 3003 N N . ALA A 1 374 ? -29.255 13.083 9.614 1.00 39.09 374 ALA A N 1
ATOM 3004 C CA . ALA A 1 374 ? -28.124 14.007 9.755 1.00 39.09 374 ALA A CA 1
ATOM 3005 C C . ALA A 1 374 ? -28.522 15.482 9.529 1.00 39.09 374 ALA A C 1
ATOM 3007 O O . ALA A 1 374 ? -27.983 16.365 10.199 1.00 39.09 374 ALA A O 1
ATOM 3008 N N . ASP A 1 375 ? -29.510 15.739 8.663 1.00 41.84 375 ASP A N 1
ATOM 3009 C CA . ASP A 1 375 ? -30.092 17.074 8.427 1.00 41.84 375 ASP A CA 1
ATOM 3010 C C . ASP A 1 375 ? -31.136 17.474 9.496 1.00 41.84 375 ASP A C 1
ATOM 3012 O O . ASP A 1 375 ? -31.545 18.633 9.577 1.00 41.84 375 ASP A O 1
ATOM 3016 N N . ALA A 1 376 ? -31.553 16.546 10.369 1.00 36.19 376 ALA A N 1
ATOM 3017 C CA . ALA A 1 376 ? -32.495 16.807 11.465 1.00 36.19 376 ALA A CA 1
ATOM 3018 C C . ALA A 1 376 ? -31.809 17.231 12.788 1.00 36.19 376 ALA A C 1
ATOM 3020 O O . ALA A 1 376 ? -32.483 17.442 13.801 1.00 36.19 376 ALA A O 1
ATOM 3021 N N . GLY A 1 377 ? -30.472 17.329 12.800 1.00 34.25 377 GLY A N 1
ATOM 3022 C CA . GLY A 1 377 ? -29.641 17.399 14.010 1.00 34.25 377 GLY A CA 1
ATOM 3023 C C . GLY A 1 377 ? -29.241 18.788 14.534 1.00 34.25 377 GLY A C 1
ATOM 3024 O O . GLY A 1 377 ? -28.659 18.870 15.622 1.00 34.25 377 GLY A O 1
ATOM 3025 N N . GLU A 1 378 ? -29.534 19.892 13.838 1.00 38.31 378 GLU A N 1
ATOM 3026 C CA . GLU A 1 378 ? -29.316 21.234 14.405 1.00 38.31 378 GLU A CA 1
ATOM 3027 C C . GLU A 1 378 ? -30.400 21.573 15.444 1.00 38.31 378 GLU A C 1
ATOM 3029 O O . GLU A 1 378 ? -31.473 22.046 15.088 1.00 38.31 378 GLU A O 1
ATOM 3034 N N . HIS A 1 379 ? -30.104 21.335 16.733 1.00 32.53 379 HIS A N 1
ATOM 3035 C CA . HIS A 1 379 ? -30.450 22.171 17.909 1.00 32.53 379 HIS A CA 1
ATOM 3036 C C . HIS A 1 379 ? -30.364 21.378 19.236 1.00 32.53 379 HIS A C 1
ATOM 3038 O O . HIS A 1 379 ? -31.370 21.111 19.895 1.00 32.53 379 HIS A O 1
ATOM 3044 N N . ALA A 1 380 ? -29.146 21.082 19.706 1.00 28.44 380 ALA A N 1
ATOM 3045 C CA . ALA A 1 380 ? -28.898 20.664 21.092 1.00 28.44 380 ALA A CA 1
ATOM 3046 C C . ALA A 1 380 ? -27.978 21.678 21.796 1.00 28.44 380 ALA A C 1
ATOM 3048 O O . ALA A 1 380 ? -26.778 21.758 21.541 1.00 28.44 380 ALA A O 1
ATOM 3049 N N . ILE A 1 381 ? -28.584 22.506 22.648 1.00 29.92 381 ILE A N 1
ATOM 3050 C CA . ILE A 1 381 ? -27.973 23.678 23.292 1.00 29.92 381 ILE A CA 1
ATOM 3051 C C . ILE A 1 381 ? -26.939 23.280 24.362 1.00 29.92 381 ILE A C 1
ATOM 3053 O O . ILE A 1 381 ? -27.122 22.318 25.104 1.00 29.92 381 ILE A O 1
ATOM 3057 N N . LEU A 1 382 ? -25.887 24.100 24.486 1.00 30.02 382 LEU A N 1
ATOM 3058 C CA . LEU A 1 382 ? -24.929 24.115 25.598 1.00 30.02 382 LEU A CA 1
ATOM 3059 C C . LEU A 1 382 ? -25.610 24.036 26.979 1.00 30.02 382 LEU A C 1
ATOM 3061 O O . LEU A 1 382 ? -26.281 24.980 27.396 1.00 30.02 382 LEU A O 1
ATOM 3065 N N . ALA A 1 383 ? -25.319 22.983 27.743 1.00 23.97 383 ALA A N 1
ATOM 3066 C CA . ALA A 1 383 ? -25.520 22.956 29.190 1.00 23.97 383 ALA A CA 1
ATOM 3067 C C . ALA A 1 383 ? -24.337 22.247 29.870 1.00 23.97 383 ALA A C 1
ATOM 3069 O O . ALA A 1 383 ? -24.190 21.029 29.797 1.00 23.97 383 ALA A O 1
ATOM 3070 N N . VAL A 1 384 ? -23.482 23.043 30.510 1.00 27.70 384 VAL A N 1
ATOM 3071 C CA . VAL A 1 384 ? -22.348 22.604 31.335 1.00 27.70 384 VAL A CA 1
ATOM 3072 C C . VAL A 1 384 ? -22.803 22.539 32.799 1.00 27.70 384 VAL A C 1
ATOM 3074 O O . VAL A 1 384 ? -23.463 23.486 33.238 1.00 27.70 384 VAL A O 1
ATOM 3077 N N . PRO A 1 385 ? -22.452 21.487 33.560 1.00 31.55 385 PRO A N 1
ATOM 3078 C CA . PRO A 1 385 ? -22.319 21.538 35.016 1.00 31.55 385 PRO A CA 1
ATOM 3079 C C . PRO A 1 385 ? -20.941 22.089 35.426 1.00 31.55 385 PRO A C 1
ATOM 3081 O O . PRO A 1 385 ? -19.927 21.529 34.950 1.00 31.55 385 PRO A O 1
#

Foldseek 3Di:
DPPVVVVVVVVVVVVPPDDCVLVQCVVVVPDPPADDDPPPDDPPDDPDDPPDDQPDPDPPPQFAAPDDDPVLVVVLVPDDDDDHAAGAADQDDLSVALCQLLVNPLRQAADPVLVVVVVVVVVVCVVVVHDVVCVVCVVLVNNDHQPVVPADLEQFLVCLVPSSFWDKDFDPRDTHYHFQKTKIKIKGFHQHFHPVLLDDDPVPPPDDPCSVVCVVLVVLLSSLLVQWKAWHKPDDDDPCSNLVRRNNVTDDDVCNLVSLCSQDDDPVLNVLSVVLVVLVVVLVVCSVPPVVVSVVSVVVSSPRDRVSVSSSSVSRVSSNVRVVRSVCSNQPPKIKIKMFDPSVDPTRGIGIIIIIIGHDPVVSVVVVVVVVCVVVPPDDDDDDD

Secondary structure (DSSP, 8-state):
--HHHHHHHHHHHHHTS--SHHHHHHHHSS-SSSPPPPTT-------PPPSSPPP--PPPTT---SS--HHHHHHHHTSPP-PPPPBPPPSSSGGGHHHHHHT-GGGB---HHHHHHHHHHHHHHHHTT--HHHHHHHHTT--S---GGG--SS--GGGTT-TTTEEEEE-SSPPP--SSEEEEEEEESS-SS-GGGGSPPTT-PSPPTTHHHHHHTHHHHHHHHHHS--EEESS---HHHHHHHTTTTPPP-TTHHHHHHTT--SHHHHHHHHHHHHHHHHHHHHHTT-HHHHHHHHHHHHTS--HHHHHHHHHHHHHHHHHHHHHHHHSTT--EEEEE--SS--BTTBEEEEEEEEPPHHHHHHHHHHHHGGGG---------

pLDDT: mean 73.78, std 23.85, range [23.97, 97.5]

InterPro domains:
  IPR022036 Protein of unknown function DUF3605 [PTHR35020] (3-361)

Radius of gyration: 22.72 Å; Cα contacts (8 Å, |Δi|>4): 423; chains: 1; bounding box: 59×71×62 Å